Protein 2G83 (pdb70)

Foldseek 3Di:
DAEEEEDFAAPQQFVLLVQLVDVPQHPHADQVRLAVCLVQLVVLQLVQLLQLVVVCVVVVWDWQDVVLVVLNVCSVVPVVVLVNSLVRVDTPTSVVSVVVPQVHDHADCNVVCNVQPVQSVPPVHGGDRLSRSRGDDFDADKDWDWDADPHDIYIYIYHHHHPVRVVPVVVSLADHAEYEYGGELVQLRHADPVDRVHGDNVVRLVVLLPVVEDDSCQNHAYEYEYENLVVVQVVLVPDPNCSNPVPDDDHRHSVPVVVVVVPSRQVSDPPVPSHDYHYDYYYSSDSVVVNVVVVVVVVVSVD/DAEEEEAFAAPQQFVLQVLLCCVVFHDDAPLVSLPVCLVQLVVLALVQQVVLVVCLVVVPFCWACVVCVPLVVVCVVVCVVPVSVVVVVPIVSSVVRVVVCQVDPGQPCHVVDPVQPVQSVDDVDGDDSLSSSSGDDFFADKDWDWGADPHDIYIYITHHHHVVHCVVPVVPLPPHLEYEYGGEQQQQRHADPVDRVHRRRVVRQVVLLCVVADDSDQNHAYEYEHEHLVNNQVVLVPPPNCSRPVPDDDDRHSPVSVVVVVCSRQPSHDPVVRHGYHYDYYYSSPSVVSVVVVVVVVVVSPD/DQADPNHGHGD/DQDDPNDGNDD

InterPro domains:
  IPR001019 Guanine nucleotide binding protein, alpha subunit [PF00503] (14-343)
  IPR001019 Guanine nucleotide binding protein, alpha subunit [PR00318] (35-50)
  IPR001019 Guanine nucleotide binding protein, alpha subunit [PR00318] (167-189)
  IPR001019 Guanine nucleotide binding protein, alpha subunit [PR00318] (196-213)
  IPR001019 Guanine nucleotide binding protein, alpha subunit [PR00318] (218-246)
  IPR001019 Guanine nucleotide binding protein, alpha subunit [PR00318] (264-273)
  IPR001019 Guanine nucleotide binding protein, alpha subunit [PS51882] (32-354)
  IPR001019 Guanine nucleotide binding protein, alpha subunit [PTHR10218] (7-351)
  IPR001019 Guanine nucleotide binding protein, alpha subunit [SM00275] (13-353)
  IPR001019 Guanine nucleotide binding protein, alpha subunit [cd00066] (34-348)
  IPR001408 G-protein alpha subunit, group I [PR00441] (79-88)
  IPR001408 G-protein alpha subunit, group I [PR00441] (185-195)
  IPR001408 G-protein alpha subunit, group I [PR00441] (278-290)
  IPR001408 G-protein alpha subunit, group I [PR00441] (296-307)
  IPR001408 G-protein alpha subunit, group I [PR00441] (343-354)
  IPR011025 G protein alpha subunit, helical insertion [G3DSA:1.10.400.10] (62-180)
  IPR011025 G protein alpha subunit, helical insertion [SSF47895] (61-181)
  IPR027417 P-loop containing nucleoside triphosphate hydrolase [G3DSA:3.40.50.300] (35-343)
  IPR027417 P-loop containing nucleoside triphosphate hydrolase [SSF52540] (32-349)

Sequence (628 aa):
EVKLLLLGAGESGKSTIVKQMKIIHEAGYSEEECKQYKAVVYSNTIQSIIAIIRAMGRLKIDFGDSARADDARQLFVLAELAGVIKRLWKDSGVQACFNRSREYQLNDSAAYYLNDLDRIAQPNYIPTQQDVLRTRVKTTGIVETHFTFKDLHFKMFDVGGQRSERKKWIHCFEGVTAIIFCVALSDYDLVLAEDEEMNRMHESMKLFDSICNNKWFTDTSIILFLNKKDLFEEKIKKSPLTICYPEYAGSNTYEEAAAYIQCQFEDLNKRKDTKEIYTHFTCATDTKNVQFVFDAVTDVIIKEVKLLLLGAGESGKSTIVKQMKIIHEAGYSEEECKQYKAVVYSNTIQSIIAIIRAMGRLKIDFGDSARADDARQLFVLAELAGVIKRLWKDSGVQACFNRSREYQLNDSAAYYLNDLDRIAQPNYIPTQQDVLRTRVKTTGIVETHFTFKDLHFKMFDVGGQRSERKKWIHCFEGVTAIIFCVALSDYDLVLAEDEEMNRMHESMKLFDSICNNKWFTDTSIILFLNKKDLFEEKIKKSPLTICYPEYAGSNTYEEAAAYIQCQFEDLNKRKDTKEIYTHFTCATDTKNVQFVFDAVTDVIIKRGYYHGIWVGERGYYHGIWVGE

GO terms:
  GO:0034695 response to prostaglandin E (P, IDA)
  GO:0003924 GTPase activity (F, IDA)
  GO:0003925 G protein activity (F, IDA)
  GO:0043303 mast cell degranulation (P, IDA)
  GO:0045542 positive regulation of cholesterol biosynthetic process (P, IDA)
  GO:0010855 adenylate cyclase inhibitor activity (F, IDA)
  GO:0007186 G protein-coupled receptor signaling pathway (P, IDA)
  GO:0007193 adenylate cyclase-inhibiting G protein-coupled receptor signaling pathway (P, IDA)
  GO:0072678 T cell migration (P, IDA)
  GO:0007218 neuropeptide signaling pathway (P, IDA)
  GO:0070098 chemokine-mediated signaling pathway (P, IDA)
  GO:0031749 D2 dopamine receptor binding (F, IPI)
  GO:0005525 GTP binding (F, IDA)
  GO:0005737 cytoplasm (C, IDA)
  GO:0005813 centrosome (C, IDA)
  GO:0005886 plasma membrane (C, IDA)
  GO:0005938 cell cortex (C, IDA)
  GO:0009898 cytoplasmic side of plasma membrane (C, IDA)
  GO:0030496 midbody (C, IDA)
  GO:0005834 heterotrimeric G-protein complex (C, IDA)

Organism: Homo sapiens (NCBI:txid9606)

Secondary structure (DSSP, 8-state):
-EEEEEEESTTSSSTHHHHHHHHSSS----HHHHHTTTTHHHHHHHHHHHHHHHHHHHHT---SSGGGHHHHHHHHTT---HHHHHHHHT-HHHHHTTTTGGGS---SGGGTTTSS-HHHHSSS----HHHHHT------S-EEEEEEETTEEEEEEE---SGGGGGGGGGG-SS--EEEEEEEGGGTT-EETTEEEEETTHHHHHHHHHHTT-TT-SSSEEEEEEE-HHHHHHHTTTS-GGGT-TT--S---HHHHHHHHHHHHHTT-S-TTT--EEEEEE-TT-HHHHHHHHHHHHHHHT-/-EEEEEE-STTSSSHHHHHHHHHTTS----TTGGGTHHHHHHHHHHHHHHHHHHHHHHH----SSGGGHHHHHHHTTT--TTTTTHHHHTSSHHHHHTT-GGGS---TTHHHHHTT-TTT-SSS----HHHHHS------S-EEEEEEETTEEEEEEE---SGGGGGGGGGG-SS--EEEEEEEGGGTT-B-SSSTTSBHHHHHHHHHHHHHS-STTSSSEEEEEEE-HHHHHHHTTTS-GGGT-TT--S--SHHHHHHHHHHHHTTS-S-TTT--EEEEEE-TTSTTHHHHHHHHHHHHTT-/--BSSS-B---/--BSSSSB---

Radius of gyration: 84.14 Å; Cα contacts (8 Å, |Δi|>4): 953; chains: 4; bounding box: 154×111×157 Å

B-factor: mean 59.2, std 23.34, range [10.65, 200.0]

Structure (mmCIF, N/CA/C/O backbone):
data_2G83
#
_entry.id   2G83
#
_cell.length_a   103.130
_cell.length_b   103.130
_cell.length_c   206.990
_cell.angle_alpha   90.00
_cell.angle_beta   90.00
_cell.angle_gamma   120.00
#
_symmetry.space_group_name_H-M   'P 32 2 1'
#
loop_
_entity.id
_entity.type
_entity.pdbx_description
1 polymer 'Guanine nucleotide-binding protein G(i), alpha-1 subunit'
2 polymer 'KB-1753 phage display peptide'
3 non-polymer 'TETRAFLUOROALUMINATE ION'
4 non-polymer 'MAGNESIUM ION'
5 non-polymer "GUANOSINE-5'-DIPHOSPHATE"
6 water water
#
loop_
_atom_site.group_PDB
_atom_site.id
_atom_site.type_symbol
_atom_site.label_atom_id
_atom_site.label_alt_id
_atom_site.label_comp_id
_atom_site.label_asym_id
_atom_site.label_entity_id
_atom_site.label_seq_id
_atom_site.pdbx_PDB_ins_code
_atom_site.Cartn_x
_atom_site.Cartn_y
_atom_site.Cartn_z
_atom_site.occupancy
_atom_site.B_iso_or_equiv
_atom_site.auth_seq_id
_atom_site.auth_comp_id
_atom_site.auth_asym_id
_atom_site.auth_atom_id
_atom_site.pdbx_PDB_model_num
ATOM 1 N N . GLU A 1 1 ? -22.720 23.604 35.522 1.00 48.57 33 GLU A N 1
ATOM 2 C CA . GLU A 1 1 ? -23.847 23.423 34.613 1.00 51.32 33 GLU A CA 1
ATOM 3 C C . GLU A 1 1 ? -24.791 22.336 34.913 1.00 50.34 33 GLU A C 1
ATOM 4 O O . GLU A 1 1 ? -24.416 21.357 35.401 1.00 49.81 33 GLU A O 1
ATOM 10 N N . VAL A 1 2 ? -26.028 22.493 34.535 1.00 74.33 34 VAL A N 1
ATOM 11 C CA . VAL A 1 2 ? -27.129 22.117 35.356 1.00 73.41 34 VAL A CA 1
ATOM 12 C C . VAL A 1 2 ? -28.326 22.286 34.505 1.00 72.77 34 VAL A C 1
ATOM 13 O O . VAL A 1 2 ? -28.581 23.326 34.022 1.00 72.58 34 VAL A O 1
ATOM 17 N N . LYS A 1 3 ? -29.063 21.211 34.326 1.00 56.09 35 LYS A N 1
ATOM 18 C CA . LYS A 1 3 ? -30.293 21.238 33.615 1.00 53.88 35 LYS A CA 1
ATOM 19 C C . LYS A 1 3 ? -31.362 21.102 34.595 1.00 54.74 35 LYS A C 1
ATOM 20 O O . LYS A 1 3 ? -31.415 20.157 35.261 1.00 56.36 35 LYS A O 1
ATOM 26 N N . LEU A 1 4 ? -32.234 22.065 34.708 1.00 48.05 36 LEU A N 1
ATOM 27 C CA . LEU A 1 4 ? -33.292 21.968 35.639 1.00 47.56 36 LEU A CA 1
ATOM 28 C C . LEU A 1 4 ? -34.537 22.015 34.908 1.00 47.44 36 LEU A C 1
ATOM 29 O O . LEU A 1 4 ? -34.579 22.584 33.935 1.00 48.76 36 LEU A O 1
ATOM 34 N N . LEU A 1 5 ? -35.575 21.413 35.394 1.00 49.41 37 LEU A N 1
ATOM 35 C CA . LEU A 1 5 ? -36.723 21.259 34.612 1.00 48.79 37 LEU A CA 1
ATOM 36 C C . LEU A 1 5 ? -37.833 21.367 35.534 1.00 48.64 37 LEU A C 1
ATOM 37 O O . LEU A 1 5 ? -37.782 20.851 36.543 1.00 50.15 37 LEU A O 1
ATOM 42 N N . LEU A 1 6 ? -38.873 22.034 35.190 1.00 48.21 38 LEU A N 1
ATOM 43 C CA . LEU A 1 6 ? -39.916 22.087 36.081 1.00 48.48 38 LEU A CA 1
ATOM 44 C C . LEU A 1 6 ? -41.144 21.578 35.544 1.00 47.54 38 LEU A C 1
ATOM 45 O O . LEU A 1 6 ? -41.608 22.024 34.571 1.00 47.48 38 LEU A O 1
ATOM 50 N N . LEU A 1 7 ? -41.749 20.726 36.322 1.00 43.39 39 LEU A N 1
ATOM 51 C CA . LEU A 1 7 ? -42.827 19.960 35.896 1.00 42.19 39 LEU A CA 1
ATOM 52 C C . LEU A 1 7 ? -43.966 19.882 36.804 1.00 40.78 39 LEU A C 1
ATOM 53 O O . LEU A 1 7 ? -43.921 20.191 37.909 1.00 41.62 39 LEU A O 1
ATOM 58 N N . GLY A 1 8 ? -45.040 19.424 36.287 1.00 30.74 40 GLY A N 1
ATOM 59 C CA . GLY A 1 8 ? -46.182 19.504 37.066 1.00 29.46 40 GLY A CA 1
ATOM 60 C C . GLY A 1 8 ? -47.324 19.574 36.171 1.00 29.13 40 GLY A C 1
ATOM 61 O O . GLY A 1 8 ? -47.194 19.485 35.044 1.00 28.02 40 GLY A O 1
ATOM 62 N N . ALA A 1 9 ? -48.467 19.726 36.728 1.00 40.58 41 ALA A N 1
ATOM 63 C CA . ALA A 1 9 ? -49.622 19.697 36.012 1.00 40.10 41 ALA A CA 1
ATOM 64 C C . ALA A 1 9 ? -50.017 21.040 36.046 1.00 39.62 41 ALA A C 1
ATOM 65 O O . ALA A 1 9 ? -49.285 21.842 36.384 1.00 39.35 41 ALA A O 1
ATOM 67 N N . GLY A 1 10 ? -51.187 21.322 35.610 1.00 37.62 42 GLY A N 1
ATOM 68 C CA . GLY A 1 10 ? -51.441 22.623 35.174 1.00 37.91 42 GLY A CA 1
ATOM 69 C C . GLY A 1 10 ? -51.762 23.450 36.324 1.00 38.62 42 GLY A C 1
ATOM 70 O O . GLY A 1 10 ? -52.400 23.037 37.186 1.00 38.69 42 GLY A O 1
ATOM 71 N N . GLU A 1 11 ? -51.233 24.629 36.347 1.00 41.02 43 GLU A N 1
ATOM 72 C CA . GLU A 1 11 ? -51.532 25.507 37.369 1.00 40.01 43 GLU A CA 1
ATOM 73 C C . GLU A 1 11 ? -50.974 25.110 38.672 1.00 39.67 43 GLU A C 1
ATOM 74 O O . GLU A 1 11 ? -51.507 25.395 39.654 1.00 41.03 43 GLU A O 1
ATOM 80 N N . SER A 1 12 ? -49.840 24.481 38.688 1.00 37.50 44 SER A N 1
ATOM 81 C CA . SER A 1 12 ? -49.265 24.030 39.897 1.00 37.81 44 SER A CA 1
ATOM 82 C C . SER A 1 12 ? -48.308 24.895 40.522 1.00 37.79 44 SER A C 1
ATOM 83 O O . SER A 1 12 ? -47.895 24.617 41.581 1.00 37.35 44 SER A O 1
ATOM 86 N N . GLY A 1 13 ? -47.870 25.923 39.834 1.00 27.40 45 GLY A N 1
ATOM 87 C CA . GLY A 1 13 ? -46.981 26.864 40.396 1.00 25.15 45 GLY A CA 1
ATOM 88 C C . GLY A 1 13 ? -45.750 26.953 39.640 1.00 26.44 45 GLY A C 1
ATOM 89 O O . GLY A 1 13 ? -44.888 27.562 40.034 1.00 28.52 45 GLY A O 1
ATOM 90 N N . LYS A 1 14 ? -45.638 26.359 38.520 1.00 38.00 46 LYS A N 1
ATOM 91 C CA . LYS A 1 14 ? -44.334 26.302 38.024 1.00 39.54 46 LYS A CA 1
ATOM 92 C C . LYS A 1 14 ? -43.731 27.575 37.664 1.00 39.86 46 LYS A C 1
ATOM 93 O O . LYS A 1 14 ? -42.615 27.727 37.808 1.00 39.82 46 LYS A O 1
ATOM 99 N N . SER A 1 15 ? -44.487 28.494 37.152 1.00 43.30 47 SER A N 1
ATOM 100 C CA . SER A 1 15 ? -43.986 29.512 36.336 1.00 42.06 47 SER A CA 1
ATOM 101 C C . SER A 1 15 ? -43.734 30.581 37.340 1.00 41.30 47 SER A C 1
ATOM 102 O O . SER A 1 15 ? -43.002 31.445 37.175 1.00 38.94 47 SER A O 1
ATOM 105 N N . THR A 1 16 ? -44.322 30.443 38.464 1.00 43.86 48 THR A N 1
ATOM 106 C CA . THR A 1 16 ? -44.087 31.313 39.531 1.00 44.12 48 THR A CA 1
ATOM 107 C C . THR A 1 16 ? -42.816 31.026 40.203 1.00 44.74 48 THR A C 1
ATOM 108 O O . THR A 1 16 ? -42.391 31.701 41.004 1.00 42.58 48 THR A O 1
ATOM 112 N N . ILE A 1 17 ? -42.185 29.973 39.887 1.00 41.30 49 ILE A N 1
ATOM 113 C CA . ILE A 1 17 ? -41.111 29.620 40.697 1.00 42.32 49 ILE A CA 1
ATOM 114 C C . ILE A 1 17 ? -39.988 29.991 39.927 1.00 42.29 49 ILE A C 1
ATOM 115 O O . ILE A 1 17 ? -38.939 29.714 40.273 1.00 43.43 49 ILE A O 1
ATOM 120 N N . VAL A 1 18 ? -40.249 30.661 38.857 1.00 46.08 50 VAL A N 1
ATOM 121 C CA . VAL A 1 18 ? -39.323 30.886 37.829 1.00 48.46 50 VAL A CA 1
ATOM 122 C C . VAL A 1 18 ? -39.189 32.298 37.948 1.00 49.52 50 VAL A C 1
ATOM 123 O O . VAL A 1 18 ? -38.176 32.842 37.844 1.00 49.61 50 VAL A O 1
ATOM 127 N N . LYS A 1 19 ? -40.282 32.910 38.205 1.00 56.79 51 LYS A N 1
ATOM 128 C CA . LYS A 1 19 ? -40.302 34.229 38.594 1.00 56.16 51 LYS A CA 1
ATOM 129 C C . LYS A 1 19 ? -39.502 34.573 39.750 1.00 56.64 51 LYS A C 1
ATOM 130 O O . LYS A 1 19 ? -38.997 35.612 39.794 1.00 56.52 51 LYS A O 1
ATOM 136 N N . GLN A 1 20 ? -39.358 33.713 40.710 1.00 40.17 52 GLN A N 1
ATOM 137 C CA . GLN A 1 20 ? -38.479 33.988 41.778 1.00 41.35 52 GLN A CA 1
ATOM 138 C C . GLN A 1 20 ? -37.111 33.608 41.590 1.00 43.09 52 GLN A C 1
ATOM 139 O O . GLN A 1 20 ? -36.252 34.033 42.264 1.00 42.56 52 GLN A O 1
ATOM 145 N N . MET A 1 21 ? -36.887 32.766 40.668 1.00 50.53 53 MET A N 1
ATOM 146 C CA . MET A 1 21 ? -35.590 32.430 40.542 1.00 53.36 53 MET A CA 1
ATOM 147 C C . MET A 1 21 ? -34.955 33.632 40.083 1.00 55.98 53 MET A C 1
ATOM 148 O O . MET A 1 21 ? -33.895 33.628 39.618 1.00 56.83 53 MET A O 1
ATOM 153 N N . LYS A 1 22 ? -35.613 34.717 40.168 1.00 66.09 54 LYS A N 1
ATOM 154 C CA . LYS A 1 22 ? -35.191 35.787 39.354 1.00 66.41 54 LYS A CA 1
ATOM 155 C C . LYS A 1 22 ? -35.175 37.007 40.107 1.00 66.39 54 LYS A C 1
ATOM 156 O O . LYS A 1 22 ? -34.449 37.854 39.863 1.00 67.14 54 LYS A O 1
ATOM 162 N N . ILE A 1 23 ? -36.152 37.151 40.914 1.00 47.82 55 ILE A N 1
ATOM 163 C CA . ILE A 1 23 ? -36.064 37.979 42.013 1.00 47.33 55 ILE A CA 1
ATOM 164 C C . ILE A 1 23 ? -35.042 37.520 42.915 1.00 48.29 55 ILE A C 1
ATOM 165 O O . ILE A 1 23 ? -34.429 38.276 43.558 1.00 48.29 55 ILE A O 1
ATOM 170 N N . ILE A 1 24 ? -34.715 36.279 42.936 1.00 48.59 56 ILE A N 1
ATOM 171 C CA . ILE A 1 24 ? -33.779 35.910 43.920 1.00 49.30 56 ILE A CA 1
ATOM 172 C C . ILE A 1 24 ? -32.453 36.152 43.420 1.00 51.75 56 ILE A C 1
ATOM 173 O O . ILE A 1 24 ? -31.673 36.748 44.063 1.00 53.05 56 ILE A O 1
ATOM 178 N N . HIS A 1 25 ? -32.170 35.676 42.250 1.00 50.08 57 HIS A N 1
ATOM 179 C CA . HIS A 1 25 ? -30.831 35.503 41.830 1.00 53.09 57 HIS A CA 1
ATOM 180 C C . HIS A 1 25 ? -30.514 36.567 40.834 1.00 55.46 57 HIS A C 1
ATOM 181 O O . HIS A 1 25 ? -29.597 36.488 40.080 1.00 55.42 57 HIS A O 1
ATOM 188 N N . GLU A 1 26 ? -31.276 37.615 40.887 1.00 81.52 58 GLU A N 1
ATOM 189 C CA . GLU A 1 26 ? -31.053 38.699 40.032 1.00 83.98 58 GLU A CA 1
ATOM 190 C C . GLU A 1 26 ? -31.843 39.782 40.552 1.00 84.22 58 GLU A C 1
ATOM 191 O O . GLU A 1 26 ? -32.165 39.802 41.689 1.00 84.31 58 GLU A O 1
ATOM 197 N N . ALA A 1 27 ? -32.185 40.723 39.750 1.00 61.31 59 ALA A N 1
ATOM 198 C CA . ALA A 1 27 ? -32.705 41.823 40.412 1.00 61.68 59 ALA A CA 1
ATOM 199 C C . ALA A 1 27 ? -34.130 41.894 40.574 1.00 62.28 59 ALA A C 1
ATOM 200 O O . ALA A 1 27 ? -34.655 42.544 41.429 1.00 62.02 59 ALA A O 1
ATOM 202 N N . GLY A 1 28 ? -34.808 41.237 39.708 1.00 78.49 60 GLY A N 1
ATOM 203 C CA . GLY A 1 28 ? -36.177 41.164 39.979 1.00 80.08 60 GLY A CA 1
ATOM 204 C C . GLY A 1 28 ? -36.709 42.222 39.146 1.00 80.61 60 GLY A C 1
ATOM 205 O O . GLY A 1 28 ? -36.107 42.583 38.180 1.00 79.51 60 GLY A O 1
ATOM 206 N N . TYR A 1 29 ? -37.862 42.708 39.525 1.00 80.95 61 TYR A N 1
ATOM 207 C CA . TYR A 1 29 ? -38.717 43.340 38.589 1.00 81.74 61 TYR A CA 1
ATOM 208 C C . TYR A 1 29 ? -38.730 44.824 38.808 1.00 83.88 61 TYR A C 1
ATOM 209 O O . TYR A 1 29 ? -38.548 45.311 39.898 1.00 84.05 61 TYR A O 1
ATOM 218 N N . SER A 1 30 ? -38.878 45.568 37.750 1.00 108.02 62 SER A N 1
ATOM 219 C CA . SER A 1 30 ? -38.291 46.850 37.749 1.00 110.06 62 SER A CA 1
ATOM 220 C C . SER A 1 30 ? -39.578 47.542 37.833 1.00 110.96 62 SER A C 1
ATOM 221 O O . SER A 1 30 ? -40.526 47.026 38.319 1.00 111.30 62 SER A O 1
ATOM 224 N N . GLU A 1 31 ? -39.573 48.768 37.407 1.00 71.69 63 GLU A N 1
ATOM 225 C CA . GLU A 1 31 ? -40.773 49.453 37.227 1.00 72.30 63 GLU A CA 1
ATOM 226 C C . GLU A 1 31 ? -41.239 49.315 35.875 1.00 71.04 63 GLU A C 1
ATOM 227 O O . GLU A 1 31 ? -42.390 49.343 35.607 1.00 70.26 63 GLU A O 1
ATOM 233 N N . GLU A 1 32 ? -40.335 49.132 34.975 1.00 75.16 64 GLU A N 1
ATOM 234 C CA . GLU A 1 32 ? -40.808 49.165 33.669 1.00 75.86 64 GLU A CA 1
ATOM 235 C C . GLU A 1 32 ? -41.185 47.810 33.422 1.00 73.99 64 GLU A C 1
ATOM 236 O O . GLU A 1 32 ? -41.870 47.521 32.507 1.00 74.39 64 GLU A O 1
ATOM 242 N N . GLU A 1 33 ? -40.719 46.969 34.300 1.00 70.14 65 GLU A N 1
ATOM 243 C CA . GLU A 1 33 ? -41.082 45.618 34.319 1.00 66.46 65 GLU A CA 1
ATOM 244 C C . GLU A 1 33 ? -42.345 45.527 35.036 1.00 64.24 65 GLU A C 1
ATOM 245 O O . GLU A 1 33 ? -43.312 45.233 34.456 1.00 63.61 65 GLU A O 1
ATOM 251 N N . CYS A 1 34 ? -42.388 45.856 36.292 1.00 63.21 66 CYS A N 1
ATOM 252 C CA . CYS A 1 34 ? -43.656 45.841 36.923 1.00 61.29 66 CYS A CA 1
ATOM 253 C C . CYS A 1 34 ? -44.813 46.246 36.028 1.00 61.25 66 CYS A C 1
ATOM 254 O O . CYS A 1 34 ? -45.906 45.828 36.201 1.00 61.47 66 CYS A O 1
ATOM 257 N N . LYS A 1 35 ? -44.590 47.046 35.031 1.00 70.45 67 LYS A N 1
ATOM 258 C CA . LYS A 1 35 ? -45.611 47.858 34.442 1.00 69.75 67 LYS A CA 1
ATOM 259 C C . LYS A 1 35 ? -46.216 47.137 33.311 1.00 68.66 67 LYS A C 1
ATOM 260 O O . LYS A 1 35 ? -47.325 47.299 32.977 1.00 67.78 67 LYS A O 1
ATOM 266 N N . GLN A 1 36 ? -45.467 46.262 32.744 1.00 57.46 68 GLN A N 1
ATOM 267 C CA . GLN A 1 36 ? -46.008 45.535 31.694 1.00 57.05 68 GLN A CA 1
ATOM 268 C C . GLN A 1 36 ? -46.908 44.457 32.130 1.00 56.41 68 GLN A C 1
ATOM 269 O O . GLN A 1 36 ? -47.388 43.712 31.328 1.00 56.72 68 GLN A O 1
ATOM 275 N N . TYR A 1 37 ? -47.130 44.373 33.420 1.00 65.16 69 TYR A N 1
ATOM 276 C CA . TYR A 1 37 ? -47.909 43.338 34.020 1.00 63.12 69 TYR A CA 1
ATOM 277 C C . TYR A 1 37 ? -49.158 44.008 34.461 1.00 63.64 69 TYR A C 1
ATOM 278 O O . TYR A 1 37 ? -50.159 43.434 34.648 1.00 64.20 69 TYR A O 1
ATOM 287 N N . LYS A 1 38 ? -49.122 45.287 34.503 1.00 59.72 70 LYS A N 1
ATOM 288 C CA . LYS A 1 38 ? -50.280 46.009 34.810 1.00 58.24 70 LYS A CA 1
ATOM 289 C C . LYS A 1 38 ? -51.396 45.470 34.136 1.00 55.10 70 LYS A C 1
ATOM 290 O O . LYS A 1 38 ? -52.453 45.628 34.539 1.00 53.58 70 LYS A O 1
ATOM 296 N N . ALA A 1 39 ? -51.194 44.885 33.026 1.00 56.23 71 ALA A N 1
ATOM 297 C CA . ALA A 1 39 ? -52.300 44.781 32.174 1.00 56.07 71 ALA A CA 1
ATOM 298 C C . ALA A 1 39 ? -52.850 43.462 32.292 1.00 55.42 71 ALA A C 1
ATOM 299 O O . ALA A 1 39 ? -53.967 43.244 31.994 1.00 55.71 71 ALA A O 1
ATOM 301 N N . VAL A 1 40 ? -52.032 42.560 32.746 1.00 47.62 72 VAL A N 1
ATOM 302 C CA . VAL A 1 40 ? -52.479 41.299 33.185 1.00 45.90 72 VAL A CA 1
ATOM 303 C C . VAL A 1 40 ? -53.181 41.408 34.457 1.00 45.13 72 VAL A C 1
ATOM 304 O O . VAL A 1 40 ? -54.219 40.941 34.632 1.00 42.93 72 VAL A O 1
ATOM 308 N N . VAL A 1 41 ? -52.614 42.090 35.367 1.00 35.28 73 VAL A N 1
ATOM 309 C CA . VAL A 1 41 ? -53.318 42.207 36.535 1.00 35.00 73 VAL A CA 1
ATOM 310 C C . VAL A 1 41 ? -54.742 42.399 36.329 1.00 36.10 73 VAL A C 1
ATOM 311 O O . VAL A 1 41 ? -55.487 42.066 37.146 1.00 36.36 73 VAL A O 1
ATOM 315 N N . TYR A 1 42 ? -55.156 42.953 35.227 1.00 43.24 74 TYR A N 1
ATOM 316 C CA . TYR A 1 42 ? -56.370 43.713 35.191 1.00 43.09 74 TYR A CA 1
ATOM 317 C C . TYR A 1 42 ? -57.233 42.839 34.464 1.00 41.66 74 TYR A C 1
ATOM 318 O O . TYR A 1 42 ? -58.383 42.819 34.601 1.00 40.36 74 TYR A O 1
ATOM 327 N N . SER A 1 43 ? -56.594 42.082 33.650 1.00 44.33 75 SER A N 1
ATOM 328 C CA . SER A 1 43 ? -57.174 41.036 32.930 1.00 44.37 75 SER A CA 1
ATOM 329 C C . SER A 1 43 ? -57.613 39.943 33.784 1.00 43.10 75 SER A C 1
ATOM 330 O O . SER A 1 43 ? -58.668 39.473 33.695 1.00 40.99 75 SER A O 1
ATOM 333 N N . ASN A 1 44 ? -56.751 39.494 34.614 1.00 45.64 76 ASN A N 1
ATOM 334 C CA . ASN A 1 44 ? -57.059 38.504 35.532 1.00 46.60 76 ASN A CA 1
ATOM 335 C C . ASN A 1 44 ? -58.151 38.840 36.395 1.00 47.45 76 ASN A C 1
ATOM 336 O O . ASN A 1 44 ? -58.805 38.003 36.866 1.00 49.14 76 ASN A O 1
ATOM 341 N N . THR A 1 45 ? -58.321 40.086 36.688 1.00 48.63 77 THR A N 1
ATOM 342 C CA . THR A 1 45 ? -59.139 40.552 37.752 1.00 47.59 77 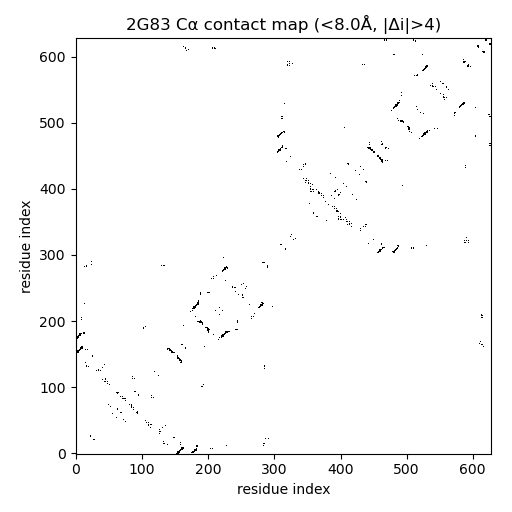THR A CA 1
ATOM 343 C C . THR A 1 45 ? -60.485 40.670 37.218 1.00 48.93 77 THR A C 1
ATOM 344 O O . THR A 1 45 ? -61.417 40.511 37.867 1.00 49.05 77 THR A O 1
ATOM 348 N N . ILE A 1 46 ? -60.579 40.922 35.971 1.00 37.11 78 ILE A N 1
ATOM 349 C CA . ILE A 1 46 ? -61.831 41.006 35.347 1.00 38.64 78 ILE A CA 1
ATOM 350 C C . ILE A 1 46 ? -62.363 39.704 35.010 1.00 40.98 78 ILE A C 1
ATOM 351 O O . ILE A 1 46 ? -63.484 39.461 35.135 1.00 41.33 78 ILE A O 1
ATOM 356 N N . GLN A 1 47 ? -61.553 38.824 34.545 1.00 48.15 79 GLN A N 1
ATOM 357 C CA . GLN A 1 47 ? -62.111 37.615 34.191 1.00 49.51 79 GLN A CA 1
ATOM 358 C C . GLN A 1 47 ? -62.492 36.824 35.342 1.00 47.41 79 GLN A C 1
ATOM 359 O O . GLN A 1 47 ? -63.234 35.949 35.239 1.00 46.11 79 GLN A O 1
ATOM 365 N N . SER A 1 48 ? -62.020 37.162 36.483 1.00 44.46 80 SER A N 1
ATOM 366 C CA . SER A 1 48 ? -62.369 36.401 37.605 1.00 43.03 80 SER A CA 1
ATOM 367 C C . SER A 1 48 ? -63.643 36.811 38.124 1.00 42.33 80 SER A C 1
ATOM 368 O O . SER A 1 48 ? -64.435 36.059 38.458 1.00 42.70 80 SER A O 1
ATOM 371 N N . ILE A 1 49 ? -63.924 38.062 38.126 1.00 45.56 81 ILE A N 1
ATOM 372 C CA . ILE A 1 49 ? -65.130 38.498 38.724 1.00 43.81 81 ILE A CA 1
ATOM 373 C C . ILE A 1 49 ? -66.216 38.172 37.855 1.00 43.10 81 ILE A C 1
ATOM 374 O O . ILE A 1 49 ? -67.290 38.167 38.216 1.00 44.36 81 ILE A O 1
ATOM 379 N N . ILE A 1 50 ? -65.912 37.882 36.654 1.00 50.59 82 ILE A N 1
ATOM 380 C CA . ILE A 1 50 ? -66.902 37.625 35.698 1.00 50.69 82 ILE A CA 1
ATOM 381 C C . ILE A 1 50 ? -67.291 36.239 35.707 1.00 51.85 82 ILE A C 1
ATOM 382 O O . ILE A 1 50 ? -68.233 35.895 35.194 1.00 52.83 82 ILE A O 1
ATOM 387 N N . ALA A 1 51 ? -66.515 35.409 36.281 1.00 48.08 83 ALA A N 1
ATOM 388 C CA . ALA A 1 51 ? -66.704 34.073 36.127 1.00 47.64 83 ALA A CA 1
ATOM 389 C C . ALA A 1 51 ? -67.422 33.631 37.252 1.00 48.12 83 ALA A C 1
ATOM 390 O O . ALA A 1 51 ? -68.033 32.665 37.210 1.00 49.08 83 ALA A O 1
ATOM 392 N N . ILE A 1 52 ? -67.301 34.359 38.309 1.00 43.70 84 ILE A N 1
ATOM 393 C CA . ILE A 1 52 ? -68.212 34.326 39.381 1.00 43.97 84 ILE A CA 1
ATOM 394 C C . ILE A 1 52 ? -69.548 34.825 39.076 1.00 44.93 84 ILE A C 1
ATOM 395 O O . ILE A 1 52 ? -70.503 34.196 39.257 1.00 45.22 84 ILE A O 1
ATOM 400 N N . ILE A 1 53 ? -69.654 35.995 38.606 1.00 39.19 85 ILE A N 1
ATOM 401 C CA . ILE A 1 53 ? -70.904 36.323 38.099 1.00 40.80 85 ILE A CA 1
ATOM 402 C C . ILE A 1 53 ? -71.399 35.163 37.376 1.00 43.27 85 ILE A C 1
ATOM 403 O O . ILE A 1 53 ? -72.270 34.516 37.800 1.00 44.81 85 ILE A O 1
ATOM 408 N N . ARG A 1 54 ? -70.803 34.857 36.273 1.00 42.04 86 ARG A N 1
ATOM 409 C C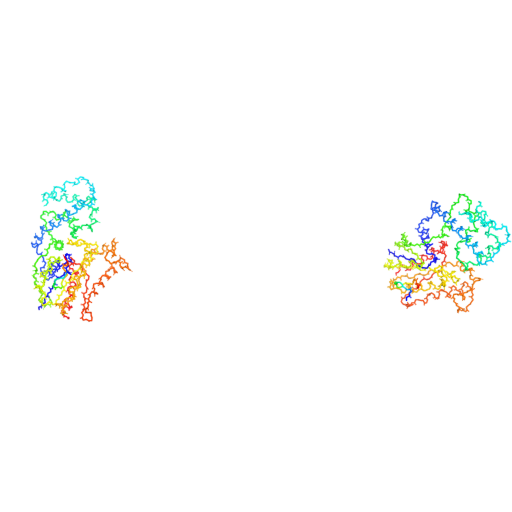A . ARG A 1 54 ? -71.401 33.945 35.382 1.00 43.72 86 ARG A CA 1
ATOM 410 C C . ARG A 1 54 ? -71.892 32.764 36.069 1.00 43.82 86 ARG A C 1
ATOM 411 O O . ARG A 1 54 ? -72.730 32.080 35.605 1.00 43.15 86 ARG A O 1
ATOM 419 N N . ALA A 1 55 ? -71.342 32.501 37.196 1.00 52.50 87 ALA A N 1
ATOM 420 C CA . ALA A 1 55 ? -71.395 31.214 37.727 1.00 54.86 87 ALA A CA 1
ATOM 421 C C . ALA A 1 55 ? -72.623 31.108 38.478 1.00 56.56 87 ALA A C 1
ATOM 422 O O . ALA A 1 55 ? -73.047 30.074 38.846 1.00 55.89 87 ALA A O 1
ATOM 424 N N . MET A 1 56 ? -73.210 32.231 38.731 1.00 75.86 88 MET A N 1
ATOM 425 C CA . MET A 1 56 ? -74.263 32.332 39.651 1.00 76.18 88 MET A CA 1
ATOM 426 C C . MET A 1 56 ? -75.465 32.076 38.871 1.00 76.57 88 MET A C 1
ATOM 427 O O . MET A 1 56 ? -76.333 31.368 39.253 1.00 76.91 88 MET A O 1
ATOM 432 N N . GLY A 1 57 ? -75.539 32.715 37.747 1.00 103.45 89 GLY A N 1
ATOM 433 C CA . GLY A 1 57 ? -76.154 32.092 36.630 1.00 104.41 89 GLY A CA 1
ATOM 434 C C . GLY A 1 57 ? -75.590 30.924 35.913 1.00 105.96 89 GLY A C 1
ATOM 435 O O . GLY A 1 57 ? -75.123 31.037 34.839 1.00 105.77 89 GLY A O 1
ATOM 436 N N . ARG A 1 58 ? -75.423 29.838 36.800 1.00 76.30 90 ARG A N 1
ATOM 437 C CA . ARG A 1 58 ? -75.742 28.446 36.828 1.00 76.44 90 ARG A CA 1
ATOM 438 C C . ARG A 1 58 ? -76.066 27.763 38.062 1.00 76.06 90 ARG A C 1
ATOM 439 O O . ARG A 1 58 ? -76.606 26.726 38.042 1.00 76.08 90 ARG A O 1
ATOM 447 N N . LEU A 1 59 ? -75.624 28.335 39.145 1.00 59.77 91 LEU A N 1
ATOM 448 C CA . LEU A 1 59 ? -75.731 27.700 40.392 1.00 58.33 91 LEU A CA 1
ATOM 449 C C . LEU A 1 59 ? -76.859 28.372 40.979 1.00 57.74 91 LEU A C 1
ATOM 450 O O . LEU A 1 59 ? -77.225 28.115 42.066 1.00 58.26 91 LEU A O 1
ATOM 455 N N . LYS A 1 60 ? -77.412 29.271 40.237 1.00 74.34 92 LYS A N 1
ATOM 456 C CA . LYS A 1 60 ? -78.477 30.020 40.731 1.00 73.68 92 LYS A CA 1
ATOM 457 C C . LYS A 1 60 ? -78.441 30.662 42.027 1.00 71.98 92 LYS A C 1
ATOM 458 O O . LYS A 1 60 ? -79.073 30.249 42.924 1.00 72.10 92 LYS A O 1
ATOM 464 N N . ILE A 1 61 ? -77.720 31.736 42.110 1.00 53.31 93 ILE A N 1
ATOM 465 C CA . ILE A 1 61 ? -77.512 32.387 43.345 1.00 51.03 93 ILE A CA 1
ATOM 466 C C . ILE A 1 61 ? -77.821 33.775 43.116 1.00 50.79 93 ILE A C 1
ATOM 467 O O . ILE A 1 61 ? -77.981 34.210 42.034 1.00 49.62 93 ILE A O 1
ATOM 472 N N . ASP A 1 62 ? -77.905 34.501 44.167 1.00 45.80 94 ASP A N 1
ATOM 473 C CA . ASP A 1 62 ? -78.723 35.601 44.124 1.00 46.11 94 ASP A CA 1
ATOM 474 C C . ASP A 1 62 ? -77.962 36.586 44.833 1.00 44.76 94 ASP A C 1
ATOM 475 O O . ASP A 1 62 ? -77.499 36.340 45.876 1.00 45.55 94 ASP A O 1
ATOM 480 N N . PHE A 1 63 ? -77.840 37.729 44.237 1.00 42.26 95 PHE A N 1
ATOM 481 C CA . PHE A 1 63 ? -77.049 38.729 44.762 1.00 39.50 95 PHE A CA 1
ATOM 482 C C . PHE A 1 63 ? -77.634 39.054 46.040 1.00 37.99 95 PHE A C 1
ATOM 483 O O . PHE A 1 63 ? -78.746 38.852 46.218 1.00 35.29 95 PHE A O 1
ATOM 491 N N . GLY A 1 64 ? -76.883 39.626 46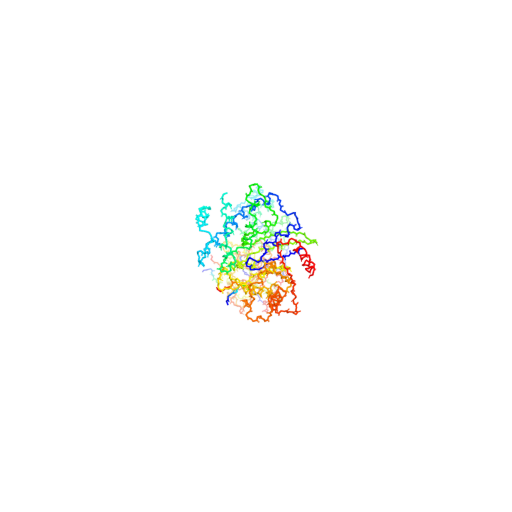.923 1.00 44.21 96 GLY A N 1
ATOM 492 C CA . GLY A 1 64 ? -77.481 40.265 48.046 1.00 45.40 96 GLY A CA 1
ATOM 493 C C . GLY A 1 64 ? -78.471 41.367 47.812 1.00 46.71 96 GLY A C 1
ATOM 494 O O . GLY A 1 64 ? -79.403 41.485 48.513 1.00 46.33 96 GLY A O 1
ATOM 495 N N . ASP A 1 65 ? -78.226 42.204 46.838 1.00 51.57 97 ASP A N 1
ATOM 496 C CA . ASP A 1 65 ? -78.964 43.377 46.683 1.00 50.87 97 ASP A CA 1
ATOM 497 C C . ASP A 1 65 ? -79.368 43.427 45.306 1.00 50.61 97 ASP A C 1
ATOM 498 O O . ASP A 1 65 ? -78.627 43.128 44.493 1.00 50.84 97 ASP A O 1
ATOM 503 N N . SER A 1 66 ? -80.607 43.775 45.135 1.00 37.30 98 SER A N 1
ATOM 504 C CA . SER A 1 66 ? -81.151 43.646 43.788 1.00 37.30 98 SER A CA 1
ATOM 505 C C . SER A 1 66 ? -80.464 44.606 42.821 1.00 37.30 98 SER A C 1
ATOM 506 O O . SER A 1 66 ? -80.724 44.726 41.832 1.00 65.63 98 SER A O 1
ATOM 509 N N . ALA A 1 67 ? -79.548 45.237 43.545 1.00 69.00 99 ALA A N 1
ATOM 510 C CA . ALA A 1 67 ? -79.195 46.465 43.020 1.00 71.89 99 ALA A CA 1
ATOM 511 C C . ALA A 1 67 ? -78.039 46.144 42.233 1.00 73.50 99 ALA A C 1
ATOM 512 O O . ALA A 1 67 ? -77.465 46.963 41.600 1.00 75.27 99 ALA A O 1
ATOM 514 N N . ARG A 1 68 ? -77.631 44.926 42.312 1.00 54.84 100 ARG A N 1
ATOM 515 C CA . ARG A 1 68 ? -76.332 44.676 41.921 1.00 54.83 100 ARG A CA 1
ATOM 516 C C . ARG A 1 68 ? -76.480 44.081 40.642 1.00 55.91 100 ARG A C 1
ATOM 517 O O . ARG A 1 68 ? -75.575 43.788 40.006 1.00 56.76 100 ARG A O 1
ATOM 525 N N . ALA A 1 69 ? -77.678 44.007 40.206 1.00 61.21 101 ALA A N 1
ATOM 526 C CA . ALA A 1 69 ? -77.911 43.424 38.988 1.00 62.19 101 ALA A CA 1
ATOM 527 C C . ALA A 1 69 ? -77.723 44.343 37.888 1.00 63.43 101 ALA A C 1
ATOM 528 O O . ALA A 1 69 ? -77.751 43.941 36.794 1.00 64.55 101 ALA A O 1
ATOM 530 N N . ASP A 1 70 ? -77.559 45.603 38.138 1.00 78.20 102 ASP A N 1
ATOM 531 C CA . ASP A 1 70 ? -77.184 46.472 37.087 1.00 79.44 102 ASP A CA 1
ATOM 532 C C . ASP A 1 70 ? -75.747 46.472 37.040 1.00 78.22 102 ASP A C 1
ATOM 533 O O . ASP A 1 70 ? -75.155 46.766 36.078 1.00 78.35 102 ASP A O 1
ATOM 538 N N . ASP A 1 71 ? -75.146 46.213 38.132 1.00 58.18 103 ASP A N 1
ATOM 539 C CA . ASP A 1 71 ? -73.816 46.514 38.171 1.00 57.17 103 ASP A CA 1
ATOM 540 C C . ASP A 1 71 ? -73.304 45.390 37.388 1.00 56.36 103 ASP A C 1
ATOM 541 O O . ASP A 1 71 ? -72.238 45.380 36.952 1.00 55.16 103 ASP A O 1
ATOM 546 N N . ALA A 1 72 ? -74.090 44.402 37.187 1.00 59.87 104 ALA A N 1
ATOM 547 C CA . ALA A 1 72 ? -73.593 43.243 36.539 1.00 60.78 104 ALA A CA 1
ATOM 548 C C . ALA A 1 72 ? -73.901 43.260 35.116 1.00 61.91 104 ALA A C 1
ATOM 549 O O . ALA A 1 72 ? -73.179 42.828 34.304 1.00 62.77 104 ALA A O 1
ATOM 551 N N . ARG A 1 73 ? -75.040 43.775 34.800 1.00 61.87 105 ARG A N 1
ATOM 552 C CA . ARG A 1 73 ? -75.366 43.956 33.459 1.00 63.14 105 ARG A CA 1
ATOM 553 C C . ARG A 1 73 ? -74.322 44.773 32.886 1.00 62.85 105 ARG A C 1
ATOM 554 O O . ARG A 1 73 ? -74.151 44.853 31.729 1.00 62.71 105 ARG A O 1
ATOM 562 N N . GLN A 1 74 ? -73.590 45.415 33.704 1.00 51.27 106 GLN A N 1
ATOM 563 C CA . GLN A 1 74 ? -72.888 46.476 33.155 1.00 52.86 106 GLN A CA 1
ATOM 564 C C . GLN A 1 74 ? -71.447 46.210 33.313 1.00 53.06 106 GLN A C 1
ATOM 565 O O . GLN A 1 74 ? -70.655 46.868 32.762 1.00 53.83 106 GLN A O 1
ATOM 571 N N . LEU A 1 75 ? -71.086 45.190 34.026 1.00 58.12 107 LEU A N 1
ATOM 572 C CA . LEU A 1 75 ? -69.788 44.645 33.881 1.00 57.02 107 LEU A CA 1
ATOM 573 C C . LEU A 1 75 ? -69.520 44.171 32.525 1.00 57.17 107 LEU A C 1
ATOM 574 O O . LEU A 1 75 ? -68.586 44.538 31.927 1.00 56.55 107 LEU A O 1
ATOM 579 N N . PHE A 1 76 ? -70.353 43.334 32.016 1.00 52.56 108 PHE A N 1
ATOM 580 C CA . PHE A 1 76 ? -70.154 42.969 30.704 1.00 52.71 108 PHE A CA 1
ATOM 581 C C . PHE A 1 76 ? -70.157 44.018 29.753 1.00 53.56 108 PHE A C 1
ATOM 582 O O . PHE A 1 76 ? -69.548 43.942 28.769 1.00 54.92 108 PHE A O 1
ATOM 590 N N . VAL A 1 77 ? -70.903 45.023 29.939 1.00 103.32 109 VAL A N 1
ATOM 591 C CA . VAL A 1 77 ? -70.758 45.939 28.908 1.00 103.41 109 VAL A CA 1
ATOM 592 C C . VAL A 1 77 ? -69.355 46.266 29.054 1.00 104.36 109 VAL A C 1
ATOM 593 O O . VAL A 1 77 ? -68.539 45.520 28.694 1.00 105.61 109 VAL A O 1
ATOM 597 N N . LEU A 1 78 ? -69.924 45.854 29.240 1.00 121.58 110 LEU A N 1
ATOM 598 C CA . LEU A 1 78 ? -68.749 46.603 29.124 1.00 122.29 110 LEU A CA 1
ATOM 599 C C . LEU A 1 78 ? -67.501 45.863 29.162 1.00 123.92 110 LEU A C 1
ATOM 600 O O . LEU A 1 78 ? -66.587 46.315 29.774 1.00 126.63 110 LEU A O 1
ATOM 605 N N . ALA A 1 79 ? -66.671 45.706 29.307 1.00 64.37 111 ALA A N 1
ATOM 606 C CA . ALA A 1 79 ? -65.490 45.038 28.999 1.00 63.02 111 ALA A CA 1
ATOM 607 C C . ALA A 1 79 ? -65.434 44.683 27.553 1.00 63.38 111 ALA A C 1
ATOM 608 O O . ALA A 1 79 ? -65.794 45.453 26.682 1.00 63.61 111 ALA A O 1
ATOM 610 N N . GLU A 1 90 ? -64.435 53.656 37.203 1.00 61.07 122 GLU A N 1
ATOM 611 C CA . GLU A 1 90 ? -65.861 53.405 37.105 1.00 62.10 122 GLU A CA 1
ATOM 612 C C . GLU A 1 90 ? -66.292 52.019 36.866 1.00 62.15 122 GLU A C 1
ATOM 613 O O . GLU A 1 90 ? -67.393 51.714 37.130 1.00 62.50 122 GLU A O 1
ATOM 619 N N . LEU A 1 91 ? -65.453 51.209 36.252 1.00 57.51 123 LEU A N 1
ATOM 620 C CA . LEU A 1 91 ? -65.541 49.771 36.241 1.00 54.74 123 LEU A CA 1
ATOM 621 C C . LEU A 1 91 ? -64.903 49.210 37.445 1.00 53.97 123 LEU A C 1
ATOM 622 O O . LEU A 1 91 ? -65.136 48.140 37.798 1.00 52.85 123 LEU A O 1
ATOM 627 N N . ALA A 1 92 ? -64.117 49.952 38.141 1.00 45.53 124 ALA A N 1
ATOM 628 C CA . ALA A 1 92 ? -63.680 49.395 39.324 1.00 44.08 124 ALA A CA 1
ATOM 629 C C . ALA A 1 92 ? -64.740 49.478 40.286 1.00 44.19 124 ALA A C 1
ATOM 630 O O . ALA A 1 92 ? -64.905 48.663 41.115 1.00 43.86 124 ALA A O 1
ATOM 632 N N . GLY A 1 93 ? -65.472 50.528 40.205 1.00 58.44 125 GLY A N 1
ATOM 633 C CA . GLY A 1 93 ? -66.546 50.707 41.106 1.00 57.94 125 GLY A CA 1
ATOM 634 C C . GLY A 1 93 ? -67.425 49.573 40.953 1.00 57.77 125 GLY A C 1
ATOM 635 O O . GLY A 1 93 ? -67.916 49.093 41.866 1.00 58.37 125 GLY A O 1
ATOM 636 N N . VAL A 1 94 ? -67.632 49.106 39.775 1.00 65.96 126 VAL A N 1
ATOM 637 C CA . VAL A 1 94 ? -68.581 48.100 39.634 1.00 65.00 126 VAL A CA 1
ATOM 638 C C . VAL A 1 94 ? -68.214 46.904 40.338 1.00 63.95 126 VAL A C 1
ATOM 639 O O . VAL A 1 94 ? -68.998 46.128 40.607 1.00 63.91 126 VAL A O 1
ATOM 643 N N . ILE A 1 95 ? -66.970 46.701 40.552 1.00 40.59 127 ILE A N 1
ATOM 644 C CA . ILE A 1 95 ? -66.505 45.408 40.693 1.00 38.80 127 ILE A CA 1
ATOM 645 C C . ILE A 1 95 ? -66.375 45.299 42.110 1.00 39.48 127 ILE A C 1
ATOM 646 O O . ILE A 1 95 ? -66.772 44.385 42.722 1.00 39.36 127 ILE A O 1
ATOM 651 N N . LYS A 1 96 ? -65.761 46.270 42.661 1.00 44.34 128 LYS A N 1
ATOM 652 C CA . LYS A 1 96 ? -65.833 46.419 44.032 1.00 45.80 128 LYS A CA 1
ATOM 653 C C . LYS A 1 96 ? -67.186 46.152 44.377 1.00 45.72 128 LYS A C 1
ATOM 654 O O . LYS A 1 96 ? -67.494 45.276 45.043 1.00 47.35 128 LYS A O 1
ATOM 660 N N . ARG A 1 97 ? -68.079 46.965 43.961 1.00 55.62 129 ARG A N 1
ATOM 661 C CA . ARG A 1 97 ? -69.376 46.787 44.510 1.00 54.59 129 ARG A CA 1
ATOM 662 C C . ARG A 1 97 ? -69.888 45.429 44.485 1.00 53.54 129 ARG A C 1
ATOM 663 O O . ARG A 1 97 ? -70.751 45.133 45.172 1.00 54.05 129 ARG A O 1
ATOM 671 N N . LEU A 1 98 ? -69.399 44.599 43.624 1.00 43.31 130 LEU A N 1
ATOM 672 C CA . LEU A 1 98 ? -69.966 43.307 43.416 1.00 43.38 130 LEU A CA 1
ATOM 673 C C . LEU A 1 98 ? -69.189 42.406 44.248 1.00 44.54 130 LEU A C 1
ATOM 674 O O . LEU A 1 98 ? -69.694 41.655 44.970 1.00 43.09 130 LEU A O 1
ATOM 679 N N . TRP A 1 99 ? -67.907 42.501 44.163 1.00 46.61 131 TRP A N 1
ATOM 680 C CA . TRP A 1 99 ? -67.118 41.745 45.033 1.00 46.97 131 TRP A CA 1
ATOM 681 C C . TRP A 1 99 ? -67.766 41.600 46.354 1.00 46.95 131 TRP A C 1
ATOM 682 O O . TRP A 1 99 ? -67.572 40.643 47.032 1.00 47.47 131 TRP A O 1
ATOM 693 N N . LYS A 1 100 ? -68.553 42.537 46.760 1.00 49.94 132 LYS A N 1
ATOM 694 C CA . LYS A 1 100 ? -68.999 42.523 48.117 1.00 50.44 132 LYS A CA 1
ATOM 695 C C . LYS A 1 100 ? -70.375 42.250 48.365 1.00 48.20 132 LYS A C 1
ATOM 696 O O . LYS A 1 100 ? -70.793 42.464 49.413 1.00 45.68 132 LYS A O 1
ATOM 702 N N . ASP A 1 101 ? -71.082 41.748 47.403 1.00 48.79 133 ASP A N 1
ATOM 703 C CA . ASP A 1 101 ? -72.370 41.318 47.658 1.00 50.18 133 ASP A CA 1
ATOM 704 C C . ASP A 1 101 ? -72.255 40.143 48.465 1.00 50.40 133 ASP A C 1
ATOM 705 O O . ASP A 1 101 ? -71.563 39.273 48.161 1.00 50.97 133 ASP A O 1
ATOM 710 N N . SER A 1 102 ? -73.010 40.075 49.511 1.00 60.66 134 SER A N 1
ATOM 711 C CA . SER A 1 102 ? -73.101 38.869 50.204 1.00 60.75 134 SER A CA 1
ATOM 712 C C . SER A 1 102 ? -73.168 37.826 49.216 1.00 61.33 134 SER A C 1
ATOM 713 O O . SER A 1 102 ? -72.762 36.763 49.450 1.00 61.09 134 SER A O 1
ATOM 716 N N . GLY A 1 103 ? -73.702 38.112 48.082 1.00 53.29 135 GLY A N 1
ATOM 717 C CA . GLY A 1 103 ? -74.227 37.057 47.300 1.00 52.97 135 GLY A CA 1
ATOM 718 C C . GLY A 1 103 ? -73.079 36.522 46.561 1.00 53.85 135 GLY A C 1
ATOM 719 O O . GLY A 1 103 ? -72.777 35.408 46.586 1.00 53.78 135 GLY A O 1
ATOM 720 N N . VAL A 1 104 ? -72.405 37.378 45.882 1.00 57.69 136 VAL A N 1
ATOM 721 C CA . VAL A 1 104 ? -71.353 36.985 45.079 1.00 55.72 136 VAL A CA 1
ATOM 722 C C . VAL A 1 104 ? -70.367 36.319 45.873 1.00 55.32 136 VAL A C 1
ATOM 723 O O . VAL A 1 104 ? -69.603 35.622 45.377 1.00 56.74 136 VAL A O 1
ATOM 727 N N . GLN A 1 105 ? -70.321 36.553 47.141 1.00 44.22 137 GLN A N 1
ATOM 728 C CA . GLN A 1 105 ? -69.328 35.920 47.931 1.00 43.25 137 GLN A CA 1
ATOM 729 C C . GLN A 1 105 ? -69.685 34.586 48.322 1.00 42.56 137 GLN A C 1
ATOM 730 O O . GLN A 1 105 ? -68.889 33.846 48.716 1.00 43.33 137 GLN A O 1
ATOM 736 N N . ALA A 1 106 ? -70.919 34.268 48.267 1.00 46.22 138 ALA A N 1
ATOM 737 C CA . ALA A 1 106 ? -71.240 32.904 48.291 1.00 46.58 138 ALA A CA 1
ATOM 738 C C . ALA A 1 106 ? -70.913 32.116 47.087 1.00 47.66 138 ALA A C 1
ATOM 739 O O . ALA A 1 106 ? -70.980 30.997 47.159 1.00 49.27 138 ALA A O 1
ATOM 741 N N . CYS A 1 107 ? -70.598 32.686 45.958 1.00 56.26 139 CYS A N 1
ATOM 742 C CA . CYS A 1 107 ? -70.455 31.871 44.819 1.00 56.70 139 CYS A CA 1
ATOM 743 C C . CYS A 1 107 ? -69.054 31.818 44.650 1.00 57.65 139 CYS A C 1
ATOM 744 O O . CYS A 1 107 ? -68.579 31.286 43.697 1.00 59.53 139 CYS A O 1
ATOM 747 N N . PHE A 1 108 ? -68.356 32.394 45.579 1.00 49.47 140 PHE A N 1
ATOM 748 C CA . PHE A 1 108 ? -66.971 32.527 45.441 1.00 47.33 140 PHE A CA 1
ATOM 749 C C . PHE A 1 108 ? -66.541 31.616 46.420 1.00 48.12 140 PHE A C 1
ATOM 750 O O . PHE A 1 108 ? -65.641 30.901 46.258 1.00 48.71 140 PHE A O 1
ATOM 758 N N . ASN A 1 109 ? -67.268 31.465 47.474 1.00 35.87 141 ASN A N 1
ATOM 759 C CA . ASN A 1 109 ? -66.966 30.359 48.301 1.00 37.09 141 ASN A CA 1
ATOM 760 C C . ASN A 1 109 ? -67.285 29.031 47.778 1.00 36.80 141 ASN A C 1
ATOM 761 O O . ASN A 1 109 ? -67.045 28.068 48.399 1.00 36.52 141 ASN A O 1
ATOM 766 N N . ARG A 1 110 ? -67.743 28.994 46.563 1.00 54.50 142 ARG A N 1
ATOM 767 C CA . ARG A 1 110 ? -68.056 27.773 45.931 1.00 54.63 142 ARG A CA 1
ATOM 768 C C . ARG A 1 110 ? -67.311 27.519 44.686 1.00 55.24 142 ARG A C 1
ATOM 769 O O . ARG A 1 110 ? -67.833 26.982 43.811 1.00 52.76 142 ARG A O 1
ATOM 777 N N . SER A 1 111 ? -66.047 27.846 44.652 1.00 51.02 143 SER A N 1
ATOM 778 C CA . SER A 1 111 ? -65.333 28.103 43.462 1.00 51.38 143 SER A CA 1
ATOM 779 C C . SER A 1 111 ? -65.015 26.866 42.801 1.00 52.07 143 SER A C 1
ATOM 780 O O . SER A 1 111 ? -64.348 26.845 41.837 1.00 50.91 143 SER A O 1
ATOM 783 N N . ARG A 1 112 ? -65.434 25.779 43.346 1.00 53.69 144 ARG A N 1
ATOM 784 C CA . ARG A 1 112 ? -64.832 24.608 42.942 1.00 53.78 144 ARG A CA 1
ATOM 785 C C . ARG A 1 112 ? -65.858 23.872 42.265 1.00 53.48 144 ARG A C 1
ATOM 786 O O . ARG A 1 112 ? -65.671 22.786 41.870 1.00 55.31 144 ARG A O 1
ATOM 794 N N . GLU A 1 113 ? -66.967 24.515 42.105 1.00 41.11 145 GLU A N 1
ATOM 795 C CA . GLU A 1 113 ? -67.978 24.062 41.273 1.00 38.11 145 GLU A CA 1
ATOM 796 C C . GLU A 1 113 ? -67.785 24.746 40.015 1.00 38.72 145 GLU A C 1
ATOM 797 O O . GLU A 1 113 ? -68.587 24.688 39.187 1.00 40.32 145 GLU A O 1
ATOM 803 N N . TYR A 1 114 ? -66.668 25.418 39.885 1.00 41.60 146 TYR A N 1
ATOM 804 C CA . TYR A 1 114 ? -66.282 26.160 38.708 1.00 41.99 146 TYR A CA 1
ATOM 805 C C . TYR A 1 114 ? -64.861 26.418 38.700 1.00 42.03 146 TYR A C 1
ATOM 806 O O . TYR A 1 114 ? -64.218 26.160 39.644 1.00 42.08 146 TYR A O 1
ATOM 815 N N . GLN A 1 115 ? -64.376 27.001 37.630 1.00 40.95 147 GLN A N 1
ATOM 816 C CA . GLN A 1 115 ? -62.998 27.475 37.514 1.00 42.07 147 GLN A CA 1
ATOM 817 C C . GLN A 1 115 ? -62.616 28.884 37.715 1.00 41.47 147 GLN A C 1
ATOM 818 O O . GLN A 1 115 ? -62.782 29.655 36.872 1.00 40.43 147 GLN A O 1
ATOM 824 N N . LEU A 1 116 ? -61.962 29.158 38.815 1.00 40.68 148 LEU A N 1
ATOM 825 C CA . LEU A 1 116 ? -61.582 30.476 39.203 1.00 39.59 148 LEU A CA 1
ATOM 826 C C . LEU A 1 116 ? -60.188 30.477 39.534 1.00 40.54 148 LEU A C 1
ATOM 827 O O . LEU A 1 116 ? -59.719 29.582 40.079 1.00 40.06 148 LEU A O 1
ATOM 832 N N . ASN A 1 117 ? -59.519 31.534 39.211 1.00 46.18 149 ASN A N 1
ATOM 833 C CA . ASN A 1 117 ? -58.152 31.642 39.502 1.00 47.36 149 ASN A CA 1
ATOM 834 C C . ASN A 1 117 ? -57.858 31.876 40.884 1.00 46.53 149 ASN A C 1
ATOM 835 O O . ASN A 1 117 ? -58.681 32.138 41.623 1.00 46.84 149 ASN A O 1
ATOM 840 N N . ASP A 1 118 ? -56.619 31.826 41.228 1.00 41.24 150 ASP A N 1
ATOM 841 C CA . ASP A 1 118 ? -56.269 31.499 42.525 1.00 41.35 150 ASP A CA 1
ATOM 842 C C . ASP A 1 118 ? -56.088 32.794 43.178 1.00 39.03 150 ASP A C 1
ATOM 843 O O . ASP A 1 118 ? -56.447 32.981 44.284 1.00 36.94 150 ASP A O 1
ATOM 848 N N . SER A 1 119 ? -55.535 33.722 42.442 1.00 38.13 151 SER A N 1
ATOM 849 C CA . SER A 1 119 ? -55.430 35.086 42.867 1.00 36.82 151 SER A CA 1
ATOM 850 C C . SER A 1 119 ? -56.656 35.895 42.818 1.00 35.83 151 SER A C 1
ATOM 851 O O . SER A 1 119 ? -56.746 36.936 43.283 1.00 35.07 151 SER A O 1
ATOM 854 N N . ALA A 1 120 ? -57.644 35.397 42.185 1.00 44.88 152 ALA A N 1
ATOM 855 C CA . ALA A 1 120 ? -58.875 36.043 42.230 1.00 43.38 152 ALA A CA 1
ATOM 856 C C . ALA A 1 120 ? -59.414 36.827 43.311 1.00 42.62 152 ALA A C 1
ATOM 857 O O . ALA A 1 120 ? -60.014 37.759 43.110 1.00 42.47 152 ALA A O 1
ATOM 859 N N . ALA A 1 121 ? -59.196 36.424 44.509 1.00 40.25 153 ALA A N 1
ATOM 860 C CA . ALA A 1 121 ? -59.265 37.224 45.687 1.00 40.77 153 ALA A CA 1
ATOM 861 C C . ALA A 1 121 ? -58.157 38.094 46.118 1.00 40.40 153 ALA A C 1
ATOM 862 O O . ALA A 1 121 ? -58.367 38.955 46.834 1.00 40.30 153 ALA A O 1
ATOM 864 N N . TYR A 1 122 ? -56.963 37.899 45.680 1.00 40.85 154 TYR A N 1
ATOM 865 C CA . TYR A 1 122 ? -55.942 38.756 46.127 1.00 42.34 154 TYR A CA 1
ATOM 866 C C . TYR A 1 122 ? -56.051 40.066 45.476 1.00 43.85 154 TYR A C 1
ATOM 867 O O . TYR A 1 122 ? -55.641 41.021 45.967 1.00 43.62 154 TYR A O 1
ATOM 876 N N . TYR A 1 123 ? -56.632 40.110 44.326 1.00 45.24 155 TYR A N 1
ATOM 877 C CA . TYR A 1 123 ? -56.540 41.269 43.547 1.00 46.47 155 TYR A CA 1
ATOM 878 C C . TYR A 1 123 ? -57.760 42.026 43.796 1.00 47.62 155 TYR A C 1
ATOM 879 O O . TYR A 1 123 ? -57.771 43.156 43.604 1.00 48.30 155 TYR A O 1
ATOM 888 N N . LEU A 1 124 ? -58.799 41.387 44.240 1.00 55.01 156 LEU A N 1
ATOM 889 C CA . LEU A 1 124 ? -60.120 41.905 44.257 1.00 54.97 156 LEU A CA 1
ATOM 890 C C . LEU A 1 124 ? -60.261 42.538 45.524 1.00 56.93 156 LEU A C 1
ATOM 891 O O . LEU A 1 124 ? -61.099 43.318 45.748 1.00 57.65 156 LEU A O 1
ATOM 896 N N . ASN A 1 125 ? -59.388 42.189 46.387 1.00 45.10 157 ASN A N 1
ATOM 897 C CA . ASN A 1 125 ? -59.557 42.458 47.741 1.00 46.82 157 ASN A CA 1
ATOM 898 C C . ASN A 1 125 ? -58.688 43.615 47.886 1.00 48.22 157 ASN A C 1
ATOM 899 O O . ASN A 1 125 ? -58.618 44.177 48.895 1.00 49.98 157 ASN A O 1
ATOM 904 N N . ASP A 1 126 ? -58.022 43.984 46.829 1.00 40.89 158 ASP A N 1
ATOM 905 C CA . ASP A 1 126 ? -57.046 45.043 46.850 1.00 43.48 158 ASP A CA 1
ATOM 906 C C . ASP A 1 126 ? -57.178 45.945 45.730 1.00 44.88 158 ASP A C 1
ATOM 907 O O . ASP A 1 126 ? -56.221 46.199 45.114 1.00 44.93 158 ASP A O 1
ATOM 912 N N . LEU A 1 127 ? -58.341 46.496 45.508 1.00 53.08 159 LEU A N 1
ATOM 913 C CA . LEU A 1 127 ? -58.692 47.025 44.242 1.00 54.56 159 LEU A CA 1
ATOM 914 C C . LEU A 1 127 ? -58.491 48.469 44.316 1.00 56.77 159 LEU A C 1
ATOM 915 O O . LEU A 1 127 ? -57.978 49.085 43.424 1.00 56.07 159 LEU A O 1
ATOM 920 N N . ASP A 1 128 ? -58.893 49.034 45.417 1.00 77.53 160 ASP A N 1
ATOM 921 C CA . ASP A 1 128 ? -58.642 50.410 45.608 1.00 80.72 160 ASP A CA 1
ATOM 922 C C . ASP A 1 128 ? -57.226 50.633 45.256 1.00 80.07 160 ASP A C 1
ATOM 923 O O . ASP A 1 128 ? -56.861 51.666 44.828 1.00 81.37 160 ASP A O 1
ATOM 928 N N . ARG A 1 129 ? -56.389 49.680 45.478 1.00 54.52 161 ARG A N 1
ATOM 929 C CA . ARG A 1 129 ? -55.006 49.968 45.368 1.00 52.92 161 ARG A CA 1
ATOM 930 C C . ARG A 1 129 ? -54.541 49.920 43.964 1.00 53.21 161 ARG A C 1
ATOM 931 O O . ARG A 1 129 ? -53.610 50.550 43.624 1.00 52.41 161 ARG A O 1
ATOM 939 N N . ILE A 1 130 ? -55.222 49.213 43.109 1.00 44.76 162 ILE A N 1
ATOM 940 C CA . ILE A 1 130 ? -54.674 49.003 41.816 1.00 45.32 162 ILE A CA 1
ATOM 941 C C . ILE A 1 130 ? -55.508 49.447 40.699 1.00 46.31 162 ILE A C 1
ATOM 942 O O . ILE A 1 130 ? -55.149 49.259 39.569 1.00 44.19 162 ILE A O 1
ATOM 947 N N . ALA A 1 131 ? -56.632 50.051 41.021 1.00 68.97 163 ALA A N 1
ATOM 948 C CA . ALA A 1 131 ? -57.337 50.923 40.103 1.00 70.59 163 ALA A CA 1
ATOM 949 C C . ALA A 1 131 ? -56.835 52.328 39.976 1.00 71.71 163 ALA A C 1
ATOM 950 O O . ALA A 1 131 ? -56.645 52.847 38.900 1.00 72.68 163 ALA A O 1
ATOM 952 N N . GLN A 1 132 ? -56.642 52.958 41.090 1.00 81.81 164 GLN A N 1
ATOM 953 C CA . GLN A 1 132 ? -56.015 54.205 41.079 1.00 82.66 164 GLN A CA 1
ATOM 954 C C . GLN A 1 132 ? -55.016 54.297 40.029 1.00 82.08 164 GLN A C 1
ATOM 955 O O . GLN A 1 132 ? -54.215 53.476 39.936 1.00 81.77 164 GLN A O 1
ATOM 961 N N . PRO A 1 133 ? -55.091 55.260 39.167 1.00 81.74 165 PRO A N 1
ATOM 962 C CA . PRO A 1 133 ? -54.360 55.176 37.951 1.00 81.18 165 PRO A CA 1
ATOM 963 C C . PRO A 1 133 ? -53.066 55.623 38.322 1.00 81.13 165 PRO A C 1
ATOM 964 O O . PRO A 1 133 ? -52.921 56.301 39.287 1.00 80.28 165 PRO A O 1
ATOM 968 N N . ASN A 1 134 ? -52.095 55.207 37.574 1.00 101.37 166 ASN A N 1
ATOM 969 C CA . ASN A 1 134 ? -50.802 55.477 38.027 1.00 101.91 166 ASN A CA 1
ATOM 970 C C . ASN A 1 134 ? -50.505 54.513 39.073 1.00 100.87 166 ASN A C 1
ATOM 971 O O . ASN A 1 134 ? -50.128 54.889 40.129 1.00 101.44 166 ASN A O 1
ATOM 976 N N . TYR A 1 135 ? -50.672 53.249 38.727 1.00 42.85 167 TYR A N 1
ATOM 977 C CA . TYR A 1 135 ? -50.620 52.138 39.596 1.00 39.13 167 TYR A CA 1
ATOM 978 C C . TYR A 1 135 ? -49.494 51.442 38.997 1.00 37.33 167 TYR A C 1
ATOM 979 O O . TYR A 1 135 ? -49.367 51.402 37.826 1.00 36.09 167 TYR A O 1
ATOM 988 N N . ILE A 1 136 ? -48.660 50.883 39.818 1.00 62.13 168 ILE A N 1
ATOM 989 C CA . ILE A 1 136 ? -47.659 50.038 39.331 1.00 61.81 168 ILE A CA 1
ATOM 990 C C . ILE A 1 136 ? -47.555 48.799 40.061 1.00 60.88 168 ILE A C 1
ATOM 991 O O . ILE A 1 136 ? -47.308 48.818 41.207 1.00 61.38 168 ILE A O 1
ATOM 996 N N . PRO A 1 137 ? -47.574 47.679 39.419 1.00 59.11 169 PRO A N 1
ATOM 997 C CA . PRO A 1 137 ? -47.541 46.445 40.133 1.00 56.68 169 PRO A CA 1
ATOM 998 C C . PRO A 1 137 ? -46.367 46.233 40.974 1.00 54.16 169 PRO A C 1
ATOM 999 O O . PRO A 1 137 ? -45.323 46.602 40.605 1.00 53.70 169 PRO A O 1
ATOM 1003 N N . THR A 1 138 ? -46.540 45.576 42.090 1.00 53.68 170 THR A N 1
ATOM 1004 C CA . THR A 1 138 ? -45.473 45.153 42.919 1.00 50.85 170 THR A CA 1
ATOM 1005 C C . THR A 1 138 ? -44.997 43.827 42.563 1.00 50.79 170 THR A C 1
ATOM 1006 O O . THR A 1 138 ? -45.408 43.270 41.641 1.00 51.62 170 THR A O 1
ATOM 1010 N N . GLN A 1 139 ? -44.114 43.273 43.322 1.00 49.59 171 GLN A N 1
ATOM 1011 C CA . GLN A 1 139 ? -43.604 42.022 42.948 1.00 49.33 171 GLN A CA 1
ATOM 1012 C C . GLN A 1 139 ? -44.483 40.942 43.257 1.00 48.94 171 GLN A C 1
ATOM 1013 O O . GLN A 1 139 ? -44.517 39.966 42.606 1.00 48.18 171 GLN A O 1
ATOM 1019 N N . GLN A 1 140 ? -45.234 41.084 44.289 1.00 55.66 172 GLN A N 1
ATOM 1020 C CA . GLN A 1 140 ? -46.135 40.088 44.550 1.00 53.83 172 GLN A CA 1
ATOM 1021 C C . GLN A 1 140 ? -47.193 40.254 43.601 1.00 54.34 172 GLN A C 1
ATOM 1022 O O . GLN A 1 140 ? -47.715 39.346 43.143 1.00 55.10 172 GLN A O 1
ATOM 1028 N N . ASP A 1 141 ? -47.471 41.440 43.191 1.00 50.00 173 ASP A N 1
ATOM 1029 C CA . ASP A 1 141 ? -48.573 41.629 42.320 1.00 49.21 173 ASP A CA 1
ATOM 1030 C C . ASP A 1 141 ? -48.302 40.842 41.130 1.00 48.25 173 ASP A C 1
ATOM 1031 O O . ASP A 1 141 ? -49.159 40.354 40.493 1.00 48.70 173 ASP A O 1
ATOM 1036 N N . VAL A 1 142 ? -47.055 40.700 40.855 1.00 53.22 174 VAL A N 1
ATOM 1037 C CA . VAL A 1 142 ? -46.582 40.175 39.625 1.00 53.11 174 VAL A CA 1
ATOM 1038 C C . VAL A 1 142 ? -46.479 38.710 39.719 1.00 52.60 174 VAL A C 1
ATOM 1039 O O . VAL A 1 142 ? -46.774 38.006 38.826 1.00 52.43 174 VAL A O 1
ATOM 1043 N N . LEU A 1 143 ? -46.092 38.227 40.850 1.00 52.10 175 LEU A N 1
ATOM 1044 C CA . LEU A 1 143 ? -46.066 36.847 41.065 1.00 51.66 175 LEU A CA 1
ATOM 1045 C C . LEU A 1 143 ? -47.372 36.269 41.067 1.00 51.63 175 LEU A C 1
ATOM 1046 O O . LEU A 1 143 ? -47.540 35.179 40.737 1.00 52.62 175 LEU A O 1
ATOM 1051 N N . ARG A 1 144 ? -48.358 37.010 41.396 1.00 39.31 176 ARG A N 1
ATOM 1052 C CA . ARG A 1 144 ? -49.607 36.479 41.489 1.00 36.68 176 ARG A CA 1
ATOM 1053 C C . ARG A 1 144 ? -50.364 36.487 40.258 1.00 37.56 176 ARG A C 1
ATOM 1054 O O . ARG A 1 144 ? -51.480 36.498 40.312 1.00 36.37 176 ARG A O 1
ATOM 1062 N N . THR A 1 145 ? -49.780 36.454 39.115 1.00 37.82 177 THR A N 1
ATOM 1063 C CA . THR A 1 145 ? -50.521 36.642 37.946 1.00 38.91 177 THR A CA 1
ATOM 1064 C C . THR A 1 145 ? -50.611 35.419 37.230 1.00 39.02 177 THR A C 1
ATOM 1065 O O . THR A 1 145 ? -49.851 34.577 37.427 1.00 41.14 177 THR A O 1
ATOM 1069 N N . ARG A 1 146 ? -51.503 35.337 36.281 1.00 36.48 178 ARG A N 1
ATOM 1070 C CA . ARG A 1 146 ? -51.634 34.151 35.524 1.00 35.02 178 ARG A CA 1
ATOM 1071 C C . ARG A 1 146 ? -51.533 34.271 34.089 1.00 33.52 178 ARG A C 1
ATOM 1072 O O . ARG A 1 146 ? -52.145 35.050 33.495 1.00 32.48 178 ARG A O 1
ATOM 1080 N N . VAL A 1 147 ? -50.710 33.435 33.544 1.00 39.64 179 VAL A N 1
ATOM 1081 C CA . VAL A 1 147 ? -50.527 33.330 32.166 1.00 40.41 179 VAL A CA 1
ATOM 1082 C C . VAL A 1 147 ? -50.116 31.987 31.892 1.00 40.66 179 VAL A C 1
ATOM 1083 O O . VAL A 1 147 ? -49.159 31.593 32.362 1.00 41.84 179 VAL A O 1
ATOM 1087 N N . LYS A 1 148 ? -50.829 31.304 31.063 1.00 29.02 180 LYS A N 1
ATOM 1088 C CA . LYS A 1 148 ? -50.511 29.982 30.695 1.00 30.29 180 LYS A CA 1
ATOM 1089 C C . LYS A 1 148 ? -49.275 29.755 29.947 1.00 30.49 180 LYS A C 1
ATOM 1090 O O . LYS A 1 148 ? -48.984 30.403 29.040 1.00 30.89 180 LYS A O 1
ATOM 1096 N N . THR A 1 149 ? -48.556 28.760 30.341 1.00 37.63 181 THR A N 1
ATOM 1097 C CA . THR A 1 149 ? -47.252 28.598 29.927 1.00 37.67 181 THR A CA 1
ATOM 1098 C C . THR A 1 149 ? -47.626 27.664 28.876 1.00 39.66 181 THR A C 1
ATOM 1099 O O . THR A 1 149 ? -48.371 26.830 29.108 1.00 41.94 181 THR A O 1
ATOM 1103 N N . THR A 1 150 ? -47.164 27.838 27.664 1.00 58.28 182 THR A N 1
ATOM 1104 C CA . THR A 1 150 ? -47.104 26.774 26.702 1.00 59.49 182 THR A CA 1
ATOM 1105 C C . THR A 1 150 ? -45.843 26.697 25.938 1.00 60.88 182 THR A C 1
ATOM 1106 O O . THR A 1 150 ? -45.015 27.496 25.991 1.00 62.79 182 THR A O 1
ATOM 1110 N N . GLY A 1 151 ? -45.701 25.718 25.137 1.00 57.10 183 GLY A N 1
ATOM 1111 C CA . GLY A 1 151 ? -44.372 25.408 24.769 1.00 58.36 183 GLY A CA 1
ATOM 1112 C C . GLY A 1 151 ? -43.504 26.066 25.755 1.00 57.98 183 GLY A C 1
ATOM 1113 O O . GLY A 1 151 ? -44.004 26.824 26.463 1.00 57.70 183 GLY A O 1
ATOM 1114 N N . ILE A 1 152 ? -42.206 25.850 25.654 1.00 48.08 184 ILE A N 1
ATOM 1115 C CA . ILE A 1 152 ? -41.231 25.819 26.703 1.00 47.00 184 ILE A CA 1
ATOM 1116 C C . ILE A 1 152 ? -40.233 26.895 26.713 1.00 47.10 184 ILE A C 1
ATOM 1117 O O . ILE A 1 152 ? -39.711 27.259 25.722 1.00 47.21 184 ILE A O 1
ATOM 1122 N N . VAL A 1 153 ? -39.900 27.355 27.892 1.00 48.45 185 VAL A N 1
ATOM 1123 C CA . VAL A 1 153 ? -39.165 28.548 28.063 1.00 46.96 185 VAL A CA 1
ATOM 1124 C C . VAL A 1 153 ? -37.933 28.243 28.788 1.00 47.43 185 VAL A C 1
ATOM 1125 O O . VAL A 1 153 ? -38.003 27.554 29.704 1.00 47.73 185 VAL A O 1
ATOM 1129 N N . GLU A 1 154 ? -36.799 28.721 28.335 1.00 44.32 186 GLU A N 1
ATOM 1130 C CA . GLU A 1 154 ? -35.521 28.475 28.955 1.00 47.41 186 GLU A CA 1
ATOM 1131 C C . GLU A 1 154 ? -35.064 29.710 29.630 1.00 48.06 186 GLU A C 1
ATOM 1132 O O . GLU A 1 154 ? -35.384 30.743 29.240 1.00 49.19 186 GLU A O 1
ATOM 1138 N N . THR A 1 155 ? -34.298 29.586 30.673 1.00 51.03 187 THR A N 1
ATOM 1139 C CA . THR A 1 155 ? -33.915 30.673 31.481 1.00 51.56 187 THR A CA 1
ATOM 1140 C C . THR A 1 155 ? -32.604 30.365 32.089 1.00 52.94 187 THR A C 1
ATOM 1141 O O . THR A 1 155 ? -32.411 29.298 32.514 1.00 52.13 187 THR A O 1
ATOM 1145 N N . HIS A 1 156 ? -31.691 31.309 32.122 1.00 43.80 188 HIS A N 1
ATOM 1146 C CA . HIS A 1 156 ? -30.414 31.113 32.761 1.00 43.78 188 HIS A CA 1
ATOM 1147 C C . HIS A 1 156 ? -30.106 31.794 34.016 1.00 44.88 188 HIS A C 1
ATOM 1148 O O . HIS A 1 156 ? -30.531 32.840 34.273 1.00 45.33 188 HIS A O 1
ATOM 1155 N N . PHE A 1 157 ? -29.335 31.153 34.828 1.00 54.12 189 PHE A N 1
ATOM 1156 C CA . PHE A 1 157 ? -28.889 31.787 35.988 1.00 55.67 189 PHE A CA 1
ATOM 1157 C C . PHE A 1 157 ? -27.830 31.061 36.669 1.00 55.78 189 PHE A C 1
ATOM 1158 O O . PHE A 1 157 ? -27.648 29.926 36.424 1.00 55.74 189 PHE A O 1
ATOM 1166 N N . THR A 1 158 ? -27.080 31.771 37.484 1.00 68.04 190 THR A N 1
ATOM 1167 C CA . THR A 1 158 ? -25.974 31.237 38.210 1.00 67.90 190 THR A CA 1
ATOM 1168 C C . THR A 1 158 ? -26.213 31.434 39.662 1.00 68.88 190 THR A C 1
ATOM 1169 O O . THR A 1 158 ? -26.628 32.467 40.064 1.00 69.11 190 THR A O 1
ATOM 1173 N N . PHE A 1 159 ? -25.975 30.400 40.431 1.00 50.57 191 PHE A N 1
ATOM 1174 C CA . PHE A 1 159 ? -26.157 30.436 41.837 1.00 51.91 191 PHE A CA 1
ATOM 1175 C C . PHE A 1 159 ? -25.152 29.555 42.426 1.00 53.69 191 PHE A C 1
ATOM 1176 O O . PHE A 1 159 ? -25.035 28.463 42.048 1.00 54.66 191 PHE A O 1
AT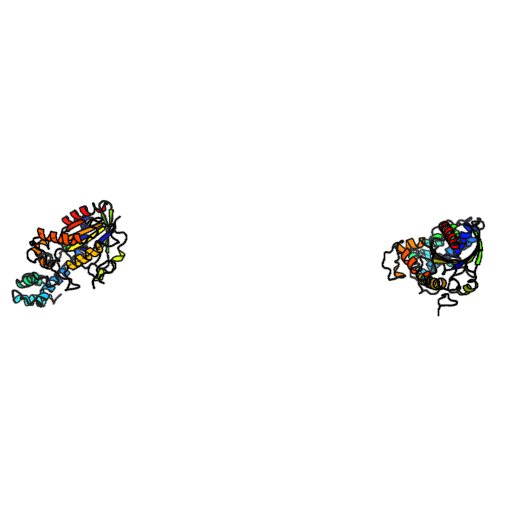OM 1184 N N . LYS A 1 160 ? -24.397 30.024 43.376 1.00 66.73 192 LYS A N 1
ATOM 1185 C CA . LYS A 1 160 ? -23.542 29.136 44.076 1.00 66.71 192 LYS A CA 1
ATOM 1186 C C . LYS A 1 160 ? -22.740 28.480 43.083 1.00 68.33 192 LYS A C 1
ATOM 1187 O O . LYS A 1 160 ? -22.212 27.440 43.307 1.00 68.21 192 LYS A O 1
ATOM 1193 N N . ASP A 1 161 ? -22.671 29.091 41.946 1.00 61.77 193 ASP A N 1
ATOM 1194 C CA . ASP A 1 161 ? -21.572 28.850 41.114 1.00 64.26 193 ASP A CA 1
ATOM 1195 C C . ASP A 1 161 ? -21.856 27.730 40.257 1.00 63.95 193 ASP A C 1
ATOM 1196 O O . ASP A 1 161 ? -20.986 27.126 39.759 1.00 64.74 193 ASP A O 1
ATOM 1201 N N . LEU A 1 162 ? -23.106 27.447 40.079 1.00 55.34 194 LEU A N 1
ATOM 1202 C CA . LEU A 1 162 ? -23.585 26.793 38.923 1.00 55.81 194 LEU A CA 1
ATOM 1203 C C . LEU A 1 162 ? -24.383 27.521 37.948 1.00 56.29 194 LEU A C 1
ATOM 1204 O O . LEU A 1 162 ? -24.988 28.474 38.253 1.00 55.44 194 LEU A O 1
ATOM 1209 N N . HIS A 1 163 ? -24.341 27.066 36.740 1.00 57.01 195 HIS A N 1
ATOM 1210 C CA . HIS A 1 163 ? -25.122 27.627 35.720 1.00 57.78 195 HIS A CA 1
ATOM 1211 C C . HIS A 1 163 ? -26.301 26.842 35.479 1.00 55.84 195 HIS A C 1
ATOM 1212 O O . HIS A 1 163 ? -26.223 25.817 34.957 1.00 54.15 195 HIS A O 1
ATOM 1219 N N . PHE A 1 164 ? -27.429 27.365 35.856 1.00 58.52 196 PHE A N 1
ATOM 1220 C CA . PHE A 1 164 ? -28.619 26.643 35.753 1.00 56.67 196 PHE A CA 1
ATOM 1221 C C . PHE A 1 164 ? -29.252 26.963 34.489 1.00 55.10 196 PHE A C 1
ATOM 1222 O O . PHE A 1 164 ? -29.294 28.063 34.100 1.00 54.48 196 PHE A O 1
ATOM 1230 N N . LYS A 1 165 ? -29.779 25.950 33.871 1.00 46.20 197 LYS A N 1
ATOM 1231 C CA . LYS A 1 165 ? -30.499 26.093 32.699 1.00 45.58 197 LYS A CA 1
ATOM 1232 C C . LYS A 1 165 ? -31.818 25.510 32.893 1.00 43.26 197 LYS A C 1
ATOM 1233 O O . LYS A 1 165 ? -31.958 24.367 32.994 1.00 42.35 197 LYS A O 1
ATOM 1239 N N . MET A 1 166 ? -32.813 26.348 32.906 1.00 49.92 198 MET A N 1
ATOM 1240 C CA . MET A 1 166 ? -34.047 26.066 33.538 1.00 48.44 198 MET A CA 1
ATOM 1241 C C . MET A 1 166 ? -35.121 26.038 32.536 1.00 47.55 198 MET A C 1
ATOM 1242 O O . MET A 1 166 ? -35.257 26.898 31.777 1.00 46.64 198 MET A O 1
ATOM 1247 N N . PHE A 1 167 ? -35.935 25.026 32.591 1.00 40.84 199 PHE A N 1
ATOM 1248 C CA . PHE A 1 167 ? -36.887 24.781 31.589 1.00 39.20 199 PHE A CA 1
ATOM 1249 C C . PHE A 1 167 ? -38.248 24.739 32.156 1.00 37.38 199 PHE A C 1
ATOM 1250 O O . PHE A 1 167 ? -38.424 24.237 33.131 1.00 38.10 199 PHE A O 1
ATOM 1258 N N . ASP A 1 168 ? -39.201 25.338 31.522 1.00 26.53 200 ASP A N 1
ATOM 1259 C CA . ASP A 1 168 ? -40.418 25.626 32.101 1.00 26.79 200 ASP A CA 1
ATOM 1260 C C . ASP A 1 168 ? -41.417 25.289 31.150 1.00 24.94 200 ASP A C 1
ATOM 1261 O O . ASP A 1 168 ? -41.497 25.863 30.160 1.00 24.94 200 ASP A O 1
ATOM 1266 N N . VAL A 1 169 ? -42.262 24.359 31.488 1.00 29.76 201 VAL A N 1
ATOM 1267 C CA . VAL A 1 169 ? -43.243 23.834 30.617 1.00 28.72 201 VAL A CA 1
ATOM 1268 C C . VAL A 1 169 ? -44.653 24.044 30.982 1.00 29.45 201 VAL A C 1
ATOM 1269 O O . VAL A 1 169 ? -44.954 24.554 31.965 1.00 30.81 201 VAL A O 1
ATOM 1273 N N . GLY A 1 170 ? -45.546 23.650 30.144 1.00 36.06 202 GLY A N 1
ATOM 1274 C CA . GLY A 1 170 ? -46.914 23.563 30.549 1.00 37.67 202 GLY A CA 1
ATOM 1275 C C . GLY A 1 170 ? -47.583 22.285 30.884 1.00 39.74 202 GLY A C 1
ATOM 1276 O O . GLY A 1 170 ? -47.281 21.320 30.371 1.00 39.43 202 GLY A O 1
ATOM 1277 N N . GLY A 1 171 ? -48.539 22.302 31.759 1.00 61.15 203 GLY A N 1
ATOM 1278 C CA . GLY A 1 171 ? -48.993 21.082 32.332 1.00 63.11 203 GLY A CA 1
ATOM 1279 C C . GLY A 1 171 ? -50.272 20.481 31.874 1.00 64.57 203 GLY A C 1
ATOM 1280 O O . GLY A 1 171 ? -50.525 19.325 31.987 1.00 66.76 203 GLY A O 1
ATOM 1281 N N . GLN A 1 172 ? -51.105 21.272 31.323 1.00 60.27 204 GLN A N 1
ATOM 1282 C CA . GLN A 1 172 ? -52.240 20.718 30.784 1.00 61.06 204 GLN A CA 1
ATOM 1283 C C . GLN A 1 172 ? -51.734 19.686 29.958 1.00 61.99 204 GLN A C 1
ATOM 1284 O O . GLN A 1 172 ? -50.621 19.628 29.715 1.00 61.47 204 GLN A O 1
ATOM 1290 N N . ARG A 1 173 ? -52.597 18.842 29.505 1.00 50.30 205 ARG A N 1
ATOM 1291 C CA . ARG A 1 173 ? -52.228 17.572 29.107 1.00 51.16 205 ARG A CA 1
ATOM 1292 C C . ARG A 1 173 ? -51.834 17.812 27.772 1.00 50.40 205 ARG A C 1
ATOM 1293 O O . ARG A 1 173 ? -51.080 17.136 27.224 1.00 50.44 205 ARG A O 1
ATOM 1301 N N . SER A 1 174 ? -52.422 18.808 27.214 1.00 47.78 206 SER A N 1
ATOM 1302 C CA . SER A 1 174 ? -52.336 19.047 25.841 1.00 48.07 206 SER A CA 1
ATOM 1303 C C . SER A 1 174 ? -50.981 19.432 25.561 1.00 47.37 206 SER A C 1
ATOM 1304 O O . SER A 1 174 ? -50.569 19.416 24.467 1.00 46.27 206 SER A O 1
ATOM 1307 N N . GLU A 1 175 ? -50.263 19.763 26.598 1.00 53.28 207 GLU A N 1
ATOM 1308 C CA . GLU A 1 175 ? -48.921 20.167 26.423 1.00 54.82 207 GLU A CA 1
ATOM 1309 C C . GLU A 1 175 ? -47.980 19.172 26.771 1.00 54.44 207 GLU A C 1
ATOM 1310 O O . GLU A 1 175 ? -46.885 19.293 26.474 1.00 53.90 207 GLU A O 1
ATOM 1316 N N . ARG A 1 176 ? -48.389 18.170 27.466 1.00 43.16 208 ARG A N 1
ATOM 1317 C CA . ARG A 1 176 ? -47.405 17.354 27.997 1.00 43.30 208 ARG A CA 1
ATOM 1318 C C . ARG A 1 176 ? -46.822 16.753 26.859 1.00 44.87 208 ARG A C 1
ATOM 1319 O O . ARG A 1 176 ? -45.868 16.088 26.927 1.00 43.70 208 ARG A O 1
ATOM 1327 N N . LYS A 1 177 ? -47.396 17.016 25.743 1.00 56.61 209 LYS A N 1
ATOM 1328 C CA . LYS A 1 177 ? -46.992 16.270 24.634 1.00 60.35 209 LYS A CA 1
ATOM 1329 C C . LYS A 1 177 ? -45.571 16.569 24.293 1.00 61.05 209 LYS A C 1
ATOM 1330 O O . LYS A 1 177 ? -44.791 15.692 24.093 1.00 61.35 209 LYS A O 1
ATOM 1336 N N . LYS A 1 178 ? -45.223 17.829 24.312 1.00 68.29 210 LYS A N 1
ATOM 1337 C CA . LYS A 1 178 ? -43.938 18.285 23.923 1.00 68.23 210 LYS A CA 1
ATOM 1338 C C . LYS A 1 178 ? -42.842 18.273 24.951 1.00 67.44 210 LYS A C 1
ATOM 1339 O O . LYS A 1 178 ? -41.821 18.814 24.775 1.00 66.67 210 LYS A O 1
ATOM 1345 N N . TRP A 1 179 ? -42.999 17.494 25.976 1.00 62.65 211 TRP A N 1
ATOM 1346 C CA . TRP A 1 179 ? -42.009 17.466 26.988 1.00 61.72 211 TRP A CA 1
ATOM 1347 C C . TRP A 1 179 ? -40.797 16.655 26.653 1.00 61.90 211 TRP A C 1
ATOM 1348 O O . TRP A 1 179 ? -39.792 16.845 27.206 1.00 62.03 211 TRP A O 1
ATOM 1359 N N . ILE A 1 180 ? -40.874 15.735 25.740 1.00 61.90 212 ILE A N 1
ATOM 1360 C CA . ILE A 1 180 ? -39.869 14.730 25.701 1.00 62.34 212 ILE A CA 1
ATOM 1361 C C . ILE A 1 180 ? -38.711 15.266 25.071 1.00 61.61 212 ILE A C 1
ATOM 1362 O O . ILE A 1 180 ? -37.695 14.684 25.033 1.00 60.07 212 ILE A O 1
ATOM 1367 N N . HIS A 1 181 ? -38.855 16.413 24.545 1.00 61.42 213 HIS A N 1
ATOM 1368 C CA . HIS A 1 181 ? -37.767 16.943 23.878 1.00 61.73 213 HIS A CA 1
ATOM 1369 C C . HIS A 1 181 ? -36.790 17.566 24.840 1.00 62.21 213 HIS A C 1
ATOM 1370 O O . HIS A 1 181 ? -35.689 17.863 24.503 1.00 62.03 213 HIS A O 1
ATOM 1377 N N . CYS A 1 182 ? -37.204 17.682 26.080 1.00 61.77 214 CYS A N 1
ATOM 1378 C CA . CYS A 1 182 ? -36.349 18.134 27.120 1.00 62.64 214 CYS A CA 1
ATOM 1379 C C . CYS A 1 182 ? -35.927 17.110 28.052 1.00 60.62 214 CYS A C 1
ATOM 1380 O O . CYS A 1 182 ? -35.706 17.381 29.141 1.00 60.02 214 CYS A O 1
ATOM 1383 N N . PHE A 1 183 ? -35.821 15.900 27.641 1.00 55.94 215 PHE A N 1
ATOM 1384 C CA . PHE A 1 183 ? -35.624 14.946 28.634 1.00 54.47 215 PHE A CA 1
ATOM 1385 C C . PHE A 1 183 ? -34.180 14.540 28.758 1.00 54.25 215 PHE A C 1
ATOM 1386 O O . PHE A 1 183 ? -33.847 13.805 29.593 1.00 55.66 215 PHE A O 1
ATOM 1394 N N . GLU A 1 184 ? -33.280 15.036 27.962 1.00 51.34 216 GLU A N 1
ATOM 1395 C CA . GLU A 1 184 ? -31.998 14.460 28.008 1.00 51.70 216 GLU A CA 1
ATOM 1396 C C . GLU A 1 184 ? -31.187 15.296 28.834 1.00 51.10 216 GLU A C 1
ATOM 1397 O O . GLU A 1 184 ? -31.172 16.447 28.664 1.00 52.88 216 GLU A O 1
ATOM 1403 N N . GLY A 1 185 ? -30.461 14.726 29.735 1.00 44.56 217 GLY A N 1
ATOM 1404 C CA . GLY A 1 185 ? -29.391 15.442 30.290 1.00 43.55 217 GLY A CA 1
ATOM 1405 C C . GLY A 1 185 ? -29.755 16.179 31.501 1.00 43.44 217 GLY A C 1
ATOM 1406 O O . GLY A 1 185 ? -29.209 17.184 31.793 1.00 44.39 217 GLY A O 1
ATOM 1407 N N . VAL A 1 186 ? -30.656 15.636 32.252 1.00 45.88 218 VAL A N 1
ATOM 1408 C CA . VAL A 1 186 ? -31.335 16.402 33.202 1.00 43.76 218 VAL A CA 1
ATOM 1409 C C . VAL A 1 186 ? -30.793 16.132 34.514 1.00 43.09 218 VAL A C 1
ATOM 1410 O O . VAL A 1 186 ? -30.547 15.048 34.825 1.00 43.76 218 VAL A O 1
ATOM 1414 N N . THR A 1 187 ? -30.580 17.151 35.297 1.00 49.75 219 THR A N 1
ATOM 1415 C CA . THR A 1 187 ? -29.834 17.043 36.490 1.00 48.89 219 THR A CA 1
ATOM 1416 C C . THR A 1 187 ? -30.818 16.964 37.596 1.00 49.85 219 THR A C 1
ATOM 1417 O O . THR A 1 187 ? -30.690 16.209 38.473 1.00 50.09 219 THR A O 1
ATOM 1421 N N . ALA A 1 188 ? -31.856 17.743 37.494 1.00 53.88 220 ALA A N 1
ATOM 1422 C CA . ALA A 1 188 ? -32.798 17.872 38.519 1.00 53.58 220 ALA A CA 1
ATOM 1423 C C . ALA A 1 188 ? -34.102 18.222 37.996 1.00 54.01 220 ALA A C 1
ATOM 1424 O O . ALA A 1 188 ? -34.197 18.801 37.002 1.00 53.26 220 ALA A O 1
ATOM 1426 N N . ILE A 1 189 ? -35.120 17.811 38.704 1.00 61.54 221 ILE A N 1
ATOM 1427 C CA . ILE A 1 189 ? -36.453 18.176 38.424 1.00 62.11 221 ILE A CA 1
ATOM 1428 C C . ILE A 1 189 ? -37.112 18.682 39.601 1.00 62.64 221 ILE A C 1
ATOM 1429 O O . ILE A 1 189 ? -37.003 18.120 40.621 1.00 62.96 221 ILE A O 1
ATOM 1434 N N . ILE A 1 190 ? -37.925 19.676 39.422 1.00 53.06 222 ILE A N 1
ATOM 1435 C CA . ILE A 1 190 ? -38.790 20.049 40.431 1.00 52.09 222 ILE A CA 1
ATOM 1436 C C . ILE A 1 190 ? -40.147 19.888 39.973 1.00 51.55 222 ILE A C 1
ATOM 1437 O O . ILE A 1 190 ? -40.574 20.621 39.200 1.00 52.40 222 ILE A O 1
ATOM 1442 N N . PHE A 1 191 ? -40.833 18.919 40.539 1.00 35.24 223 PHE A N 1
ATOM 1443 C CA . PHE A 1 191 ? -42.228 18.686 40.375 1.00 32.73 223 PHE A CA 1
ATOM 1444 C C . PHE A 1 191 ? -43.115 19.421 41.286 1.00 31.88 223 PHE A C 1
ATOM 1445 O O . PHE A 1 191 ? -43.062 19.245 42.424 1.00 29.72 223 PHE A O 1
ATOM 1453 N N . CYS A 1 192 ? -44.029 20.207 40.787 1.00 40.13 224 CYS A N 1
ATOM 1454 C CA . CYS A 1 192 ? -44.861 20.993 41.632 1.00 41.22 224 CYS A CA 1
ATOM 1455 C C . CYS A 1 192 ? -46.222 20.446 41.749 1.00 40.29 224 CYS A C 1
ATOM 1456 O O . CYS A 1 192 ? -46.760 20.049 40.823 1.00 40.61 224 CYS A O 1
ATOM 1459 N N . VAL A 1 193 ? -46.804 20.460 42.916 1.00 31.53 225 VAL A N 1
ATOM 1460 C CA . VAL A 1 193 ? -48.119 19.942 43.103 1.00 31.13 225 VAL A CA 1
ATOM 1461 C C . VAL A 1 193 ? -48.889 20.939 43.826 1.00 32.02 225 VAL A C 1
ATOM 1462 O O . VAL A 1 193 ? -48.436 21.482 44.719 1.00 31.44 225 VAL A O 1
ATOM 1466 N N . ALA A 1 194 ? -50.080 21.213 43.416 1.00 39.48 226 ALA A N 1
ATOM 1467 C CA . ALA A 1 194 ? -50.872 22.121 44.126 1.00 39.95 226 ALA A CA 1
ATOM 1468 C C . ALA A 1 194 ? -51.598 21.473 45.198 1.00 41.06 226 ALA A C 1
ATOM 1469 O O . ALA A 1 194 ? -52.391 20.673 44.960 1.00 44.02 226 ALA A O 1
ATOM 1471 N N . LEU A 1 195 ? -51.372 21.808 46.415 1.00 37.74 227 LEU A N 1
ATOM 1472 C CA . LEU A 1 195 ? -51.993 21.058 47.422 1.00 38.10 227 LEU A CA 1
ATOM 1473 C C . LEU A 1 195 ? -53.422 21.293 47.411 1.00 38.50 227 LEU A C 1
ATOM 1474 O O . LEU A 1 195 ? -54.160 20.455 47.667 1.00 38.85 227 LEU A O 1
ATOM 1479 N N . SER A 1 196 ? -53.817 22.485 47.118 1.00 42.75 228 SER A N 1
ATOM 1480 C CA . SER A 1 196 ? -55.180 22.829 47.164 1.00 44.03 228 SER A CA 1
ATOM 1481 C C . SER A 1 196 ? -56.030 22.271 46.117 1.00 44.26 228 SER A C 1
ATOM 1482 O O . SER A 1 196 ? -57.099 22.717 45.895 1.00 43.61 228 SER A O 1
ATOM 1485 N N . ASP A 1 197 ? -55.562 21.240 45.497 1.00 50.52 229 ASP A N 1
ATOM 1486 C CA . ASP A 1 197 ? -56.241 20.686 44.378 1.00 51.95 229 ASP A CA 1
ATOM 1487 C C . ASP A 1 197 ? -57.112 19.499 44.779 1.00 51.90 229 ASP A C 1
ATOM 1488 O O . ASP A 1 197 ? -57.991 19.129 44.098 1.00 52.11 229 ASP A O 1
ATOM 1493 N N . TYR A 1 198 ? -56.863 18.959 45.935 1.00 41.25 230 TYR A N 1
ATOM 1494 C CA . TYR A 1 198 ? -57.632 17.943 46.477 1.00 38.75 230 TYR A CA 1
ATOM 1495 C C . TYR A 1 198 ? -59.064 17.896 46.328 1.00 39.50 230 TYR A C 1
ATOM 1496 O O . TYR A 1 198 ? -59.654 16.970 46.723 1.00 37.35 230 TYR A O 1
ATOM 1505 N N . ASP A 1 199 ? -59.735 18.979 46.174 1.00 39.30 231 ASP A N 1
ATOM 1506 C CA . ASP A 1 199 ? -61.007 18.991 45.548 1.00 40.52 231 ASP A CA 1
ATOM 1507 C C . ASP A 1 199 ? -61.524 19.603 44.368 1.00 39.18 231 ASP A C 1
ATOM 1508 O O . ASP A 1 199 ? -62.659 19.879 44.256 1.00 37.36 231 ASP A O 1
ATOM 1513 N N . LEU A 1 200 ? -60.645 19.724 43.424 1.00 32.80 232 LEU A N 1
ATOM 1514 C CA . LEU A 1 200 ? -60.976 20.319 42.220 1.00 32.55 232 LEU A CA 1
ATOM 1515 C C . LEU A 1 200 ? -60.881 19.303 41.178 1.00 33.70 232 LEU A C 1
ATOM 1516 O O . LEU A 1 200 ? -60.265 18.320 41.374 1.00 34.98 232 LEU A O 1
ATOM 1521 N N . VAL A 1 201 ? -61.509 19.542 40.053 1.00 45.70 233 VAL A N 1
ATOM 1522 C CA . VAL A 1 201 ? -61.435 18.618 38.958 1.00 48.49 233 VAL A CA 1
ATOM 1523 C C . VAL A 1 201 ? -60.807 19.315 37.837 1.00 51.10 233 VAL A C 1
ATOM 1524 O O . VAL A 1 201 ? -60.714 20.493 37.845 1.00 50.64 233 VAL A O 1
ATOM 1528 N N . LEU A 1 202 ? -60.375 18.580 36.840 1.00 55.11 234 LEU A N 1
ATOM 1529 C CA . LEU A 1 202 ? -59.528 19.149 35.837 1.00 57.20 234 LEU A CA 1
ATOM 1530 C C . LEU A 1 202 ? -60.217 19.787 34.740 1.00 58.39 234 LEU A C 1
ATOM 1531 O O . LEU A 1 202 ? -61.123 19.250 34.217 1.00 58.99 234 LEU A O 1
ATOM 1536 N N . ALA A 1 203 ? -59.687 20.890 34.296 1.00 61.59 235 ALA A N 1
ATOM 1537 C CA . ALA A 1 203 ? -60.422 21.756 33.444 1.00 62.18 235 ALA A CA 1
ATOM 1538 C C . ALA A 1 203 ? -60.310 21.255 32.106 1.00 62.76 235 ALA A C 1
ATOM 1539 O O . ALA A 1 203 ? -60.894 21.731 31.216 1.00 63.80 235 ALA A O 1
ATOM 1541 N N . GLU A 1 204 ? -59.483 20.295 31.941 1.00 58.66 236 GLU A N 1
ATOM 1542 C CA . GLU A 1 204 ? -59.451 19.697 30.686 1.00 59.46 236 GLU A CA 1
ATOM 1543 C C . GLU A 1 204 ? -60.361 18.564 30.798 1.00 60.52 236 GLU A C 1
ATOM 1544 O O . GLU A 1 204 ? -60.568 17.866 29.915 1.00 61.20 236 GLU A O 1
ATOM 1550 N N . ASP A 1 205 ? -60.886 18.339 31.946 1.00 73.50 237 ASP A N 1
ATOM 1551 C CA . ASP A 1 205 ? -61.583 17.147 32.059 1.00 74.87 237 ASP A CA 1
ATOM 1552 C C . ASP A 1 205 ? -62.200 17.237 33.372 1.00 76.91 237 ASP A C 1
ATOM 1553 O O . ASP A 1 205 ? -61.655 16.799 34.311 1.00 76.74 237 ASP A O 1
ATOM 1558 N N . GLU A 1 206 ? -63.364 17.825 33.411 1.00 51.76 238 GLU A N 1
ATOM 1559 C CA . GLU A 1 206 ? -64.192 17.818 34.555 1.00 52.65 238 GLU A CA 1
ATOM 1560 C C . GLU A 1 206 ? -64.326 16.563 35.283 1.00 50.94 238 GLU A C 1
ATOM 1561 O O . GLU A 1 206 ? -64.899 16.538 36.290 1.00 50.59 238 GLU A O 1
ATOM 1567 N N . GLU A 1 207 ? -64.131 15.446 34.627 1.00 58.08 239 GLU A N 1
ATOM 1568 C CA . GLU A 1 207 ? -64.237 14.289 35.407 1.00 58.27 239 GLU A CA 1
ATOM 1569 C C . GLU A 1 207 ? -63.134 13.725 36.186 1.00 56.24 239 GLU A C 1
ATOM 1570 O O . GLU A 1 207 ? -63.244 12.700 36.807 1.00 55.03 239 GLU A O 1
ATOM 1576 N N . MET A 1 208 ? -62.022 14.449 36.195 1.00 57.83 240 MET A N 1
ATOM 1577 C CA . MET A 1 208 ? -60.810 14.106 36.930 1.00 53.56 240 MET A CA 1
ATOM 1578 C C . MET A 1 208 ? -60.432 15.028 38.025 1.00 51.07 240 MET A C 1
ATOM 1579 O O . MET A 1 208 ? -60.335 16.192 37.863 1.00 49.72 240 MET A O 1
ATOM 1584 N N . ASN A 1 209 ? -60.247 14.454 39.167 1.00 53.91 241 ASN A N 1
ATOM 1585 C CA . ASN A 1 209 ? -59.654 15.100 40.248 1.00 53.24 241 ASN A CA 1
ATOM 1586 C C . ASN A 1 209 ? -58.332 15.501 39.949 1.00 52.94 241 ASN A C 1
ATOM 1587 O O . ASN A 1 209 ? -57.603 14.804 39.388 1.00 52.09 241 ASN A O 1
ATOM 1592 N N . ARG A 1 210 ? -57.960 16.588 40.523 1.00 65.85 242 ARG A N 1
ATOM 1593 C CA . ARG A 1 210 ? -56.838 17.255 40.096 1.00 64.54 242 ARG A CA 1
ATOM 1594 C C . ARG A 1 210 ? -55.655 16.822 40.809 1.00 64.21 242 ARG A C 1
ATOM 1595 O O . ARG A 1 210 ? -54.593 17.087 40.394 1.00 64.91 242 ARG A O 1
ATOM 1603 N N . MET A 1 211 ? -55.823 16.179 41.926 1.00 39.83 243 MET A N 1
ATOM 1604 C CA . MET A 1 211 ? -54.698 15.744 42.636 1.00 39.25 243 MET A CA 1
ATOM 1605 C C . MET A 1 211 ? -54.480 14.348 42.287 1.00 39.07 243 MET A C 1
ATOM 1606 O O . MET A 1 211 ? -53.424 13.858 42.336 1.00 38.99 243 MET A O 1
ATOM 1611 N N . HIS A 1 212 ? -55.509 13.723 41.849 1.00 39.03 244 HIS A N 1
ATOM 1612 C CA . HIS A 1 212 ? -55.391 12.510 41.169 1.00 39.23 244 HIS A CA 1
ATOM 1613 C C . HIS A 1 212 ? -54.563 12.601 39.941 1.00 39.24 244 HIS A C 1
ATOM 1614 O O . HIS A 1 212 ? -53.701 11.830 39.745 1.00 37.99 244 HIS A O 1
ATOM 1621 N N . GLU A 1 213 ? -54.830 13.545 39.086 1.00 43.74 245 GLU A N 1
ATOM 1622 C CA . GLU A 1 213 ? -54.057 13.668 37.924 1.00 41.92 245 GLU A CA 1
ATOM 1623 C C . GLU A 1 213 ? -52.712 14.011 38.134 1.00 41.78 245 GLU A C 1
ATOM 1624 O O . GLU A 1 213 ? -51.978 13.986 37.259 1.00 41.74 245 GLU A O 1
ATOM 1630 N N . SER A 1 214 ? -52.356 14.340 39.322 1.00 46.73 246 SER A N 1
ATOM 1631 C CA . SER A 1 214 ? -51.098 14.916 39.576 1.00 48.16 246 SER A CA 1
ATOM 1632 C C . SER A 1 214 ? -50.265 13.827 40.019 1.00 48.38 246 SER A C 1
ATOM 1633 O O . SER A 1 214 ? -49.101 13.807 39.842 1.00 45.78 246 SER A O 1
ATOM 1636 N N . MET A 1 215 ? -50.923 12.868 40.595 1.00 53.95 247 MET A N 1
ATOM 1637 C CA . MET A 1 215 ? -50.316 11.720 41.115 1.00 54.13 247 MET A CA 1
ATOM 1638 C C . MET A 1 215 ? -49.957 10.824 40.044 1.00 54.16 247 MET A C 1
ATOM 1639 O O . MET A 1 215 ? -48.893 10.320 39.960 1.00 52.87 247 MET A O 1
ATOM 1644 N N . LYS A 1 216 ? -50.874 10.624 39.170 1.00 46.92 248 LYS A N 1
ATOM 1645 C CA . LYS A 1 216 ? -50.531 9.942 38.013 1.00 48.56 248 LYS A CA 1
ATOM 1646 C C . LYS A 1 216 ? -49.320 10.397 37.373 1.00 48.50 248 LYS A C 1
ATOM 1647 O O . LYS A 1 216 ? -48.492 9.634 37.082 1.00 49.05 248 LYS A O 1
ATOM 1653 N N . LEU A 1 217 ? -49.206 11.666 37.151 1.00 40.02 249 LEU A N 1
ATOM 1654 C CA . LEU A 1 217 ? -48.109 12.201 36.475 1.00 38.83 249 LEU A CA 1
ATOM 1655 C C . LEU A 1 217 ? -46.945 12.083 37.269 1.00 39.16 249 LEU A C 1
ATOM 1656 O O . LEU A 1 217 ? -45.973 11.682 36.816 1.00 38.57 249 LEU A O 1
ATOM 1661 N N . PHE A 1 218 ? -46.975 12.506 38.482 1.00 43.55 250 PHE A N 1
ATOM 1662 C CA . PHE A 1 218 ? -45.787 12.318 39.221 1.00 45.00 250 PHE A CA 1
ATOM 1663 C C . PHE A 1 218 ? -45.327 10.964 38.966 1.00 47.81 250 PHE A C 1
ATOM 1664 O O . PHE A 1 218 ? -44.215 10.742 38.660 1.00 50.04 250 PHE A O 1
ATOM 1672 N N . ASP A 1 219 ? -46.201 9.990 39.014 1.00 53.96 251 ASP A N 1
ATOM 1673 C CA . ASP A 1 219 ? -45.708 8.651 38.983 1.00 55.67 251 ASP A CA 1
ATOM 1674 C C . ASP A 1 219 ? -44.940 8.344 37.795 1.00 56.62 251 ASP A C 1
ATOM 1675 O O . ASP A 1 219 ? -44.217 7.410 37.758 1.00 56.34 251 ASP A O 1
ATOM 1680 N N . SER A 1 220 ? -45.128 9.133 36.786 1.00 54.17 252 SER A N 1
ATOM 1681 C CA . SER A 1 220 ? -44.787 8.737 35.510 1.00 54.12 252 SER A CA 1
ATOM 1682 C C . SER A 1 220 ? -43.571 9.444 35.262 1.00 54.07 252 SER A C 1
ATOM 1683 O O . SER A 1 220 ? -42.836 9.064 34.453 1.00 54.40 252 SER A O 1
ATOM 1686 N N . ILE A 1 221 ? -43.328 10.483 35.982 1.00 44.96 253 ILE A N 1
ATOM 1687 C CA . ILE A 1 221 ? -42.049 11.055 35.939 1.00 45.84 253 ILE A CA 1
ATOM 1688 C C . ILE A 1 221 ? -41.155 10.421 36.911 1.00 46.13 253 ILE A C 1
ATOM 1689 O O . ILE A 1 221 ? -40.040 10.229 36.647 1.00 44.91 253 ILE A O 1
ATOM 1694 N N . CYS A 1 222 ? -41.631 10.115 38.080 1.00 57.90 254 CYS A N 1
ATOM 1695 C CA . CYS A 1 222 ? -40.709 9.846 39.125 1.00 58.95 254 CYS A CA 1
ATOM 1696 C C . CYS A 1 222 ? -39.926 8.693 38.660 1.00 58.77 254 CYS A C 1
ATOM 1697 O O . CYS A 1 222 ? -38.954 8.325 39.187 1.00 60.32 254 CYS A O 1
ATOM 1700 N N . ASN A 1 223 ? -40.364 8.089 37.624 1.00 47.25 255 ASN A N 1
ATOM 1701 C CA . ASN A 1 223 ? -40.152 6.705 37.519 1.00 45.84 255 ASN A CA 1
ATOM 1702 C C . ASN A 1 223 ? -39.880 6.551 36.096 1.00 46.91 255 ASN A C 1
ATOM 1703 O O . ASN A 1 223 ? -40.332 5.675 35.526 1.00 47.96 255 ASN A O 1
ATOM 1708 N N . ASN A 1 224 ? -39.195 7.457 35.475 1.00 52.56 256 ASN A N 1
ATOM 1709 C CA . ASN A 1 224 ? -39.137 7.403 34.079 1.00 52.46 256 ASN A CA 1
ATOM 1710 C C . ASN A 1 224 ? -37.754 7.332 33.825 1.00 54.31 256 ASN A C 1
ATOM 1711 O O . ASN A 1 224 ? -36.968 7.755 34.583 1.00 53.66 256 ASN A O 1
ATOM 1716 N N . LYS A 1 225 ? -37.433 6.736 32.735 1.00 52.03 257 LYS A N 1
ATOM 1717 C CA . LYS A 1 225 ? -36.282 5.969 32.706 1.00 54.03 257 LYS A CA 1
ATOM 1718 C C . LYS A 1 225 ? -35.296 6.900 32.315 1.00 54.43 257 LYS A C 1
ATOM 1719 O O . LYS A 1 225 ? -34.232 6.529 32.009 1.00 54.36 257 LYS A O 1
ATOM 1725 N N . TRP A 1 226 ? -35.648 8.151 32.255 1.00 63.85 258 TRP A N 1
ATOM 1726 C CA . TRP A 1 226 ? -34.669 9.116 31.851 1.00 64.75 258 TRP A CA 1
ATOM 1727 C C . TRP A 1 226 ? -34.206 9.770 33.017 1.00 64.06 258 TRP A C 1
ATOM 1728 O O . TRP A 1 226 ? -33.341 10.565 32.970 1.00 63.17 258 TRP A O 1
ATOM 1739 N N . PHE A 1 227 ? -34.831 9.444 34.097 1.00 82.30 259 PHE A N 1
ATOM 1740 C CA . PHE A 1 227 ? -34.677 10.228 35.246 1.00 83.05 259 PHE A CA 1
ATOM 1741 C C . PHE A 1 227 ? -34.194 9.353 36.341 1.00 83.44 259 PHE A C 1
ATOM 1742 O O . PHE A 1 227 ? -34.751 9.251 37.342 1.00 82.74 259 PHE A O 1
ATOM 1750 N N . THR A 1 228 ? -33.106 8.724 36.142 1.00 58.66 260 THR A N 1
ATOM 1751 C CA . THR A 1 228 ? -32.843 7.658 36.973 1.00 59.45 260 THR A CA 1
ATOM 1752 C C . THR A 1 228 ? -31.670 8.027 37.708 1.00 57.85 260 THR A C 1
ATOM 1753 O O . THR A 1 228 ? -31.255 7.377 38.582 1.00 57.28 260 THR A O 1
ATOM 1757 N N . ASP A 1 229 ? -31.096 9.096 37.288 1.00 77.79 261 ASP A N 1
ATOM 1758 C CA . ASP A 1 229 ? -29.904 9.557 37.890 1.00 78.68 261 ASP A CA 1
ATOM 1759 C C . ASP A 1 229 ? -30.130 11.021 38.033 1.00 77.76 261 ASP A C 1
ATOM 1760 O O . ASP A 1 229 ? -29.238 11.764 38.213 1.00 77.31 261 ASP A O 1
ATOM 1765 N N . THR A 1 230 ? -31.375 11.414 37.941 1.00 65.99 262 THR A N 1
ATOM 1766 C CA . THR A 1 230 ? -31.800 12.767 38.028 1.00 62.08 262 THR A CA 1
ATOM 1767 C C . THR A 1 230 ? -32.260 12.935 39.411 1.00 60.89 262 THR A C 1
ATOM 1768 O O . THR A 1 230 ? -32.804 12.045 39.920 1.00 60.15 262 THR A O 1
ATOM 1772 N N . SER A 1 231 ? -32.030 14.079 40.015 1.00 49.44 263 SER A N 1
ATOM 1773 C CA . SER A 1 231 ? -32.595 14.393 41.295 1.00 48.00 263 SER A CA 1
ATOM 1774 C C . SER A 1 231 ? -34.011 14.785 41.202 1.00 47.13 263 SER A C 1
ATOM 1775 O O . SER A 1 231 ? -34.307 15.734 40.611 1.00 47.83 263 SER A O 1
ATOM 1778 N N . ILE A 1 232 ? -34.895 14.036 41.804 1.00 35.59 264 ILE A N 1
ATOM 1779 C CA . ILE A 1 232 ? -36.290 14.355 41.828 1.00 33.82 264 ILE A CA 1
ATOM 1780 C C . ILE A 1 232 ? -36.729 15.143 42.997 1.00 31.43 264 ILE A C 1
ATOM 1781 O O . ILE A 1 232 ? -36.738 14.700 44.058 1.00 29.91 264 ILE A O 1
ATOM 1786 N N . ILE A 1 233 ? -37.207 16.323 42.781 1.00 48.55 265 ILE A N 1
ATOM 1787 C CA . ILE A 1 233 ? -37.516 17.127 43.883 1.00 47.40 265 ILE A CA 1
ATOM 1788 C C . ILE A 1 233 ? -38.920 17.446 43.803 1.00 46.08 265 ILE A C 1
ATOM 1789 O O . ILE A 1 233 ? -39.386 17.722 42.782 1.00 45.18 265 ILE A O 1
ATOM 1794 N N . LEU A 1 234 ? -39.655 17.395 44.885 1.00 32.57 266 LEU A N 1
ATOM 1795 C CA . LEU A 1 234 ? -41.065 17.581 44.839 1.00 31.73 266 LEU A CA 1
ATOM 1796 C C . LEU A 1 234 ? -41.496 18.701 45.680 1.00 33.08 266 LEU A C 1
ATOM 1797 O O . LEU A 1 234 ? -41.272 18.687 46.797 1.00 34.08 266 LEU A O 1
ATOM 1802 N N . PHE A 1 235 ? -42.122 19.703 45.103 1.00 49.34 267 PHE A N 1
ATOM 1803 C CA . PHE A 1 235 ? -42.644 20.839 45.805 1.00 49.69 267 PHE A CA 1
ATOM 1804 C C . PHE A 1 235 ? -44.076 20.663 45.978 1.00 49.07 267 PHE A C 1
ATOM 1805 O O . PHE A 1 235 ? -44.757 20.478 45.066 1.00 47.34 267 PHE A O 1
ATOM 1813 N N . LEU A 1 236 ? -44.544 20.757 47.183 1.00 47.35 268 LEU A N 1
ATOM 1814 C CA . LEU A 1 236 ? -45.943 20.738 47.404 1.00 48.35 268 LEU A CA 1
ATOM 1815 C C . LEU A 1 236 ? -46.399 21.983 47.958 1.00 48.45 268 LEU A C 1
ATOM 1816 O O . LEU A 1 236 ? -46.023 22.314 48.987 1.00 48.76 268 LEU A O 1
ATOM 1821 N N . ASN A 1 237 ? -47.335 22.599 47.302 1.00 35.98 269 ASN A N 1
ATOM 1822 C CA . ASN A 1 237 ? -47.261 23.949 47.056 1.00 33.94 269 ASN A CA 1
ATOM 1823 C C . ASN A 1 237 ? -48.501 24.539 47.278 1.00 32.32 269 ASN A C 1
ATOM 1824 O O . ASN A 1 237 ? -49.440 23.946 47.208 1.00 30.71 269 ASN A O 1
ATOM 1829 N N . LYS A 1 238 ? -48.522 25.783 47.523 1.00 41.13 270 LYS A N 1
ATOM 1830 C CA . LYS A 1 238 ? -49.773 26.326 47.749 1.00 41.11 270 LYS A CA 1
ATOM 1831 C C . LYS A 1 238 ? -50.214 25.957 49.081 1.00 40.02 270 LYS A C 1
ATOM 1832 O O . LYS A 1 238 ? -51.268 25.561 49.270 1.00 39.66 270 LYS A O 1
ATOM 1838 N N . LYS A 1 239 ? -49.385 26.103 50.043 1.00 23.46 271 LYS A N 1
ATOM 1839 C CA . LYS A 1 239 ? -49.697 25.524 51.238 1.00 23.46 271 LYS A CA 1
ATOM 1840 C C . LYS A 1 239 ? -50.469 26.469 51.933 1.00 23.46 271 LYS A C 1
ATOM 1841 O O . LYS A 1 239 ? -51.269 26.164 52.708 1.00 23.46 271 LYS A O 1
ATOM 1847 N N . ASP A 1 240 ? -50.361 27.696 51.519 1.00 44.21 272 ASP A N 1
ATOM 1848 C CA . ASP A 1 240 ? -51.182 28.765 52.019 1.00 44.88 272 ASP A CA 1
ATOM 1849 C C . ASP A 1 240 ? -52.601 28.518 51.958 1.00 45.18 272 ASP A C 1
ATOM 1850 O O . ASP A 1 240 ? -53.339 28.984 52.741 1.00 43.49 272 ASP A O 1
ATOM 1855 N N . LEU A 1 241 ? -52.988 27.794 50.968 1.00 38.37 273 LEU A N 1
ATOM 1856 C CA . LEU A 1 241 ? -54.218 27.963 50.356 1.00 38.37 273 LEU A CA 1
ATOM 1857 C C . LEU A 1 241 ? -54.837 26.726 50.733 1.00 40.22 273 LEU A C 1
ATOM 1858 O O . LEU A 1 241 ? -55.982 26.640 50.920 1.00 38.20 273 LEU A O 1
ATOM 1863 N N . PHE A 1 242 ? -54.013 25.741 50.837 1.00 35.58 274 PHE A N 1
ATOM 1864 C CA . PHE A 1 242 ? -54.331 24.502 51.416 1.00 38.11 274 PHE A CA 1
ATOM 1865 C C . PHE A 1 242 ? -54.710 24.651 52.758 1.00 39.39 274 PHE A C 1
ATOM 1866 O O . PHE A 1 242 ? -55.588 24.087 53.225 1.00 40.47 274 PHE A O 1
ATOM 1874 N N . GLU A 1 243 ? -53.959 25.387 53.447 1.00 34.16 275 GLU A N 1
ATOM 1875 C CA . GLU A 1 243 ? -54.148 25.420 54.804 1.00 35.75 275 GLU A CA 1
ATOM 1876 C C . GLU A 1 243 ? -55.384 26.087 55.201 1.00 36.40 275 GLU A C 1
ATOM 1877 O O . GLU A 1 243 ? -55.702 26.153 56.311 1.00 36.42 275 GLU A O 1
ATOM 1883 N N . GLU A 1 244 ? -56.146 26.511 54.256 1.00 46.22 276 GLU A N 1
ATOM 1884 C CA . GLU A 1 244 ? -57.334 27.160 54.536 1.00 47.91 276 GLU A CA 1
ATOM 1885 C C . GLU A 1 244 ? -58.371 26.356 54.095 1.00 46.99 276 GLU A C 1
ATOM 1886 O O . GLU A 1 244 ? -59.267 26.138 54.734 1.00 46.96 276 GLU A O 1
ATOM 1892 N N . LYS A 1 245 ? -58.295 25.968 52.881 1.00 46.44 277 LYS A N 1
ATOM 1893 C CA . LYS A 1 245 ? -59.208 25.013 52.386 1.00 44.65 277 LYS A CA 1
ATOM 1894 C C . LYS A 1 245 ? -59.428 23.981 53.375 1.00 45.15 277 LYS A C 1
ATOM 1895 O O . LYS A 1 245 ? -60.498 23.616 53.637 1.00 44.95 277 LYS A O 1
ATOM 1901 N N . ILE A 1 246 ? -58.380 23.436 53.897 1.00 44.21 278 ILE A N 1
ATOM 1902 C CA . ILE A 1 246 ? -58.545 22.240 54.599 1.00 43.50 278 ILE A CA 1
ATOM 1903 C C . ILE A 1 246 ? -59.399 22.382 55.726 1.00 45.12 278 ILE A C 1
ATOM 1904 O O . ILE A 1 246 ? -59.616 21.480 56.382 1.00 45.93 278 ILE A O 1
ATOM 1909 N N . LYS A 1 247 ? -59.964 23.528 55.916 1.00 43.13 279 LYS A N 1
ATOM 1910 C CA . LYS A 1 247 ? -60.589 23.843 57.152 1.00 44.30 279 LYS A CA 1
ATOM 1911 C C . LYS A 1 247 ? -62.034 23.781 56.871 1.00 45.55 279 LYS A C 1
ATOM 1912 O O . LYS A 1 247 ? -62.839 23.926 57.729 1.00 45.35 279 LYS A O 1
ATOM 1918 N N . LYS A 1 248 ? -62.366 23.565 55.626 1.00 46.28 280 LYS A N 1
ATOM 1919 C CA . LYS A 1 248 ? -63.719 23.376 55.298 1.00 47.32 280 LYS A CA 1
ATOM 1920 C C . LYS A 1 248 ? -64.091 22.563 54.143 1.00 47.18 280 LYS A C 1
ATOM 1921 O O . LYS A 1 248 ? -65.199 22.526 53.795 1.00 46.20 280 LYS A O 1
ATOM 1927 N N . SER A 1 249 ? -63.166 21.908 53.520 1.00 66.67 281 SER A N 1
ATOM 1928 C CA . SER A 1 249 ? -63.497 20.909 52.553 1.00 67.28 281 SER A CA 1
ATOM 1929 C C . SER A 1 249 ? -62.694 19.751 52.983 1.00 66.70 281 SER A C 1
ATOM 1930 O O . SER A 1 249 ? -61.632 19.945 53.416 1.00 67.49 281 SER A O 1
ATOM 1933 N N . PRO A 1 250 ? -63.171 18.541 52.869 1.00 57.74 282 PRO A N 1
ATOM 1934 C CA . PRO A 1 250 ? -62.507 17.463 53.498 1.00 56.02 282 PRO A CA 1
ATOM 1935 C C . PRO A 1 250 ? -61.776 16.604 52.590 1.00 54.49 282 PRO A C 1
ATOM 1936 O O . PRO A 1 250 ? -62.103 16.474 51.501 1.00 53.74 282 PRO A O 1
ATOM 1940 N N . LEU A 1 251 ? -60.797 15.932 53.070 1.00 43.96 283 LEU A N 1
ATOM 1941 C CA . LEU A 1 251 ? -59.979 15.249 52.185 1.00 42.67 283 LEU A CA 1
ATOM 1942 C C . LEU A 1 251 ? -60.575 14.080 51.596 1.00 41.49 283 LEU A C 1
ATOM 1943 O O . LEU A 1 251 ? -60.177 13.649 50.600 1.00 41.76 283 LEU A O 1
ATOM 1948 N N . THR A 1 252 ? -61.519 13.516 52.254 1.00 65.41 284 THR A N 1
ATOM 1949 C CA . THR A 1 252 ? -62.030 12.316 51.805 1.00 64.80 284 THR A CA 1
ATOM 1950 C C . THR A 1 252 ? -62.422 12.483 50.433 1.00 66.67 284 THR A C 1
ATOM 1951 O O . THR A 1 252 ? -62.950 11.596 49.852 1.00 68.92 284 THR A O 1
ATOM 1955 N N . ILE A 1 253 ? -62.182 13.612 49.856 1.00 53.39 285 ILE A N 1
ATOM 1956 C CA . ILE A 1 253 ? -62.796 13.849 48.606 1.00 52.98 285 ILE A CA 1
ATOM 1957 C C . ILE A 1 253 ? -61.876 13.367 47.589 1.00 54.54 285 ILE A C 1
ATOM 1958 O O . ILE A 1 253 ? -62.297 12.933 46.572 1.00 54.85 285 ILE A O 1
ATOM 1963 N N . CYS A 1 254 ? -60.600 13.388 47.901 1.00 57.65 286 CYS A N 1
ATOM 1964 C CA . CYS A 1 254 ? -59.601 12.901 47.029 1.00 56.72 286 CYS A CA 1
ATOM 1965 C C . CYS A 1 254 ? -59.372 11.536 47.419 1.00 56.32 286 CYS A C 1
ATOM 1966 O O . CYS A 1 254 ? -59.269 10.671 46.631 1.00 56.41 286 CYS A O 1
ATOM 1969 N N . TYR A 1 255 ? -59.343 11.325 48.686 1.00 41.46 287 TYR A N 1
ATOM 1970 C CA . TYR A 1 255 ? -58.911 10.095 49.193 1.00 41.71 287 TYR A CA 1
ATOM 1971 C C . TYR A 1 255 ? -59.927 9.523 50.090 1.00 42.40 287 TYR A C 1
ATOM 1972 O O . TYR A 1 255 ? -59.867 9.755 51.209 1.00 42.46 287 TYR A O 1
ATOM 1981 N N . PRO A 1 256 ? -60.849 8.736 49.613 1.00 47.39 288 PRO A N 1
ATOM 1982 C CA . PRO A 1 256 ? -62.022 8.441 50.349 1.00 48.41 288 PRO A CA 1
ATOM 1983 C C . PRO A 1 256 ? -61.801 7.546 51.463 1.00 49.91 288 PRO A C 1
ATOM 1984 O O . PRO A 1 256 ? -62.646 7.325 52.238 1.00 48.57 288 PRO A O 1
ATOM 1988 N N . GLU A 1 257 ? -60.597 7.095 51.561 1.00 56.20 289 GLU A N 1
ATOM 1989 C CA . GLU A 1 257 ? -60.176 6.289 52.640 1.00 57.83 289 GLU A CA 1
ATOM 1990 C C . GLU A 1 257 ? -59.305 6.930 53.662 1.00 56.67 289 GLU A C 1
ATOM 1991 O O . GLU A 1 257 ? -58.790 6.279 54.441 1.00 57.76 289 GLU A O 1
ATOM 1997 N N . TYR A 1 258 ? -59.147 8.217 53.685 1.00 58.48 290 TYR A N 1
ATOM 1998 C CA . TYR A 1 258 ? -58.362 8.817 54.695 1.00 56.64 290 TYR A CA 1
ATOM 1999 C C . TYR A 1 258 ? -59.126 8.625 55.946 1.00 55.40 290 TYR A C 1
ATOM 2000 O O . TYR A 1 258 ? -60.278 8.864 55.999 1.00 55.92 290 TYR A O 1
ATOM 2009 N N . ALA A 1 259 ? -58.462 8.218 56.988 1.00 42.25 291 ALA A N 1
ATOM 2010 C CA . ALA A 1 259 ? -59.131 8.120 58.208 1.00 40.61 291 ALA A CA 1
ATOM 2011 C C . ALA A 1 259 ? -58.686 9.011 59.257 1.00 41.28 291 ALA A C 1
ATOM 2012 O O . ALA A 1 259 ? -58.909 8.783 60.390 1.00 41.07 291 ALA A O 1
ATOM 2014 N N . GLY A 1 260 ? -58.061 10.063 58.892 1.00 30.36 292 GLY A N 1
ATOM 2015 C CA . GLY A 1 260 ? -57.550 10.906 59.877 1.00 28.63 292 GLY A CA 1
ATOM 2016 C C . GLY A 1 260 ? -58.442 12.042 59.981 1.00 28.42 292 GLY A C 1
ATOM 2017 O O . GLY A 1 260 ? -59.449 12.037 59.389 1.00 27.46 292 GLY A O 1
ATOM 2018 N N . SER A 1 261 ? -58.028 13.024 60.740 1.00 37.53 293 SER A N 1
ATOM 2019 C CA . SER A 1 261 ? -58.588 14.321 60.716 1.00 40.68 293 SER A CA 1
ATOM 2020 C C . SER A 1 261 ? -58.019 15.280 59.746 1.00 42.36 293 SER A C 1
ATOM 2021 O O . SER A 1 261 ? -56.988 15.083 59.206 1.00 41.71 293 SER A O 1
ATOM 2024 N N . ASN A 1 262 ? -58.756 16.323 59.499 1.00 48.97 294 ASN A N 1
ATOM 2025 C CA . ASN A 1 262 ? -58.423 17.196 58.464 1.00 49.83 294 ASN A CA 1
ATOM 2026 C C . ASN A 1 262 ? -57.804 18.339 58.982 1.00 47.50 294 ASN A C 1
ATOM 2027 O O . ASN A 1 262 ? -58.440 19.253 59.327 1.00 45.34 294 ASN A O 1
ATOM 2032 N N . THR A 1 263 ? -56.516 18.302 58.970 1.00 44.26 295 THR A N 1
ATOM 2033 C CA . THR A 1 263 ? -55.827 19.312 59.521 1.00 43.20 295 THR A CA 1
ATOM 2034 C C . THR A 1 263 ? -54.694 19.407 58.678 1.00 41.77 295 THR A C 1
ATOM 2035 O O . THR A 1 263 ? -54.438 18.562 57.944 1.00 39.54 295 THR A O 1
ATOM 2039 N N . TYR A 1 264 ? -54.057 20.528 58.721 1.00 36.66 296 TYR A N 1
ATOM 2040 C CA . TYR A 1 264 ? -53.063 20.850 57.798 1.00 36.98 296 TYR A CA 1
ATOM 2041 C C . TYR A 1 264 ? -52.081 19.854 58.050 1.00 36.19 296 TYR A C 1
ATOM 2042 O O . TYR A 1 264 ? -51.640 19.229 57.184 1.00 32.85 296 TYR A O 1
ATOM 2051 N N . GLU A 1 265 ? -51.923 19.548 59.268 1.00 48.10 297 GLU A N 1
ATOM 2052 C CA . GLU A 1 265 ? -50.847 18.789 59.688 1.00 48.00 297 GLU A CA 1
ATOM 2053 C C . GLU A 1 265 ? -50.969 17.385 59.281 1.00 46.97 297 GLU A C 1
ATOM 2054 O O . GLU A 1 265 ? -50.067 16.819 58.822 1.00 46.49 297 GLU A O 1
ATOM 2060 N N . GLU A 1 266 ? -52.144 16.858 59.369 1.00 45.04 298 GLU A N 1
ATOM 2061 C CA . GLU A 1 266 ? -52.365 15.491 59.197 1.00 44.65 298 GLU A CA 1
ATOM 2062 C C . GLU A 1 266 ? -52.578 15.150 57.796 1.00 44.60 298 GLU A C 1
ATOM 2063 O O . GLU A 1 266 ? -52.268 14.116 57.381 1.00 45.68 298 GLU A O 1
ATOM 2069 N N . ALA A 1 267 ? -53.106 16.051 57.053 1.00 38.19 299 ALA A N 1
ATOM 2070 C CA . ALA A 1 267 ? -53.386 15.817 55.708 1.00 37.86 299 ALA A CA 1
ATOM 2071 C C . ALA A 1 267 ? -52.266 16.067 54.838 1.00 37.92 299 ALA A C 1
ATOM 2072 O O . ALA A 1 267 ? -52.144 15.524 53.825 1.00 37.18 299 ALA A O 1
ATOM 2074 N N . ALA A 1 268 ? -51.439 16.953 55.235 1.00 60.65 300 ALA A N 1
ATOM 2075 C CA . ALA A 1 268 ? -50.456 17.379 54.383 1.00 61.36 300 ALA A CA 1
ATOM 2076 C C . ALA A 1 268 ? -49.621 16.278 54.305 1.00 61.24 300 ALA A C 1
ATOM 2077 O O . ALA A 1 268 ? -48.853 16.176 53.451 1.00 62.10 300 ALA A O 1
ATOM 2079 N N . ALA A 1 269 ? -49.731 15.418 55.246 1.00 43.40 301 ALA A N 1
ATOM 2080 C CA . ALA A 1 269 ? -48.768 14.413 55.385 1.00 41.73 301 ALA A CA 1
ATOM 2081 C C . ALA A 1 269 ? -49.216 13.174 54.798 1.00 40.76 301 ALA A C 1
ATOM 2082 O O . ALA A 1 269 ? -48.456 12.470 54.282 1.00 38.99 301 ALA A O 1
ATOM 2084 N N . TYR A 1 270 ? -50.492 12.914 54.853 1.00 33.93 302 TYR A N 1
ATOM 2085 C CA . TYR A 1 270 ? -51.070 11.830 54.175 1.00 35.72 302 TYR A CA 1
ATOM 2086 C C . TYR A 1 270 ? -50.666 12.001 52.811 1.00 38.26 302 TYR A C 1
ATOM 2087 O O . TYR A 1 270 ? -50.154 11.143 52.193 1.00 38.15 302 TYR A O 1
ATOM 2096 N N . ILE A 1 271 ? -50.845 13.187 52.338 1.00 46.46 303 ILE A N 1
ATOM 2097 C CA . ILE A 1 271 ? -50.582 13.515 51.002 1.00 46.33 303 ILE A CA 1
ATOM 2098 C C . ILE A 1 271 ? -49.165 13.508 50.731 1.00 47.44 303 ILE A C 1
ATOM 2099 O O . ILE A 1 271 ? -48.783 13.177 49.714 1.00 47.41 303 ILE A O 1
ATOM 2104 N N . GLN A 1 272 ? -48.357 13.954 51.645 1.00 52.35 304 GLN A N 1
ATOM 2105 C CA . GLN A 1 272 ? -46.972 13.947 51.378 1.00 53.03 304 GLN A CA 1
ATOM 2106 C C . GLN A 1 272 ? -46.594 12.622 50.935 1.00 54.40 304 GLN A C 1
ATOM 2107 O O . GLN A 1 272 ? -45.501 12.374 50.639 1.00 52.92 304 GLN A O 1
ATOM 2113 N N . CYS A 1 273 ? -47.504 11.721 50.946 1.00 58.83 305 CYS A N 1
ATOM 2114 C CA . CYS A 1 273 ? -47.182 10.390 51.331 1.00 61.00 305 CYS A CA 1
ATOM 2115 C C . CYS A 1 273 ? -47.718 9.601 50.257 1.00 58.90 305 CYS A C 1
ATOM 2116 O O . CYS A 1 273 ? -47.109 8.800 49.724 1.00 58.67 305 CYS A O 1
ATOM 2119 N N . GLN A 1 274 ? -48.916 9.867 49.915 1.00 38.26 306 GLN A N 1
ATOM 2120 C CA . GLN A 1 274 ? -49.414 9.260 48.801 1.00 37.46 306 GLN A CA 1
ATOM 2121 C C . GLN A 1 274 ? -48.620 9.504 47.642 1.00 37.19 306 GLN A C 1
ATOM 2122 O O . GLN A 1 274 ? -48.758 8.835 46.694 1.00 38.08 306 GLN A O 1
ATOM 2128 N N . PHE A 1 275 ? -47.771 10.473 47.693 1.00 41.07 307 PHE A N 1
ATOM 2129 C CA . PHE A 1 275 ? -47.030 10.830 46.547 1.00 41.10 307 PHE A CA 1
ATOM 2130 C C . PHE A 1 275 ? -45.739 10.134 46.619 1.00 41.78 307 PHE A C 1
ATOM 2131 O O . PHE A 1 275 ? -45.256 9.685 45.661 1.00 42.48 307 PHE A O 1
ATOM 2139 N N . GLU A 1 276 ? -45.174 10.025 47.783 1.00 52.05 308 GLU A N 1
ATOM 2140 C CA . GLU A 1 276 ? -43.845 9.541 47.916 1.00 52.90 308 GLU A CA 1
ATOM 2141 C C . GLU A 1 276 ? -43.788 8.080 47.709 1.00 53.91 308 GLU A C 1
ATOM 2142 O O . GLU A 1 276 ? -42.765 7.500 47.595 1.00 53.98 308 GLU A O 1
ATOM 2148 N N . ASP A 1 277 ? -44.927 7.488 47.617 1.00 55.80 309 ASP A N 1
ATOM 2149 C CA . ASP A 1 277 ? -45.048 6.072 47.560 1.00 58.11 309 ASP A CA 1
ATOM 2150 C C . ASP A 1 277 ? -45.245 5.604 46.183 1.00 57.09 309 ASP A C 1
ATOM 2151 O O . ASP A 1 277 ? -45.711 4.545 45.978 1.00 58.23 309 ASP A O 1
ATOM 2156 N N . LEU A 1 278 ? -44.946 6.412 45.219 1.00 43.32 310 LEU A N 1
ATOM 2157 C CA . LEU A 1 278 ? -45.265 6.060 43.908 1.00 41.31 310 LEU A CA 1
ATOM 2158 C C . LEU A 1 278 ? -43.946 5.961 43.361 1.00 42.07 310 LEU A C 1
ATOM 2159 O O . LEU A 1 278 ? -43.760 5.751 42.216 1.00 43.04 310 LEU A O 1
ATOM 2164 N N . ASN A 1 279 ? -42.972 6.077 44.215 1.00 44.32 311 ASN A N 1
ATOM 2165 C CA . ASN A 1 279 ? -41.624 5.707 43.923 1.00 46.55 311 ASN A CA 1
ATOM 2166 C C . ASN A 1 279 ? -41.478 4.285 43.945 1.00 48.56 311 ASN A C 1
ATOM 2167 O O . ASN A 1 279 ? -41.742 3.684 44.926 1.00 47.90 311 ASN A O 1
ATOM 2172 N N . LYS A 1 280 ? -40.996 3.728 42.862 1.00 57.19 312 LYS A N 1
ATOM 2173 C CA . LYS A 1 280 ? -40.907 2.311 42.701 1.00 59.64 312 LYS A CA 1
ATOM 2174 C C . LYS A 1 280 ? -39.536 1.832 42.980 1.00 60.86 312 LYS A C 1
ATOM 2175 O O . LYS A 1 280 ? -39.247 0.705 42.924 1.00 60.05 312 LYS A O 1
ATOM 2181 N N . ARG A 1 281 ? -38.682 2.738 43.318 1.00 60.80 313 ARG A N 1
ATOM 2182 C CA . ARG A 1 281 ? -37.373 2.400 43.717 1.00 61.95 313 ARG A CA 1
ATOM 2183 C C . ARG A 1 281 ? -37.006 3.041 44.980 1.00 61.64 313 ARG A C 1
ATOM 2184 O O . ARG A 1 281 ? -36.066 3.723 45.015 1.00 61.27 313 ARG A O 1
ATOM 2192 N N . LYS A 1 282 ? -37.761 2.814 46.019 1.00 69.76 314 LYS A N 1
ATOM 2193 C CA . LYS A 1 282 ? -37.656 3.578 47.193 1.00 70.15 314 LYS A CA 1
ATOM 2194 C C . LYS A 1 282 ? -36.345 3.385 47.739 1.00 72.38 314 LYS A C 1
ATOM 2195 O O . LYS A 1 282 ? -36.021 3.839 48.784 1.00 72.71 314 LYS A O 1
ATOM 2201 N N . ASP A 1 283 ? -35.553 2.689 47.000 1.00 78.42 315 ASP A N 1
ATOM 2202 C CA . ASP A 1 283 ? -34.512 1.955 47.602 1.00 80.97 315 ASP A CA 1
ATOM 2203 C C . ASP A 1 283 ? -33.266 2.506 47.055 1.00 80.23 315 ASP A C 1
ATOM 2204 O O . ASP A 1 283 ? -32.434 2.995 47.767 1.00 79.69 315 ASP A O 1
ATOM 2209 N N . THR A 1 284 ? -33.170 2.417 45.747 1.00 77.17 316 THR A N 1
ATOM 2210 C CA . THR A 1 284 ? -32.260 3.182 44.934 1.00 76.57 316 THR A CA 1
ATOM 2211 C C . THR A 1 284 ? -32.374 4.697 44.849 1.00 75.91 316 THR A C 1
ATOM 2212 O O . THR A 1 284 ? -31.371 5.350 44.721 1.00 74.61 316 THR A O 1
ATOM 2216 N N . LYS A 1 285 ? -33.589 5.239 44.886 1.00 73.04 317 LYS A N 1
ATOM 2217 C CA . LYS A 1 285 ? -33.876 6.624 44.526 1.00 71.36 317 LYS A CA 1
ATOM 2218 C C . LYS A 1 285 ? -34.638 7.390 45.523 1.00 69.37 317 LYS A C 1
ATOM 2219 O O . LYS A 1 285 ? -35.760 7.119 45.737 1.00 67.79 317 LYS A O 1
ATOM 2225 N N . GLU A 1 286 ? -34.027 8.413 46.062 1.00 70.45 318 GLU A N 1
ATOM 2226 C CA . GLU A 1 286 ? -34.675 9.306 46.978 1.00 68.90 318 GLU A CA 1
ATOM 2227 C C . GLU A 1 286 ? -35.444 10.484 46.448 1.00 67.42 318 GLU A C 1
ATOM 2228 O O . GLU A 1 286 ? -35.108 11.059 45.460 1.00 67.53 318 GLU A O 1
ATOM 2234 N N . ILE A 1 287 ? -36.494 10.854 47.136 1.00 44.49 319 ILE A N 1
ATOM 2235 C CA . ILE A 1 287 ? -37.218 12.051 46.839 1.00 41.63 319 ILE A CA 1
ATOM 2236 C C . ILE A 1 287 ? -37.147 13.050 47.880 1.00 41.43 319 ILE A C 1
ATOM 2237 O O . ILE A 1 287 ? -37.406 12.794 49.008 1.00 40.13 319 ILE A O 1
ATOM 2242 N N . TYR A 1 288 ? -36.902 14.242 47.425 1.00 67.43 320 TYR A N 1
ATOM 2243 C CA . TYR A 1 288 ? -36.569 15.357 48.238 1.00 67.21 320 TYR A CA 1
ATOM 2244 C C . TYR A 1 288 ? -37.676 16.372 48.276 1.00 65.99 320 TYR A C 1
ATOM 2245 O O . TYR A 1 288 ? -37.765 17.137 47.407 1.00 67.45 320 TYR A O 1
ATOM 2254 N N . THR A 1 289 ? -38.496 16.389 49.305 1.00 49.91 321 THR A N 1
ATOM 2255 C CA . THR A 1 289 ? -39.786 16.990 49.274 1.00 46.76 321 THR A CA 1
ATOM 2256 C C . THR A 1 289 ? -39.836 18.217 50.106 1.00 45.95 321 THR A C 1
ATOM 2257 O O . THR A 1 289 ? -39.404 18.206 51.198 1.00 46.04 321 THR A O 1
ATOM 2261 N N . HIS A 1 290 ? -40.411 19.284 49.591 1.00 44.21 322 HIS A N 1
ATOM 2262 C CA . HIS A 1 290 ? -40.574 20.505 50.305 1.00 42.44 322 HIS A CA 1
ATOM 2263 C C . HIS A 1 290 ? -41.955 20.988 50.259 1.00 42.74 322 HIS A C 1
ATOM 2264 O O . HIS A 1 290 ? -42.621 20.758 49.353 1.00 44.34 322 HIS A O 1
ATOM 2271 N N . PHE A 1 291 ? -42.384 21.702 51.265 1.00 36.31 323 PHE A N 1
ATOM 2272 C CA . PHE A 1 291 ? -43.675 22.330 51.271 1.00 36.75 323 PHE A CA 1
ATOM 2273 C C . PHE A 1 291 ? -43.548 23.815 50.929 1.00 36.83 323 PHE A C 1
ATOM 2274 O O . PHE A 1 291 ? -42.847 24.485 51.570 1.00 38.05 323 PHE A O 1
ATOM 2282 N N . THR A 1 292 ? -44.232 24.319 49.914 1.00 42.33 324 THR A N 1
ATOM 2283 C CA . THR A 1 292 ? -43.902 25.558 49.260 1.00 41.71 324 THR A CA 1
ATOM 2284 C C . THR A 1 292 ? -44.999 26.551 49.215 1.00 44.73 324 THR A C 1
ATOM 2285 O O . THR A 1 292 ? -46.104 26.176 49.205 1.00 43.97 324 THR A O 1
ATOM 2289 N N . CYS A 1 293 ? -44.663 27.839 49.164 1.00 47.66 325 CYS A N 1
ATOM 2290 C CA . CYS A 1 293 ? -45.508 28.901 48.626 1.00 47.35 325 CYS A CA 1
ATOM 2291 C C . CYS A 1 293 ? -44.902 29.715 47.552 1.00 47.26 325 CYS A C 1
ATOM 2292 O O . CYS A 1 293 ? -44.531 30.774 47.770 1.00 47.70 325 CYS A O 1
ATOM 2295 N N . ALA A 1 294 ? -44.879 29.204 46.354 1.00 44.02 326 ALA A N 1
ATOM 2296 C CA . ALA A 1 294 ? -44.232 29.886 45.246 1.00 44.08 326 ALA A CA 1
ATOM 2297 C C . ALA A 1 294 ? -44.315 31.416 45.297 1.00 45.11 326 ALA A C 1
ATOM 2298 O O . ALA A 1 294 ? -43.385 32.115 44.870 1.00 45.83 326 ALA A O 1
ATOM 2300 N N . THR A 1 295 ? -45.338 31.924 45.909 1.00 36.14 327 THR A N 1
ATOM 2301 C CA . THR A 1 295 ? -45.459 33.323 45.945 1.00 36.39 327 THR A CA 1
ATOM 2302 C C . THR A 1 295 ? -44.670 33.995 47.000 1.00 36.45 327 THR A C 1
ATOM 2303 O O . THR A 1 295 ? -44.243 35.051 46.832 1.00 36.33 327 THR A O 1
ATOM 2307 N N . ASP A 1 296 ? -44.471 33.334 48.100 1.00 50.76 328 ASP A N 1
ATOM 2308 C CA . ASP A 1 296 ? -43.577 33.736 49.124 1.00 52.01 328 ASP A CA 1
ATOM 2309 C C . ASP A 1 296 ? -42.208 33.675 48.656 1.00 52.05 328 ASP A C 1
ATOM 2310 O O . ASP A 1 296 ? -41.721 32.648 48.449 1.00 51.88 328 ASP A O 1
ATOM 2315 N N . THR A 1 297 ? -41.561 34.809 48.558 1.00 43.98 329 THR A N 1
ATOM 2316 C CA . THR A 1 297 ? -40.200 34.890 48.142 1.00 43.13 329 THR A CA 1
ATOM 2317 C C . THR A 1 297 ? -39.196 34.365 49.060 1.00 43.03 329 THR A C 1
ATOM 2318 O O . THR A 1 297 ? -38.142 34.129 48.689 1.00 40.43 329 THR A O 1
ATOM 2322 N N . LYS A 1 298 ? -39.560 34.159 50.278 1.00 41.37 330 LYS A N 1
ATOM 2323 C CA . LYS A 1 298 ? -38.616 33.947 51.309 1.00 43.05 330 LYS A CA 1
ATOM 2324 C C . LYS A 1 298 ? -38.514 32.501 51.623 1.00 42.02 330 LYS A C 1
ATOM 2325 O O . LYS A 1 298 ? -37.474 32.003 51.800 1.00 42.25 330 LYS A O 1
ATOM 2331 N N . ASN A 1 299 ? -39.625 31.818 51.663 1.00 42.30 331 ASN A N 1
ATOM 2332 C CA . ASN A 1 299 ? -39.712 30.422 51.334 1.00 40.48 331 ASN A CA 1
ATOM 2333 C C . ASN A 1 299 ? -38.892 29.950 50.218 1.00 40.82 331 ASN A C 1
ATOM 2334 O O . ASN A 1 299 ? -38.214 29.027 50.291 1.00 40.09 331 ASN A O 1
ATOM 2339 N N . VAL A 1 300 ? -39.032 30.529 49.103 1.00 38.07 332 VAL A N 1
ATOM 2340 C CA . VAL A 1 300 ? -38.754 29.748 48.025 1.00 39.16 332 VAL A CA 1
ATOM 2341 C C . VAL A 1 300 ? -37.364 29.751 47.996 1.00 40.98 332 VAL A C 1
ATOM 2342 O O . VAL A 1 300 ? -36.771 28.926 47.439 1.00 41.54 332 VAL A O 1
ATOM 2346 N N . GLN A 1 301 ? -36.799 30.754 48.565 1.00 50.77 333 GLN A N 1
ATOM 2347 C CA . GLN A 1 301 ? -35.402 30.979 48.431 1.00 54.29 333 GLN A CA 1
ATOM 2348 C C . GLN A 1 301 ? -34.620 30.226 49.375 1.00 55.27 333 GLN A C 1
ATOM 2349 O O . GLN A 1 301 ? -33.614 29.726 49.085 1.00 54.18 333 GLN A O 1
ATOM 2355 N N . PHE A 1 302 ? -35.035 30.243 50.585 1.00 48.28 334 PHE A N 1
ATOM 2356 C CA . PHE A 1 302 ? -34.820 29.111 51.390 1.00 49.54 334 PHE A CA 1
ATOM 2357 C C . PHE A 1 302 ? -34.773 27.676 51.098 1.00 47.55 334 PHE A C 1
ATOM 2358 O O . PHE A 1 302 ? -33.762 27.068 51.189 1.00 48.16 334 PHE A O 1
ATOM 2366 N N . VAL A 1 303 ? -35.871 27.108 50.719 1.00 57.14 335 VAL A N 1
ATOM 2367 C CA . VAL A 1 303 ? -35.851 25.944 49.892 1.00 55.12 335 VAL A CA 1
ATOM 2368 C C . VAL A 1 303 ? -34.991 25.713 48.708 1.00 54.35 335 VAL A C 1
ATOM 2369 O O . VAL A 1 303 ? -34.621 24.621 48.476 1.00 53.59 335 VAL A O 1
ATOM 2373 N N . PHE A 1 304 ? -34.737 26.691 47.886 1.00 45.95 336 PHE A N 1
ATOM 2374 C CA . PHE A 1 304 ? -34.084 26.394 46.680 1.00 45.44 336 PHE A CA 1
ATOM 2375 C C . PHE A 1 304 ? -32.673 26.338 46.942 1.00 46.53 336 PHE A C 1
ATOM 2376 O O . PHE A 1 304 ? -31.958 25.934 46.117 1.00 45.39 336 PHE A O 1
ATOM 2384 N N . ASP A 1 305 ? -32.265 26.765 48.122 1.00 54.36 337 ASP A N 1
ATOM 2385 C CA . ASP A 1 305 ? -30.940 26.518 48.683 1.00 55.33 337 ASP A CA 1
ATOM 2386 C C . ASP A 1 305 ? -30.856 25.134 49.101 1.00 54.35 337 ASP A C 1
ATOM 2387 O O . ASP A 1 305 ? -29.987 24.449 48.797 1.00 52.98 337 ASP A O 1
ATOM 2392 N N . ALA A 1 306 ? -31.692 24.709 49.978 1.00 47.68 338 ALA A N 1
ATOM 2393 C CA . ALA A 1 306 ? -31.790 23.315 50.174 1.00 46.80 338 ALA A CA 1
ATOM 2394 C C . ALA A 1 306 ? -31.601 22.544 48.984 1.00 48.11 338 ALA A C 1
ATOM 2395 O O . ALA A 1 306 ? -30.716 21.821 48.844 1.00 48.96 338 ALA A O 1
ATOM 2397 N N . VAL A 1 307 ? -32.514 22.684 48.092 1.00 41.40 339 VAL A N 1
ATOM 2398 C CA . VAL A 1 307 ? -32.397 22.077 46.828 1.00 42.70 339 VAL A CA 1
ATOM 2399 C C . VAL A 1 307 ? -31.060 22.064 46.194 1.00 45.42 339 VAL A C 1
ATOM 2400 O O . VAL A 1 307 ? -30.642 21.071 45.725 1.00 45.66 339 VAL A O 1
ATOM 2404 N N . THR A 1 308 ? -30.379 23.163 46.088 1.00 68.16 340 THR A N 1
ATOM 2405 C CA . THR A 1 308 ? -29.248 23.067 45.271 1.00 69.59 340 THR A CA 1
ATOM 2406 C C . THR A 1 308 ? -28.315 22.277 46.036 1.00 69.62 340 THR A C 1
ATOM 2407 O O . THR A 1 308 ? -27.873 21.294 45.583 1.00 70.87 340 THR A O 1
ATOM 2411 N N . ASP A 1 309 ? -27.983 22.674 47.223 1.00 98.97 341 ASP A N 1
ATOM 2412 C CA . ASP A 1 309 ? -27.205 21.799 48.025 1.00 98.59 341 ASP A CA 1
ATOM 2413 C C . ASP A 1 309 ? -28.292 20.805 48.253 1.00 97.61 341 ASP A C 1
ATOM 2414 O O . ASP A 1 309 ? -29.212 21.045 48.910 1.00 96.78 341 ASP A O 1
ATOM 2419 N N . VAL A 1 310 ? -28.456 19.861 47.433 1.00 56.16 342 VAL A N 1
ATOM 2420 C CA . VAL A 1 310 ? -28.562 18.497 47.110 1.00 54.43 342 VAL A CA 1
ATOM 2421 C C . VAL A 1 310 ? -27.941 18.123 45.839 1.00 54.71 342 VAL A C 1
ATOM 2422 O O . VAL A 1 310 ? -27.030 17.389 45.789 1.00 54.42 342 VAL A O 1
ATOM 2426 N N . ILE A 1 311 ? -28.427 18.665 44.775 1.00 56.60 343 ILE A N 1
ATOM 2427 C CA . ILE A 1 311 ? -27.740 18.587 43.539 1.00 56.10 343 ILE A CA 1
ATOM 2428 C C . ILE A 1 311 ? -26.268 18.553 43.631 1.00 55.98 343 ILE A C 1
ATOM 2429 O O . ILE A 1 311 ? -25.626 17.850 42.932 1.00 54.87 343 ILE A O 1
ATOM 2434 N N . ILE A 1 312 ? -25.711 19.427 44.378 1.00 73.85 344 ILE A N 1
ATOM 2435 C CA . ILE A 1 312 ? -24.338 19.354 44.508 1.00 75.54 344 ILE A CA 1
ATOM 2436 C C . ILE A 1 312 ? -24.009 17.942 44.468 1.00 78.02 344 ILE A C 1
ATOM 2437 O O . ILE A 1 312 ? -22.921 17.605 44.169 1.00 78.70 344 ILE A O 1
ATOM 2442 N N . LYS A 1 313 ? -24.640 17.031 44.780 1.00 78.33 345 LYS A N 1
ATOM 2443 C CA . LYS A 1 313 ? -24.446 15.641 44.349 1.00 77.74 345 LYS A CA 1
ATOM 2444 C C . LYS A 1 313 ? -24.647 14.986 43.044 1.00 76.19 345 LYS A C 1
ATOM 2445 O O . LYS A 1 313 ? -25.298 13.976 43.039 1.00 74.21 345 LYS A O 1
ATOM 2451 N N . GLU B 1 1 ? 53.967 -56.406 -79.201 1.00 60.60 33 GLU B N 1
ATOM 2452 C CA . GLU B 1 1 ? 53.376 -55.501 -80.188 1.00 62.62 33 GLU B CA 1
ATOM 2453 C C . GLU B 1 1 ? 52.067 -54.799 -79.948 1.00 61.61 33 GLU B C 1
ATOM 2454 O O . GLU B 1 1 ? 51.042 -55.388 -79.990 1.00 61.87 33 GLU B O 1
ATOM 2460 N N . VAL B 1 2 ? 52.132 -53.496 -79.762 1.00 59.27 34 VAL B N 1
ATOM 2461 C CA . VAL B 1 2 ? 51.039 -52.664 -79.298 1.00 57.34 34 VAL B CA 1
ATOM 2462 C C . VAL B 1 2 ? 50.652 -51.538 -80.242 1.00 56.09 34 VAL B C 1
ATOM 2463 O O . VAL B 1 2 ? 51.368 -50.608 -80.321 1.00 55.29 34 VAL B O 1
ATOM 2467 N N . LYS B 1 3 ? 49.510 -51.597 -80.906 1.00 46.87 35 LYS B N 1
ATOM 2468 C CA . LYS B 1 3 ? 49.011 -50.509 -81.737 1.00 44.33 35 LYS B CA 1
ATOM 2469 C C . LYS B 1 3 ? 48.182 -49.487 -81.084 1.00 43.91 35 LYS B C 1
ATOM 2470 O O . LYS B 1 3 ? 47.199 -49.783 -80.569 1.00 43.04 35 LYS B O 1
ATOM 2476 N N . LEU B 1 4 ? 48.599 -48.253 -81.143 1.00 72.69 36 LEU B N 1
ATOM 2477 C CA . LEU B 1 4 ? 48.070 -47.190 -80.347 1.00 71.46 36 LEU B CA 1
ATOM 2478 C C . LEU B 1 4 ? 47.640 -46.085 -81.232 1.00 71.44 36 LEU B C 1
ATOM 2479 O O . LEU B 1 4 ? 48.373 -45.664 -82.036 1.00 71.59 36 LEU B O 1
ATOM 2484 N N . LEU B 1 5 ? 46.419 -45.620 -81.055 1.00 49.01 37 LEU B N 1
ATOM 2485 C CA . LEU B 1 5 ? 45.807 -44.630 -81.879 1.00 46.83 37 LEU B CA 1
ATOM 2486 C C . LEU B 1 5 ? 45.729 -43.387 -81.116 1.00 44.93 37 LEU B C 1
ATOM 2487 O O . LEU B 1 5 ? 45.369 -43.385 -80.037 1.00 46.03 37 LEU B O 1
ATOM 2492 N N . LEU B 1 6 ? 46.047 -42.290 -81.718 1.00 33.46 38 LEU B N 1
ATOM 2493 C CA . LEU B 1 6 ? 45.805 -41.055 -81.101 1.00 32.92 38 LEU B CA 1
ATOM 2494 C C . LEU B 1 6 ? 44.791 -40.225 -81.750 1.00 32.99 38 LEU B C 1
ATOM 2495 O O . LEU B 1 6 ? 44.949 -39.853 -82.840 1.00 33.07 38 LEU B O 1
ATOM 2500 N N . LEU B 1 7 ? 43.794 -39.855 -80.991 1.00 43.41 39 LEU B N 1
ATOM 2501 C CA . LEU B 1 7 ? 42.588 -39.376 -81.507 1.00 42.37 39 LEU B CA 1
ATOM 2502 C C . LEU B 1 7 ? 42.086 -38.215 -80.760 1.00 42.18 39 LEU B C 1
ATOM 2503 O O . LEU B 1 7 ? 42.422 -37.990 -79.702 1.00 42.02 39 LEU B O 1
ATOM 2508 N N . GLY B 1 8 ? 41.333 -37.410 -81.399 1.00 27.58 40 GLY B N 1
ATOM 2509 C CA . GLY B 1 8 ? 40.831 -36.247 -80.797 1.00 29.32 40 GLY B CA 1
ATOM 2510 C C . GLY B 1 8 ? 40.720 -35.168 -81.787 1.00 29.90 40 GLY B C 1
ATOM 2511 O O . GLY B 1 8 ? 41.100 -35.342 -82.846 1.00 31.05 40 GLY B O 1
ATOM 2512 N N . ALA B 1 9 ? 40.231 -34.038 -81.399 1.00 37.92 41 ALA B N 1
ATOM 2513 C CA . ALA B 1 9 ? 39.720 -33.113 -82.289 1.00 36.45 41 ALA B CA 1
ATOM 2514 C C . ALA B 1 9 ? 40.768 -32.231 -82.594 1.00 37.62 41 ALA B C 1
ATOM 2515 O O . ALA B 1 9 ? 41.796 -32.357 -82.088 1.00 36.81 41 ALA B O 1
ATOM 2517 N N . GLY B 1 10 ? 40.520 -31.187 -83.298 1.00 64.67 42 GLY B N 1
ATOM 2518 C CA . GLY B 1 10 ? 41.652 -30.455 -83.746 1.00 65.00 42 GLY B CA 1
ATOM 2519 C C . GLY B 1 10 ? 42.302 -29.646 -82.724 1.00 65.05 42 GLY B C 1
ATOM 2520 O O . GLY B 1 10 ? 41.700 -28.924 -82.020 1.00 65.69 42 GLY B O 1
ATOM 2521 N N . GLU B 1 11 ? 43.583 -29.743 -82.693 1.00 49.29 43 GLU B N 1
ATOM 2522 C CA . GLU B 1 11 ? 44.384 -29.075 -81.750 1.00 47.91 43 GLU B CA 1
ATOM 2523 C C . GLU B 1 11 ? 44.278 -29.463 -80.379 1.00 47.47 43 GLU B C 1
ATOM 2524 O O . GLU B 1 11 ? 44.193 -28.670 -79.563 1.00 47.03 43 GLU B O 1
ATOM 2530 N N . SER B 1 12 ? 44.309 -30.709 -80.080 1.00 45.76 44 SER B N 1
ATOM 2531 C CA . SER B 1 12 ? 43.942 -31.056 -78.771 1.00 44.86 44 SER B CA 1
ATOM 2532 C C . SER B 1 12 ? 45.077 -31.617 -78.062 1.00 44.17 44 SER B C 1
ATOM 2533 O O . SER B 1 12 ? 45.064 -31.813 -76.897 1.00 43.41 44 SER B O 1
ATOM 2536 N N . GLY B 1 13 ? 46.094 -31.889 -78.821 1.00 38.82 45 GLY B N 1
ATOM 2537 C CA . GLY B 1 13 ? 47.368 -32.178 -78.296 1.00 37.19 45 GLY B CA 1
ATOM 2538 C C . GLY B 1 13 ? 48.012 -33.383 -78.741 1.00 36.65 45 GLY B C 1
ATOM 2539 O O . GLY B 1 13 ? 48.911 -33.753 -78.187 1.00 36.81 45 GLY B O 1
ATOM 2540 N N . LYS B 1 14 ? 47.561 -33.961 -79.795 1.00 43.67 46 LYS B N 1
ATOM 2541 C CA . LYS B 1 14 ? 48.072 -35.193 -80.206 1.00 45.53 46 LYS B CA 1
ATOM 2542 C C . LYS B 1 14 ? 49.394 -35.189 -80.775 1.00 47.70 46 LYS B C 1
ATOM 2543 O O . LYS B 1 14 ? 50.102 -36.102 -80.602 1.00 47.52 46 LYS B O 1
ATOM 2549 N N . SER B 1 15 ? 49.740 -34.194 -81.531 1.00 41.30 47 SER B N 1
ATOM 2550 C CA . SER B 1 15 ? 50.879 -34.350 -82.321 1.00 41.02 47 SER B CA 1
ATOM 2551 C C . SER B 1 15 ? 52.045 -34.055 -81.395 1.00 40.86 47 SER B C 1
ATOM 2552 O O . SER B 1 15 ? 53.127 -34.392 -81.626 1.00 40.92 47 SER B O 1
ATOM 2555 N N . THR B 1 16 ? 51.747 -33.438 -80.295 1.00 44.61 48 THR B N 1
ATOM 2556 C CA . THR B 1 16 ? 52.669 -32.996 -79.307 1.00 44.36 48 THR B CA 1
ATOM 2557 C C . THR B 1 16 ? 53.131 -34.022 -78.417 1.00 45.39 48 THR B C 1
ATOM 2558 O O . THR B 1 16 ? 53.920 -33.799 -77.596 1.00 46.04 48 THR B O 1
ATOM 2562 N N . ILE B 1 17 ? 52.579 -35.170 -78.532 1.00 48.51 49 ILE B N 1
ATOM 2563 C CA . ILE B 1 17 ? 52.652 -36.098 -77.493 1.00 47.78 49 ILE B CA 1
ATOM 2564 C C . ILE B 1 17 ? 53.398 -37.159 -78.042 1.00 47.42 49 ILE B C 1
ATOM 2565 O O . ILE B 1 17 ? 53.871 -37.963 -77.389 1.00 47.41 49 ILE B O 1
ATOM 2570 N N . VAL B 1 18 ? 53.419 -37.154 -79.333 1.00 47.90 50 VAL B N 1
ATOM 2571 C CA . VAL B 1 18 ? 54.201 -37.976 -80.156 1.00 48.63 50 VAL B CA 1
ATOM 2572 C C . VAL B 1 18 ? 55.557 -37.448 -80.078 1.00 49.61 50 VAL B C 1
ATOM 2573 O O . VAL B 1 18 ? 56.493 -38.145 -80.039 1.00 48.55 50 VAL B O 1
ATOM 2577 N N . LYS B 1 19 ? 55.654 -36.167 -80.071 1.00 47.74 51 LYS B N 1
ATOM 2578 C CA . LYS B 1 19 ? 56.842 -35.551 -79.721 1.00 49.17 51 LYS B CA 1
ATOM 2579 C C . LYS B 1 19 ? 57.453 -36.063 -78.512 1.00 50.45 51 LYS B C 1
ATOM 2580 O O . LYS B 1 19 ? 58.500 -36.541 -78.575 1.00 51.33 51 LYS B O 1
ATOM 2586 N N . GLN B 1 20 ? 56.823 -36.015 -77.384 1.00 46.18 52 GLN B N 1
ATOM 2587 C CA . GLN B 1 20 ? 57.453 -36.584 -76.264 1.00 47.14 52 GLN B CA 1
ATOM 2588 C C . GLN B 1 20 ? 57.725 -38.007 -76.217 1.00 48.53 52 GLN B C 1
ATOM 2589 O O . GLN B 1 20 ? 58.449 -38.471 -75.431 1.00 47.76 52 GLN B O 1
ATOM 2595 N N . MET B 1 21 ? 57.178 -38.756 -77.090 1.00 65.62 53 MET B N 1
ATOM 2596 C CA . MET B 1 21 ? 57.549 -40.104 -77.021 1.00 67.96 53 MET B CA 1
ATOM 2597 C C . MET B 1 21 ? 58.856 -40.307 -77.589 1.00 70.24 53 MET B C 1
ATOM 2598 O O . MET B 1 21 ? 59.248 -41.375 -77.800 1.00 71.68 53 MET B O 1
ATOM 2603 N N . LYS B 1 22 ? 59.537 -39.244 -77.858 1.00 77.49 54 LYS B N 1
ATOM 2604 C CA . LYS B 1 22 ? 60.684 -39.293 -78.677 1.00 77.56 54 LYS B CA 1
ATOM 2605 C C . LYS B 1 22 ? 61.774 -38.859 -77.827 1.00 76.73 54 LYS B C 1
ATOM 2606 O O . LYS B 1 22 ? 62.781 -39.495 -77.681 1.00 77.39 54 LYS B O 1
ATOM 2612 N N . ILE B 1 23 ? 61.522 -37.756 -77.242 1.00 38.51 55 ILE B N 1
ATOM 2613 C CA . ILE B 1 23 ? 62.161 -37.397 -76.090 1.00 37.32 55 ILE B CA 1
ATOM 2614 C C . ILE B 1 23 ? 62.225 -38.369 -75.036 1.00 40.03 55 ILE B C 1
ATOM 2615 O O . ILE B 1 23 ? 63.217 -38.713 -74.520 1.00 40.24 55 ILE B O 1
ATOM 2620 N N . ILE B 1 24 ? 61.150 -38.944 -74.655 1.00 54.42 56 ILE B N 1
ATOM 2621 C CA . ILE B 1 24 ? 61.281 -39.863 -73.594 1.00 55.28 56 ILE B CA 1
ATOM 2622 C C . ILE B 1 24 ? 62.018 -40.971 -74.060 1.00 57.04 56 ILE B C 1
ATOM 2623 O O . ILE B 1 24 ? 62.846 -41.482 -73.421 1.00 56.65 56 ILE B O 1
ATOM 2628 N N . HIS B 1 25 ? 61.644 -41.414 -75.197 1.00 48.64 57 HIS B N 1
ATOM 2629 C CA . HIS B 1 25 ? 61.766 -42.773 -75.481 1.00 51.37 57 HIS B CA 1
ATOM 2630 C C . HIS B 1 25 ? 62.746 -42.837 -76.554 1.00 53.31 57 HIS B C 1
ATOM 2631 O O . HIS B 1 25 ? 63.079 -43.867 -77.020 1.00 53.55 57 HIS B O 1
ATOM 2638 N N . GLU B 1 26 ? 63.240 -41.680 -76.918 1.00 94.83 58 GLU B N 1
ATOM 2639 C CA . GLU B 1 26 ? 64.417 -41.640 -77.678 1.00 96.49 58 GLU B CA 1
ATOM 2640 C C . GLU B 1 26 ? 64.964 -40.273 -77.661 1.00 97.76 58 GLU B C 1
ATOM 2641 O O . GLU B 1 26 ? 64.423 -39.393 -77.092 1.00 98.46 58 GLU B O 1
ATOM 2647 N N . ALA B 1 27 ? 66.123 -40.136 -78.210 1.00 72.65 59 ALA B N 1
ATOM 2648 C CA . ALA B 1 27 ? 66.536 -38.882 -78.695 1.00 73.20 59 ALA B CA 1
ATOM 2649 C C . ALA B 1 27 ? 66.255 -38.142 -77.538 1.00 73.18 59 ALA B C 1
ATOM 2650 O O . ALA B 1 27 ? 66.764 -38.366 -76.528 1.00 73.14 59 ALA B O 1
ATOM 2652 N N . GLY B 1 28 ? 65.523 -37.114 -77.744 1.00 70.28 60 GLY B N 1
ATOM 2653 C CA . GLY B 1 28 ? 65.619 -35.932 -77.590 1.00 71.66 60 GLY B CA 1
ATOM 2654 C C . GLY B 1 28 ? 65.650 -35.445 -78.988 1.00 73.18 60 GLY B C 1
ATOM 2655 O O . GLY B 1 28 ? 65.136 -36.050 -79.874 1.00 73.49 60 GLY B O 1
ATOM 2656 N N . TYR B 1 29 ? 66.289 -34.316 -79.171 1.00 69.22 61 TYR B N 1
ATOM 2657 C CA . TYR B 1 29 ? 66.166 -33.558 -80.358 1.00 70.62 61 TYR B CA 1
ATOM 2658 C C . TYR B 1 29 ? 67.524 -32.887 -80.494 1.00 71.89 61 TYR B C 1
ATOM 2659 O O . TYR B 1 29 ? 67.776 -31.842 -79.957 1.00 71.33 61 TYR B O 1
ATOM 2668 N N . SER B 1 30 ? 68.409 -33.530 -81.223 1.00 81.88 62 SER B N 1
ATOM 2669 C CA . SER B 1 30 ? 69.668 -32.939 -81.564 1.00 83.29 62 SER B CA 1
ATOM 2670 C C . SER B 1 30 ? 69.529 -31.570 -82.050 1.00 84.51 62 SER B C 1
ATOM 2671 O O . SER B 1 30 ? 68.606 -31.243 -82.730 1.00 84.49 62 SER B O 1
ATOM 2674 N N . GLU B 1 31 ? 70.468 -30.742 -81.732 1.00 68.79 63 GLU B N 1
ATOM 2675 C CA . GLU B 1 31 ? 70.183 -29.374 -81.820 1.00 70.54 63 GLU B CA 1
ATOM 2676 C C . GLU B 1 31 ? 70.171 -29.030 -83.239 1.00 70.57 63 GLU B C 1
ATOM 2677 O O . GLU B 1 31 ? 70.277 -27.919 -83.630 1.00 70.20 63 GLU B O 1
ATOM 2683 N N . GLU B 1 32 ? 70.049 -30.021 -84.037 1.00 92.49 64 GLU B N 1
ATOM 2684 C CA . GLU B 1 32 ? 70.309 -29.799 -85.381 1.00 93.65 64 GLU B CA 1
ATOM 2685 C C . GLU B 1 32 ? 68.935 -30.062 -85.809 1.00 93.52 64 GLU B C 1
ATOM 2686 O O . GLU B 1 32 ? 68.323 -29.289 -86.503 1.00 93.70 64 GLU B O 1
ATOM 2692 N N . GLU B 1 33 ? 68.402 -31.143 -85.299 1.00 72.24 65 GLU B N 1
ATOM 2693 C CA . GLU B 1 33 ? 67.007 -31.196 -85.044 1.00 69.89 65 GLU B CA 1
ATOM 2694 C C . GLU B 1 33 ? 66.441 -29.913 -84.581 1.00 69.70 65 GLU B C 1
ATOM 2695 O O . GLU B 1 33 ? 65.550 -29.439 -85.188 1.00 69.67 65 GLU B O 1
ATOM 2701 N N . CYS B 1 34 ? 66.946 -29.334 -83.518 1.00 72.98 66 CYS B N 1
ATOM 2702 C CA . CYS B 1 34 ? 66.220 -28.260 -82.858 1.00 73.45 66 CYS B CA 1
ATOM 2703 C C . CYS B 1 34 ? 66.083 -27.084 -83.748 1.00 73.11 66 CYS B C 1
ATOM 2704 O O . CYS B 1 34 ? 65.664 -26.033 -83.358 1.00 73.71 66 CYS B O 1
ATOM 2707 N N . LYS B 1 35 ? 66.374 -27.318 -84.996 1.00 66.42 67 LYS B N 1
ATOM 2708 C CA . LYS B 1 35 ? 67.031 -26.401 -85.859 1.00 65.56 67 LYS B CA 1
ATOM 2709 C C . LYS B 1 35 ? 66.181 -26.146 -87.056 1.00 63.68 67 LYS B C 1
ATOM 2710 O O . LYS B 1 35 ? 66.219 -25.111 -87.633 1.00 63.00 67 LYS B O 1
ATOM 2716 N N . GLN B 1 36 ? 65.389 -27.110 -87.433 1.00 65.75 68 GLN B N 1
ATOM 2717 C CA . GLN B 1 36 ? 64.476 -26.847 -88.471 1.00 64.36 68 GLN B CA 1
ATOM 2718 C C . GLN B 1 36 ? 63.161 -26.487 -87.988 1.00 62.89 68 GLN B C 1
ATOM 2719 O O . GLN B 1 36 ? 62.365 -25.956 -88.682 1.00 62.00 68 GLN B O 1
ATOM 2725 N N . TYR B 1 37 ? 62.940 -26.677 -86.745 1.00 70.13 69 TYR B N 1
ATOM 2726 C CA . TYR B 1 37 ? 61.813 -26.033 -86.272 1.00 69.29 69 TYR B CA 1
ATOM 2727 C C . TYR B 1 37 ? 61.987 -24.543 -86.323 1.00 68.85 69 TYR B C 1
ATOM 2728 O O . TYR B 1 37 ? 61.065 -23.783 -86.382 1.00 68.87 69 TYR B O 1
ATOM 2737 N N . LYS B 1 38 ? 63.207 -24.122 -86.396 1.00 58.67 70 LYS B N 1
ATOM 2738 C CA . LYS B 1 38 ? 63.475 -22.734 -86.488 1.00 57.27 70 LYS B CA 1
ATOM 2739 C C . LYS B 1 38 ? 62.369 -22.035 -87.143 1.00 55.06 70 LYS B C 1
ATOM 2740 O O . LYS B 1 38 ? 61.921 -21.042 -86.681 1.00 53.09 70 LYS B O 1
ATOM 2746 N N . ALA B 1 39 ? 61.933 -22.541 -88.260 1.00 73.01 71 ALA B N 1
ATOM 2747 C CA . ALA B 1 39 ? 61.301 -21.724 -89.250 1.00 71.57 71 ALA B CA 1
ATOM 2748 C C . ALA B 1 39 ? 59.875 -21.639 -88.936 1.00 71.44 71 ALA B C 1
ATOM 2749 O O . ALA B 1 39 ? 59.241 -20.632 -89.095 1.00 70.76 71 ALA B O 1
ATOM 2751 N N . VAL B 1 40 ? 59.362 -22.749 -88.472 1.00 74.68 72 VAL B N 1
ATOM 2752 C CA . VAL B 1 40 ? 58.077 -22.790 -87.851 1.00 72.81 72 VAL B CA 1
ATOM 2753 C C . VAL B 1 40 ? 57.833 -21.872 -86.754 1.00 71.25 72 VAL B C 1
ATOM 2754 O O . VAL B 1 40 ? 56.799 -21.386 -86.607 1.00 69.29 72 VAL B O 1
ATOM 2758 N N . VAL B 1 41 ? 58.766 -21.703 -85.889 1.00 46.27 73 VAL B N 1
ATOM 2759 C CA . VAL B 1 41 ? 58.431 -20.969 -84.766 1.00 45.67 73 VAL B CA 1
ATOM 2760 C C . VAL B 1 41 ? 57.975 -19.729 -85.289 1.00 46.07 73 VAL B C 1
ATOM 2761 O O . VAL B 1 41 ? 57.355 -18.938 -84.645 1.00 44.41 73 VAL B O 1
ATOM 2765 N N . TYR B 1 42 ? 58.390 -19.518 -86.496 1.00 66.08 74 TYR B N 1
ATOM 2766 C CA . TYR B 1 42 ? 58.679 -18.214 -86.969 1.00 67.42 74 TYR B CA 1
ATOM 2767 C C . TYR B 1 42 ? 57.411 -17.803 -87.609 1.00 67.02 74 TYR B C 1
ATOM 2768 O O . TYR B 1 42 ? 56.815 -16.819 -87.263 1.00 66.07 74 TYR B O 1
ATOM 2777 N N . SER B 1 43 ? 56.959 -18.634 -88.510 1.00 59.23 75 SER B N 1
ATOM 2778 C CA . SER B 1 43 ? 55.565 -18.728 -88.859 1.00 58.69 75 SER B CA 1
ATOM 2779 C C . SER B 1 43 ? 54.539 -18.602 -87.786 1.00 59.68 75 SER B C 1
ATOM 2780 O O . SER B 1 43 ? 53.571 -17.905 -87.939 1.00 57.97 75 SER B O 1
ATOM 2783 N N . ASN B 1 44 ? 54.730 -19.328 -86.699 1.00 66.43 76 ASN B N 1
ATOM 2784 C CA . ASN B 1 44 ? 53.686 -19.583 -85.771 1.00 66.42 76 ASN B CA 1
ATOM 2785 C C . ASN B 1 44 ? 53.559 -18.284 -85.183 1.00 67.28 76 ASN B C 1
ATOM 2786 O O . ASN B 1 44 ? 52.529 -17.884 -84.782 1.00 66.88 76 ASN B O 1
ATOM 2791 N N . THR B 1 45 ? 54.670 -17.607 -85.107 1.00 69.83 77 THR B N 1
ATOM 2792 C CA . THR B 1 45 ? 54.744 -16.287 -84.504 1.00 70.64 77 THR B CA 1
ATOM 2793 C C . THR B 1 45 ? 54.095 -15.259 -85.338 1.00 71.26 77 THR B C 1
ATOM 2794 O O . THR B 1 45 ? 53.238 -14.549 -84.882 1.00 69.78 77 THR B O 1
ATOM 2798 N N . ILE B 1 46 ? 54.531 -15.162 -86.572 1.00 80.37 78 ILE B N 1
ATOM 2799 C CA . ILE B 1 46 ? 53.979 -14.148 -87.399 1.00 82.34 78 ILE B CA 1
ATOM 2800 C C . ILE B 1 46 ? 52.590 -14.200 -87.049 1.00 83.83 78 ILE B C 1
ATOM 2801 O O . ILE B 1 46 ? 52.090 -13.301 -86.434 1.00 84.66 78 ILE B O 1
ATOM 2806 N N . GLN B 1 47 ? 52.007 -15.329 -87.449 1.00 65.11 79 GLN B N 1
ATOM 2807 C CA . GLN B 1 47 ? 50.644 -15.516 -87.906 1.00 64.70 79 GLN B CA 1
ATOM 2808 C C . GLN B 1 47 ? 49.820 -15.298 -86.757 1.00 63.97 79 GLN B C 1
ATOM 2809 O O . GLN B 1 47 ? 48.754 -14.772 -86.812 1.00 62.79 79 GLN B O 1
ATOM 2815 N N . SER B 1 48 ? 50.255 -15.824 -85.662 1.00 75.67 80 SER B N 1
ATOM 2816 C CA . SER B 1 48 ? 49.568 -15.483 -84.491 1.00 74.96 80 SER B CA 1
ATOM 2817 C C . SER B 1 48 ? 49.475 -14.076 -84.146 1.00 74.26 80 SER B C 1
ATOM 2818 O O . SER B 1 48 ? 48.534 -13.721 -83.503 1.00 74.83 80 SER B O 1
ATOM 2821 N N . ILE B 1 49 ? 50.38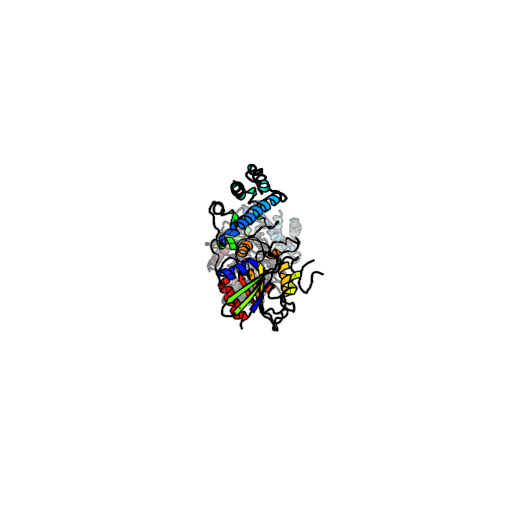9 -13.263 -84.588 1.00 69.13 81 ILE B N 1
ATOM 2822 C CA . ILE B 1 49 ? 49.991 -11.832 -84.428 1.00 67.92 81 ILE B CA 1
ATOM 2823 C C . ILE B 1 49 ? 49.329 -11.338 -85.634 1.00 67.18 81 ILE B C 1
ATOM 2824 O O . ILE B 1 49 ? 48.223 -10.895 -85.607 1.00 65.99 81 ILE B O 1
ATOM 2829 N N . ILE B 1 50 ? 50.029 -11.403 -86.721 1.00 70.54 82 ILE B N 1
ATOM 2830 C CA . ILE B 1 50 ? 48.781 -11.143 -87.787 1.00 71.00 82 ILE B CA 1
ATOM 2831 C C . ILE B 1 50 ? 47.387 -11.530 -87.675 1.00 72.08 82 ILE B C 1
ATOM 2832 O O . ILE B 1 50 ? 46.540 -11.033 -88.359 1.00 71.71 82 ILE B O 1
ATOM 2837 N N . ALA B 1 51 ? 47.173 -12.635 -86.999 1.00 80.37 83 ALA B N 1
ATOM 2838 C CA . ALA B 1 51 ? 45.859 -12.971 -86.611 1.00 80.48 83 ALA B CA 1
ATOM 2839 C C . ALA B 1 51 ? 45.228 -12.073 -85.658 1.00 81.72 83 ALA B C 1
ATOM 2840 O O . ALA B 1 51 ? 44.062 -11.845 -85.704 1.00 82.25 83 ALA B O 1
ATOM 2842 N N . ILE B 1 52 ? 46.014 -11.549 -84.761 1.00 90.65 84 ILE B N 1
ATOM 2843 C CA . ILE B 1 52 ? 45.485 -10.662 -83.800 1.00 90.52 84 ILE B CA 1
ATOM 2844 C C . ILE B 1 52 ? 45.063 -9.470 -84.459 1.00 91.06 84 ILE B C 1
ATOM 2845 O O . ILE B 1 52 ? 44.170 -8.822 -84.030 1.00 91.27 84 ILE B O 1
ATOM 2850 N N . ILE B 1 53 ? 45.759 -9.102 -85.488 1.00 67.29 85 ILE B N 1
ATOM 2851 C CA . ILE B 1 53 ? 45.393 -7.877 -86.071 1.00 69.08 85 ILE B CA 1
ATOM 2852 C C . ILE B 1 53 ? 44.127 -7.954 -86.801 1.00 69.99 85 ILE B C 1
ATOM 2853 O O . ILE B 1 53 ? 43.261 -7.131 -86.633 1.00 69.91 85 ILE B O 1
ATOM 2858 N N . ARG B 1 54 ? 44.049 -8.913 -87.681 1.00 70.47 86 ARG B N 1
ATOM 2859 C CA . ARG B 1 54 ? 42.950 -8.929 -88.541 1.00 72.13 86 ARG B CA 1
ATOM 2860 C C . ARG B 1 54 ? 41.872 -8.668 -87.628 1.00 72.04 86 ARG B C 1
ATOM 2861 O O . ARG B 1 54 ? 40.896 -8.083 -87.962 1.00 71.38 86 ARG B O 1
ATOM 2869 N N . ALA B 1 55 ? 42.069 -9.065 -86.411 1.00 85.94 87 ALA B N 1
ATOM 2870 C CA . ALA B 1 55 ? 41.014 -9.067 -85.477 1.00 86.17 87 ALA B CA 1
ATOM 2871 C C . ALA B 1 55 ? 40.810 -7.703 -85.061 1.00 86.89 87 ALA B C 1
ATOM 2872 O O . ALA B 1 55 ? 39.708 -7.237 -84.947 1.00 86.28 87 ALA B O 1
ATOM 2874 N N . MET B 1 56 ? 41.897 -7.043 -84.788 1.00 93.59 88 MET B N 1
ATOM 2875 C CA . MET B 1 56 ? 41.732 -5.755 -84.250 1.00 95.89 88 MET B CA 1
ATOM 2876 C C . MET B 1 56 ? 40.782 -5.225 -85.230 1.00 97.59 88 MET B C 1
ATOM 2877 O O . MET B 1 56 ? 39.670 -4.939 -84.910 1.00 97.34 88 MET B O 1
ATOM 2882 N N . GLY B 1 57 ? 41.184 -5.206 -86.470 1.00 122.00 89 GLY B N 1
ATOM 2883 C CA . GLY B 1 57 ? 40.220 -5.207 -87.532 1.00 124.24 89 GLY B CA 1
ATOM 2884 C C . GLY B 1 57 ? 39.258 -6.155 -88.183 1.00 126.13 89 GLY B C 1
ATOM 2885 O O . GLY B 1 57 ? 39.395 -6.511 -89.323 1.00 127.21 89 GLY B O 1
ATOM 2886 N N . ARG B 1 58 ? 38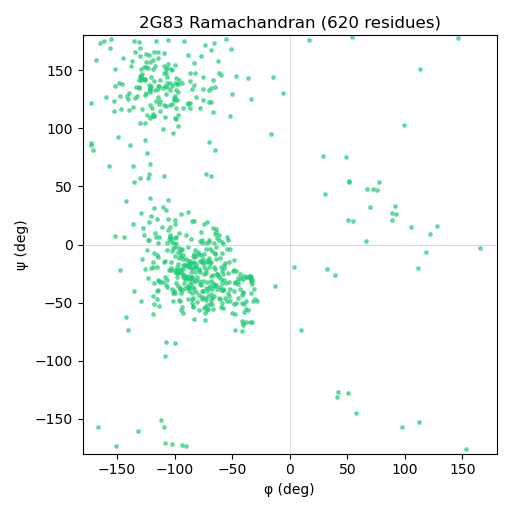.318 -6.657 -87.415 1.00 85.09 90 ARG B N 1
ATOM 2887 C CA . ARG B 1 58 ? 36.908 -6.740 -87.643 1.00 86.19 90 ARG B CA 1
ATOM 2888 C C . ARG B 1 58 ? 36.253 -6.542 -86.341 1.00 86.44 90 ARG B C 1
ATOM 2889 O O . ARG B 1 58 ? 35.079 -6.702 -86.189 1.00 85.82 90 ARG B O 1
ATOM 2897 N N . LEU B 1 59 ? 37.032 -6.227 -85.361 1.00 77.66 91 LEU B N 1
ATOM 2898 C CA . LEU B 1 59 ? 36.543 -6.521 -84.090 1.00 79.15 91 LEU B CA 1
ATOM 2899 C C . LEU B 1 59 ? 36.361 -5.190 -83.507 1.00 80.63 91 LEU B C 1
ATOM 2900 O O . LEU B 1 59 ? 35.461 -4.969 -82.724 1.00 80.92 91 LEU B O 1
ATOM 2905 N N . LYS B 1 60 ? 37.211 -4.284 -83.934 1.00 111.58 92 LYS B N 1
ATOM 2906 C CA . LYS B 1 60 ? 36.976 -2.881 -83.738 1.00 112.63 92 LYS B CA 1
ATOM 2907 C C . LYS B 1 60 ? 37.741 -2.367 -82.588 1.00 112.81 92 LYS B C 1
ATOM 2908 O O . LYS B 1 60 ? 37.363 -2.567 -81.461 1.00 112.79 92 LYS B O 1
ATOM 2914 N N . ILE B 1 61 ? 38.823 -1.682 -82.845 1.00 83.23 93 ILE B N 1
ATOM 2915 C CA . ILE B 1 61 ? 39.900 -1.906 -81.991 1.00 83.65 93 ILE B CA 1
ATOM 2916 C C . ILE B 1 61 ? 40.892 -0.897 -82.319 1.00 84.36 93 ILE B C 1
ATOM 2917 O O . ILE B 1 61 ? 41.806 -1.141 -83.051 1.00 84.26 93 ILE B O 1
ATOM 2922 N N . ASP B 1 62 ? 40.726 0.287 -81.793 1.00 133.50 94 ASP B N 1
ATOM 2923 C CA . ASP B 1 62 ? 41.758 1.244 -82.035 1.00 134.89 94 ASP B CA 1
ATOM 2924 C C . ASP B 1 62 ? 42.936 0.772 -81.256 1.00 135.81 94 ASP B C 1
ATOM 2925 O O . ASP B 1 62 ? 42.859 0.556 -80.065 1.00 135.94 94 ASP B O 1
ATOM 2930 N N . PHE B 1 63 ? 44.010 0.572 -81.983 1.00 111.14 95 PHE B N 1
ATOM 2931 C CA . PHE B 1 63 ? 45.323 0.586 -81.478 1.00 112.86 95 PHE B CA 1
ATOM 2932 C C . PHE B 1 63 ? 46.256 1.548 -80.869 1.00 114.68 95 PHE B C 1
ATOM 2933 O O . PHE B 1 63 ? 47.251 1.917 -81.454 1.00 115.12 95 PHE B O 1
ATOM 2941 N N . GLY B 1 64 ? 46.113 1.786 -79.591 1.00 134.68 96 GLY B N 1
ATOM 2942 C CA . GLY B 1 64 ? 47.266 2.233 -78.834 1.00 136.94 96 GLY B CA 1
ATOM 2943 C C . GLY B 1 64 ? 48.037 3.218 -79.647 1.00 138.04 96 GLY B C 1
ATOM 2944 O O . GLY B 1 64 ? 47.506 4.144 -80.204 1.00 138.78 96 GLY B O 1
ATOM 2945 N N . ASP B 1 65 ? 49.321 2.995 -79.724 1.00 131.82 97 ASP B N 1
ATOM 2946 C CA . ASP B 1 65 ? 50.109 3.816 -80.568 1.00 132.25 97 ASP B CA 1
ATOM 2947 C C . ASP B 1 65 ? 49.276 3.628 -81.761 1.00 132.49 97 ASP B C 1
ATOM 2948 O O . ASP B 1 65 ? 49.251 2.548 -82.305 1.00 132.74 97 ASP B O 1
ATOM 2953 N N . SER B 1 66 ? 48.573 4.634 -82.209 1.00 106.33 98 SER B N 1
ATOM 2954 C CA . SER B 1 66 ? 48.062 4.554 -83.543 1.00 106.33 98 SER B CA 1
ATOM 2955 C C . SER B 1 66 ? 49.251 4.439 -84.432 1.00 106.33 98 SER B C 1
ATOM 2956 O O . SER B 1 66 ? 49.258 3.720 -85.406 1.00 200.00 98 SER B O 1
ATOM 2959 N N . ALA B 1 67 ? 50.307 5.121 -84.090 1.00 145.40 99 ALA B N 1
ATOM 2960 C CA . ALA B 1 67 ? 51.500 4.895 -84.874 1.00 145.30 99 ALA B CA 1
ATOM 2961 C C . ALA B 1 67 ? 51.926 3.629 -85.503 1.00 145.28 99 ALA B C 1
ATOM 2962 O O . ALA B 1 67 ? 52.870 3.605 -86.249 1.00 145.23 99 ALA B O 1
ATOM 2964 N N . ARG B 1 68 ? 51.326 2.548 -84.520 1.00 127.56 100 ARG B N 1
ATOM 2965 C CA . ARG B 1 68 ? 51.575 1.322 -85.236 1.00 126.55 100 ARG B CA 1
ATOM 2966 C C . ARG B 1 68 ? 51.146 0.864 -86.582 1.00 125.82 100 ARG B C 1
ATOM 2967 O O . ARG B 1 68 ? 51.422 -0.201 -87.024 1.00 124.87 100 ARG B O 1
ATOM 2975 N N . ALA B 1 69 ? 50.449 1.745 -87.244 1.00 119.27 101 ALA B N 1
ATOM 2976 C CA . ALA B 1 69 ? 49.409 1.341 -88.116 1.00 119.18 101 ALA B CA 1
ATOM 2977 C C . ALA B 1 69 ? 50.142 0.787 -89.246 1.00 119.15 101 ALA B C 1
ATOM 2978 O O . ALA B 1 69 ? 49.570 0.373 -90.226 1.00 118.75 101 ALA B O 1
ATOM 2980 N N . ASP B 1 70 ? 51.439 0.790 -89.118 1.00 172.10 102 ASP B N 1
ATOM 2981 C CA . ASP B 1 70 ? 52.241 0.828 -90.291 1.00 172.38 102 ASP B CA 1
ATOM 2982 C C . ASP B 1 70 ? 52.907 -0.517 -90.521 1.00 172.46 102 ASP B C 1
ATOM 2983 O O . ASP B 1 70 ? 52.383 -1.398 -91.229 1.00 172.56 102 ASP B O 1
ATOM 2988 N N . ASP B 1 71 ? 54.018 -0.718 -89.855 1.00 136.11 103 ASP B N 1
ATOM 2989 C CA . ASP B 1 71 ? 54.037 -1.807 -88.946 1.00 135.19 103 ASP B CA 1
ATOM 2990 C C . ASP B 1 71 ? 53.386 -3.015 -89.500 1.00 134.20 103 ASP B C 1
ATOM 2991 O O . ASP B 1 71 ? 53.451 -3.311 -90.666 1.00 133.60 103 ASP B O 1
ATOM 2996 N N . ALA B 1 72 ? 52.530 -3.581 -88.914 1.00 118.93 104 ALA B N 1
ATOM 2997 C CA . ALA B 1 72 ? 50.880 -3.224 -89.687 1.00 117.94 104 ALA B CA 1
ATOM 2998 C C . ALA B 1 72 ? 51.203 -3.692 -91.022 1.00 117.46 104 ALA B C 1
ATOM 2999 O O . ALA B 1 72 ? 51.937 -4.631 -91.223 1.00 117.45 104 ALA B O 1
ATOM 3001 N N . ARG B 1 73 ? 50.641 -3.003 -91.975 1.00 132.68 105 ARG B N 1
ATOM 3002 C CA . ARG B 1 73 ? 51.422 -2.958 -93.239 1.00 131.86 105 ARG B CA 1
ATOM 3003 C C . ARG B 1 73 ? 52.711 -3.219 -93.910 1.00 131.26 105 ARG B C 1
ATOM 3004 O O . ARG B 1 73 ? 52.766 -3.462 -95.086 1.00 131.23 105 ARG B O 1
ATOM 3012 N N . GLN B 1 74 ? 53.783 -2.980 -93.145 1.00 86.97 106 GLN B N 1
ATOM 3013 C CA . GLN B 1 74 ? 55.045 -3.656 -93.178 1.00 85.48 106 GLN B CA 1
ATOM 3014 C C . GLN B 1 74 ? 54.935 -5.137 -92.932 1.00 83.27 106 GLN B C 1
ATOM 3015 O O . GLN B 1 74 ? 55.312 -5.962 -93.737 1.00 82.41 106 GLN B O 1
ATOM 3021 N N . LEU B 1 75 ? 54.326 -5.468 -91.832 1.00 95.05 107 LEU B N 1
ATOM 3022 C CA . LEU B 1 75 ? 53.936 -6.817 -91.608 1.00 93.92 107 LEU B CA 1
ATOM 3023 C C . LEU B 1 75 ? 53.356 -7.924 -92.375 1.00 93.12 107 LEU B C 1
ATOM 3024 O O . LEU B 1 75 ? 53.685 -9.065 -92.232 1.00 91.87 107 LEU B O 1
ATOM 3029 N N . PHE B 1 76 ? 52.410 -7.529 -93.184 1.00 102.39 108 PHE B N 1
ATOM 3030 C CA . PHE B 1 76 ? 51.849 -8.401 -94.152 1.00 101.72 108 PHE B CA 1
ATOM 3031 C C . PHE B 1 76 ? 52.652 -8.387 -95.378 1.00 101.75 108 PHE B C 1
ATOM 3032 O O . PHE B 1 76 ? 52.689 -9.326 -96.105 1.00 101.81 108 PHE B O 1
ATOM 3040 N N . VAL B 1 77 ? 53.424 -7.346 -95.534 1.00 107.86 109 VAL B N 1
ATOM 3041 C CA . VAL B 1 77 ? 54.176 -7.133 -96.724 1.00 107.36 109 VAL B CA 1
ATOM 3042 C C . VAL B 1 77 ? 55.325 -8.048 -96.826 1.00 107.79 109 VAL B C 1
ATOM 3043 O O . VAL B 1 77 ? 55.527 -8.719 -97.807 1.00 107.83 109 VAL B O 1
ATOM 3047 N N . LEU B 1 78 ? 56.126 -8.046 -95.802 1.00 76.66 110 LEU B N 1
ATOM 3048 C CA . LEU B 1 78 ? 57.110 -9.048 -95.659 1.00 76.79 110 LEU B CA 1
ATOM 3049 C C . LEU B 1 78 ? 56.367 -10.207 -95.181 1.00 77.11 110 LEU B C 1
ATOM 3050 O O . LEU B 1 78 ? 56.656 -11.349 -95.506 1.00 77.47 110 LEU B O 1
ATOM 3055 N N . ALA B 1 79 ? 55.360 -9.887 -94.390 1.00 80.94 111 ALA B N 1
ATOM 3056 C CA . ALA B 1 79 ? 54.394 -10.859 -93.996 1.00 80.43 111 ALA B CA 1
ATOM 3057 C C . ALA B 1 79 ? 55.141 -12.137 -93.968 1.00 80.94 111 ALA B C 1
ATOM 3058 O O . ALA B 1 79 ? 55.044 -12.872 -94.898 1.00 81.38 111 ALA B O 1
ATOM 3060 N N . GLU B 1 90 ? 64.354 -6.676 -88.386 1.00 82.67 122 GLU B N 1
ATOM 3061 C CA . GLU B 1 90 ? 63.532 -5.549 -88.778 1.00 84.33 122 GLU B CA 1
ATOM 3062 C C . GLU B 1 90 ? 62.168 -5.998 -88.727 1.00 84.61 122 GLU B C 1
ATOM 3063 O O . GLU B 1 90 ? 61.239 -5.238 -88.783 1.00 85.01 122 GLU B O 1
ATOM 3069 N N . LEU B 1 91 ? 62.029 -7.278 -88.792 1.00 105.81 123 LEU B N 1
ATOM 3070 C CA . LEU B 1 91 ? 60.725 -7.731 -88.830 1.00 105.36 123 LEU B CA 1
ATOM 3071 C C . LEU B 1 91 ? 60.256 -7.859 -87.456 1.00 104.84 123 LEU B C 1
ATOM 3072 O O . LEU B 1 91 ? 59.109 -7.739 -87.217 1.00 104.25 123 LEU B O 1
ATOM 3077 N N . ALA B 1 92 ? 61.106 -8.106 -86.506 1.00 79.26 124 ALA B N 1
ATOM 3078 C CA . ALA B 1 92 ? 60.569 -7.968 -85.219 1.00 78.98 124 ALA B CA 1
ATOM 3079 C C . ALA B 1 92 ? 59.879 -6.667 -85.291 1.00 79.18 124 ALA B C 1
ATOM 3080 O O . ALA B 1 92 ? 58.656 -6.557 -85.307 1.00 79.41 124 ALA B O 1
ATOM 3082 N N . GLY B 1 93 ? 60.705 -5.656 -85.288 1.00 83.77 125 GLY B N 1
ATOM 3083 C CA . GLY B 1 93 ? 60.716 -4.789 -84.166 1.00 84.28 125 GLY B CA 1
ATOM 3084 C C . GLY B 1 93 ? 59.345 -4.281 -84.221 1.00 84.85 125 GLY B C 1
ATOM 3085 O O . GLY B 1 93 ? 58.711 -3.902 -83.278 1.00 84.24 125 GLY B O 1
ATOM 3086 N N . VAL B 1 94 ? 58.868 -4.279 -85.408 1.00 124.81 126 VAL B N 1
ATOM 3087 C CA . VAL B 1 94 ? 57.515 -4.577 -85.598 1.00 125.57 126 VAL B CA 1
ATOM 3088 C C . VAL B 1 94 ? 56.447 -5.429 -85.045 1.00 126.11 126 VAL B C 1
ATOM 3089 O O . VAL B 1 94 ? 55.273 -5.202 -85.251 1.00 125.97 126 VAL B O 1
ATOM 3093 N N . ILE B 1 95 ? 56.858 -6.523 -84.471 1.00 82.66 127 ILE B N 1
ATOM 3094 C CA . ILE B 1 95 ? 55.974 -7.329 -83.702 1.00 83.61 127 ILE B CA 1
ATOM 3095 C C . ILE B 1 95 ? 56.239 -6.810 -82.395 1.00 84.01 127 ILE B C 1
ATOM 3096 O O . ILE B 1 95 ? 55.364 -6.457 -81.667 1.00 84.11 127 ILE B O 1
ATOM 3101 N N . LYS B 1 96 ? 57.495 -6.877 -82.058 1.00 84.13 128 LYS B N 1
ATOM 3102 C CA . LYS B 1 96 ? 57.898 -6.331 -80.839 1.00 84.93 128 LYS B CA 1
ATOM 3103 C C . LYS B 1 96 ? 57.143 -5.072 -80.587 1.00 85.39 128 LYS B C 1
ATOM 3104 O O . LYS B 1 96 ? 56.356 -4.979 -79.691 1.00 85.16 128 LYS B O 1
ATOM 3110 N N . ARG B 1 97 ? 57.398 -4.079 -81.400 1.00 87.00 129 ARG B N 1
ATOM 3111 C CA . ARG B 1 97 ? 56.698 -2.848 -81.287 1.00 87.29 129 ARG B CA 1
ATOM 3112 C C . ARG B 1 97 ? 55.303 -3.217 -81.000 1.00 88.05 129 ARG B C 1
ATOM 3113 O O . ARG B 1 97 ? 54.654 -2.682 -80.157 1.00 87.41 129 ARG B O 1
ATOM 3121 N N . LEU B 1 98 ? 54.878 -4.220 -81.699 1.00 95.01 130 LEU B N 1
ATOM 3122 C CA . LEU B 1 98 ? 53.499 -4.473 -81.920 1.00 96.55 130 LEU B CA 1
ATOM 3123 C C . LEU B 1 98 ? 52.811 -5.263 -80.836 1.00 97.70 130 LEU B C 1
ATOM 3124 O O . LEU B 1 98 ? 51.679 -4.985 -80.474 1.00 97.25 130 LEU B O 1
ATOM 3129 N N . TRP B 1 99 ? 53.495 -6.282 -80.338 1.00 116.89 131 TRP B N 1
ATOM 3130 C CA . TRP B 1 99 ? 52.994 -7.071 -79.234 1.00 117.22 131 TRP B CA 1
ATOM 3131 C C . TRP B 1 99 ? 52.526 -6.208 -78.131 1.00 118.11 131 TRP B C 1
ATOM 3132 O O . TRP B 1 99 ? 51.872 -6.679 -77.233 1.00 118.17 131 TRP B O 1
ATOM 3143 N N . LYS B 1 100 ? 52.867 -4.935 -78.191 1.00 135.90 132 LYS B N 1
ATOM 3144 C CA . LYS B 1 100 ? 53.197 -4.182 -77.013 1.00 135.99 132 LYS B CA 1
ATOM 3145 C C . LYS B 1 100 ? 52.275 -3.063 -76.908 1.00 135.79 132 LYS B C 1
ATOM 3146 O O . LYS B 1 100 ? 52.126 -2.497 -75.862 1.00 136.02 132 LYS B O 1
ATOM 3152 N N . ASP B 1 101 ? 51.653 -2.708 -78.006 1.00 153.40 133 ASP B N 1
ATOM 3153 C CA . ASP B 1 101 ? 50.695 -1.639 -77.942 1.00 152.93 133 ASP B CA 1
ATOM 3154 C C . ASP B 1 101 ? 49.666 -2.260 -77.083 1.00 152.16 133 ASP B C 1
ATOM 3155 O O . ASP B 1 101 ? 49.796 -3.408 -76.808 1.00 152.79 133 ASP B O 1
ATOM 3160 N N . SER B 1 102 ? 48.645 -1.541 -76.669 1.00 97.64 134 SER B N 1
ATOM 3161 C CA . SER B 1 102 ? 47.621 -2.128 -75.853 1.00 95.74 134 SER B CA 1
ATOM 3162 C C . SER B 1 102 ? 46.654 -2.625 -76.810 1.00 93.83 134 SER B C 1
ATOM 3163 O O . SER B 1 102 ? 45.923 -3.562 -76.582 1.00 93.20 134 SER B O 1
ATOM 3166 N N . GLY B 1 103 ? 46.639 -1.933 -77.906 1.00 80.16 135 GLY B N 1
ATOM 3167 C CA . GLY B 1 103 ? 45.575 -2.122 -78.829 1.00 78.97 135 GLY B CA 1
ATOM 3168 C C . GLY B 1 103 ? 45.470 -3.588 -79.003 1.00 77.29 135 GLY B C 1
ATOM 3169 O O . GLY B 1 103 ? 44.471 -4.148 -79.379 1.00 76.24 135 GLY B O 1
ATOM 3170 N N . VAL B 1 104 ? 46.571 -4.191 -78.692 1.00 92.92 136 VAL B N 1
ATOM 3171 C CA . VAL B 1 104 ? 46.918 -5.398 -79.289 1.00 91.77 136 VAL B CA 1
ATOM 3172 C C . VAL B 1 104 ? 46.458 -6.299 -78.235 1.00 90.83 136 VAL B C 1
ATOM 3173 O O . VAL B 1 104 ? 46.219 -7.436 -78.476 1.00 91.00 136 VAL B O 1
ATOM 3177 N N . GLN B 1 105 ? 46.295 -5.784 -77.041 1.00 70.02 137 GLN B N 1
ATOM 3178 C CA . GLN B 1 105 ? 46.311 -6.653 -75.918 1.00 68.20 137 GLN B CA 1
ATOM 3179 C C . GLN B 1 105 ? 45.049 -6.626 -75.198 1.00 67.70 137 GLN B C 1
ATOM 3180 O O . GLN B 1 105 ? 44.514 -7.621 -74.823 1.00 67.76 137 GLN B O 1
ATOM 3186 N N . ALA B 1 106 ? 44.544 -5.458 -75.008 1.00 93.03 138 ALA B N 1
ATOM 3187 C CA . ALA B 1 106 ? 43.391 -5.149 -75.737 1.00 92.61 138 ALA B CA 1
ATOM 3188 C C . ALA B 1 106 ? 42.516 -6.019 -76.573 1.00 92.40 138 ALA B C 1
ATOM 3189 O O . ALA B 1 106 ? 41.463 -6.442 -76.203 1.00 92.57 138 ALA B O 1
ATOM 3191 N N . CYS B 1 107 ? 43.099 -6.342 -77.740 1.00 81.21 139 CYS B N 1
ATOM 3192 C CA . CYS B 1 107 ? 42.595 -7.779 -78.336 1.00 79.81 139 CYS B CA 1
ATOM 3193 C C . CYS B 1 107 ? 42.976 -9.097 -77.815 1.00 78.19 139 CYS B C 1
ATOM 3194 O O . CYS B 1 107 ? 42.205 -9.984 -77.703 1.00 76.82 139 CYS B O 1
ATOM 3197 N N . PHE B 1 108 ? 44.232 -9.229 -77.577 1.00 65.55 140 PHE B N 1
ATOM 3198 C CA . PHE B 1 108 ? 44.739 -10.493 -77.367 1.00 64.75 140 PHE B CA 1
ATOM 3199 C C . PHE B 1 108 ? 44.035 -11.089 -76.239 1.00 64.60 140 PHE B C 1
ATOM 3200 O O . PHE B 1 108 ? 44.335 -12.150 -75.859 1.00 63.92 140 PHE B O 1
ATOM 3208 N N . ASN B 1 109 ? 43.108 -10.413 -75.642 1.00 62.41 141 ASN B N 1
ATOM 3209 C CA . ASN B 1 109 ? 42.458 -11.057 -74.572 1.00 63.26 141 ASN B CA 1
ATOM 3210 C C . ASN B 1 109 ? 41.077 -11.116 -74.903 1.00 62.96 141 ASN B C 1
ATOM 3211 O O . ASN B 1 109 ? 40.264 -11.184 -74.057 1.00 63.04 141 ASN B O 1
ATOM 3216 N N . ARG B 1 110 ? 40.757 -11.082 -76.155 1.00 106.39 142 ARG B N 1
ATOM 3217 C CA . ARG B 1 110 ? 39.465 -11.562 -76.467 1.00 106.42 142 ARG B CA 1
ATOM 3218 C C . ARG B 1 110 ? 39.577 -12.665 -77.431 1.00 105.95 142 ARG B C 1
ATOM 3219 O O . ARG B 1 110 ? 38.640 -13.021 -78.083 1.00 106.24 142 ARG B O 1
ATOM 3227 N N . SER B 1 111 ? 40.745 -13.233 -77.493 1.00 71.99 143 SER B N 1
ATOM 3228 C CA . SER B 1 111 ? 40.929 -14.288 -78.379 1.00 69.52 143 SER B CA 1
ATOM 3229 C C . SER B 1 111 ? 39.679 -15.087 -78.529 1.00 68.92 143 SER B C 1
ATOM 3230 O O . SER B 1 111 ? 39.406 -15.605 -79.556 1.00 69.45 143 SER B O 1
ATOM 3233 N N . ARG B 1 112 ? 38.887 -15.230 -77.517 1.00 54.44 144 ARG B N 1
ATOM 3234 C CA . ARG B 1 112 ? 37.865 -16.185 -77.697 1.00 54.02 144 ARG B CA 1
ATOM 3235 C C . ARG B 1 112 ? 36.943 -15.804 -78.755 1.00 53.70 144 ARG B C 1
ATOM 3236 O O . ARG B 1 112 ? 35.924 -16.382 -78.858 1.00 53.10 144 ARG B O 1
ATOM 3244 N N . GLU B 1 113 ? 37.236 -14.806 -79.544 1.00 72.62 145 GLU B N 1
ATOM 3245 C CA . GLU B 1 113 ? 36.222 -14.374 -80.450 1.00 72.21 145 GLU B CA 1
ATOM 3246 C C . GLU B 1 113 ? 36.774 -14.438 -81.775 1.00 71.11 145 GLU B C 1
ATOM 3247 O O . GLU B 1 113 ? 36.097 -14.204 -82.715 1.00 70.90 145 GLU B O 1
ATOM 3253 N N . TYR B 1 114 ? 38.042 -14.762 -81.829 1.00 64.96 146 TYR B N 1
ATOM 3254 C CA . TYR B 1 114 ? 38.662 -15.290 -83.008 1.00 64.15 146 TYR B CA 1
ATOM 3255 C C . TYR B 1 114 ? 39.483 -16.495 -82.753 1.00 63.97 146 TYR B C 1
ATOM 3256 O O . TYR B 1 114 ? 39.317 -17.128 -81.766 1.00 64.10 146 TYR B O 1
ATOM 3265 N N . GLN B 1 115 ? 40.382 -16.831 -83.644 1.00 60.71 147 GLN B N 1
ATOM 3266 C CA . GLN B 1 115 ? 41.176 -18.016 -83.444 1.00 60.80 147 GLN B CA 1
ATOM 3267 C C . GLN B 1 115 ? 42.657 -17.832 -83.395 1.00 60.70 147 GLN B C 1
ATOM 3268 O O . GLN B 1 115 ? 43.192 -17.159 -84.199 1.00 60.51 147 GLN B O 1
ATOM 3274 N N . LEU B 1 116 ? 43.313 -18.455 -82.432 1.00 64.33 148 LEU B N 1
ATOM 3275 C CA . LEU B 1 116 ? 44.687 -18.136 -82.091 1.00 64.97 148 LEU B CA 1
ATOM 3276 C C . LEU B 1 116 ? 45.596 -19.148 -81.480 1.00 65.22 148 LEU B C 1
ATOM 3277 O O . LEU B 1 116 ? 45.446 -19.558 -80.397 1.00 65.43 148 LEU B O 1
ATOM 3282 N N . ASN B 1 117 ? 46.611 -19.509 -82.182 1.00 48.90 149 ASN B N 1
ATOM 3283 C CA . ASN B 1 117 ? 47.490 -20.429 -81.640 1.00 48.96 149 ASN B CA 1
ATOM 3284 C C . ASN B 1 117 ? 47.637 -20.221 -80.210 1.00 48.38 149 ASN B C 1
ATOM 3285 O O . ASN B 1 117 ? 47.618 -19.173 -79.750 1.00 46.89 149 ASN B O 1
ATOM 3290 N N . ASP B 1 118 ? 47.766 -21.282 -79.486 1.00 56.25 150 ASP B N 1
ATOM 3291 C CA . ASP B 1 118 ? 47.618 -21.204 -78.093 1.00 56.91 150 ASP B CA 1
ATOM 3292 C C . ASP B 1 118 ? 48.928 -20.697 -77.741 1.00 57.28 150 ASP B C 1
ATOM 3293 O O . ASP B 1 118 ? 49.141 -20.058 -76.758 1.00 56.66 150 ASP B O 1
ATOM 3298 N N . SER B 1 119 ? 49.855 -21.023 -78.571 1.00 82.81 151 SER B N 1
ATOM 3299 C CA . SER B 1 119 ? 51.166 -21.019 -78.116 1.00 83.07 151 SER B CA 1
ATOM 3300 C C . SER B 1 119 ? 51.721 -19.740 -78.458 1.00 82.81 151 SER B C 1
ATOM 3301 O O . SER B 1 119 ? 52.855 -19.613 -78.599 1.00 83.87 151 SER B O 1
ATOM 3304 N N . ALA B 1 120 ? 50.896 -18.756 -78.583 1.00 73.68 152 ALA B N 1
ATOM 3305 C CA . ALA B 1 120 ? 51.323 -17.487 -79.063 1.00 72.60 152 ALA B CA 1
ATOM 3306 C C . ALA B 1 120 ? 51.946 -16.289 -78.500 1.00 71.63 152 ALA B C 1
ATOM 3307 O O . ALA B 1 120 ? 52.776 -15.645 -79.089 1.00 70.83 152 ALA B O 1
ATOM 3309 N N . ALA B 1 121 ? 51.545 -15.996 -77.295 1.00 61.22 153 ALA B N 1
ATOM 3310 C CA . ALA B 1 121 ? 52.121 -15.579 -76.075 1.00 58.91 153 ALA B CA 1
ATOM 3311 C C . ALA B 1 121 ? 53.387 -16.273 -75.840 1.00 57.43 153 ALA B C 1
ATOM 3312 O O . ALA B 1 121 ? 54.360 -15.683 -75.678 1.00 56.24 153 ALA B O 1
ATOM 3314 N N . TYR B 1 122 ? 53.403 -17.557 -75.790 1.00 70.65 154 TYR B N 1
ATOM 3315 C CA . TYR B 1 122 ? 54.623 -18.159 -75.396 1.00 69.95 154 TYR B CA 1
ATOM 3316 C C . TYR B 1 122 ? 55.576 -17.529 -76.292 1.00 70.84 154 TYR B C 1
ATOM 3317 O O . TYR B 1 122 ? 56.593 -17.106 -75.892 1.00 71.72 154 TYR B O 1
ATOM 3326 N N . TYR B 1 123 ? 55.185 -17.313 -77.509 1.00 66.61 155 TYR B N 1
ATOM 3327 C CA . TYR B 1 123 ? 56.182 -17.139 -78.509 1.00 68.91 155 TYR B CA 1
ATOM 3328 C C . TYR B 1 123 ? 56.550 -15.684 -78.564 1.00 71.79 155 TYR B C 1
ATOM 3329 O O . TYR B 1 123 ? 57.665 -15.334 -78.714 1.00 72.47 155 TYR B O 1
ATOM 3338 N N . LEU B 1 124 ? 55.595 -14.822 -78.405 1.00 101.50 156 LEU B N 1
ATOM 3339 C CA . LEU B 1 124 ? 55.843 -13.447 -78.508 1.00 103.33 156 LEU B CA 1
ATOM 3340 C C . LEU B 1 124 ? 56.556 -12.947 -77.319 1.00 105.29 156 LEU B C 1
ATOM 3341 O O . LEU B 1 124 ? 57.546 -12.275 -77.425 1.00 106.46 156 LEU B O 1
ATOM 3346 N N . ASN B 1 125 ? 56.030 -13.182 -76.153 1.00 92.03 157 ASN B N 1
ATOM 3347 C CA . ASN B 1 125 ? 56.672 -12.602 -75.050 1.00 92.28 157 ASN B CA 1
ATOM 3348 C C . ASN B 1 125 ? 58.085 -12.939 -74.972 1.00 93.62 157 ASN B C 1
ATOM 3349 O O . ASN B 1 125 ? 58.690 -12.599 -74.033 1.00 95.52 157 ASN B O 1
ATOM 3354 N N . ASP B 1 126 ? 58.669 -13.596 -75.926 1.00 70.83 158 ASP B N 1
ATOM 3355 C CA . ASP B 1 126 ? 59.897 -14.217 -75.609 1.00 72.50 158 ASP B CA 1
ATOM 3356 C C . ASP B 1 126 ? 60.809 -14.511 -76.732 1.00 74.53 158 ASP B C 1
ATOM 3357 O O . ASP B 1 126 ? 61.120 -15.633 -76.954 1.00 74.30 158 ASP B O 1
ATOM 3362 N N . LEU B 1 127 ? 61.348 -13.486 -77.355 1.00 88.57 159 LEU B N 1
ATOM 3363 C CA . LEU B 1 127 ? 61.310 -13.309 -78.773 1.00 90.38 159 LEU B CA 1
ATOM 3364 C C . LEU B 1 127 ? 62.561 -12.777 -79.342 1.00 92.13 159 LEU B C 1
ATOM 3365 O O . LEU B 1 127 ? 63.240 -13.420 -80.120 1.00 91.16 159 LEU B O 1
ATOM 3370 N N . ASP B 1 128 ? 62.752 -11.513 -79.092 1.00 99.41 160 ASP B N 1
ATOM 3371 C CA . ASP B 1 128 ? 63.949 -11.038 -78.486 1.00 102.32 160 ASP B CA 1
ATOM 3372 C C . ASP B 1 128 ? 64.936 -12.100 -78.264 1.00 103.35 160 ASP B C 1
ATOM 3373 O O . ASP B 1 128 ? 66.093 -11.819 -78.091 1.00 103.92 160 ASP B O 1
ATOM 3378 N N . ARG B 1 129 ? 64.487 -13.332 -78.256 1.00 90.75 161 ARG B N 1
ATOM 3379 C CA . ARG B 1 129 ? 65.302 -14.415 -77.871 1.00 90.28 161 ARG B CA 1
ATOM 3380 C C . ARG B 1 129 ? 65.436 -15.220 -79.060 1.00 90.77 161 ARG B C 1
ATOM 3381 O O . ARG B 1 129 ? 66.456 -15.765 -79.304 1.00 91.12 161 ARG B O 1
ATOM 3389 N N . ILE B 1 130 ? 64.390 -15.373 -79.813 1.00 88.29 162 ILE B N 1
ATOM 3390 C CA . ILE B 1 130 ? 64.548 -16.212 -80.945 1.00 89.21 162 ILE B CA 1
ATOM 3391 C C . ILE B 1 130 ? 64.636 -15.319 -82.083 1.00 90.14 162 ILE B C 1
ATOM 3392 O O . ILE B 1 130 ? 64.541 -15.746 -83.195 1.00 89.77 162 ILE B O 1
ATOM 3397 N N . ALA B 1 131 ? 64.858 -14.063 -81.827 1.00 94.82 163 ALA B N 1
ATOM 3398 C CA . ALA B 1 131 ? 65.305 -13.234 -82.910 1.00 95.31 163 ALA B CA 1
ATOM 3399 C C . ALA B 1 131 ? 66.796 -13.234 -83.209 1.00 95.81 163 ALA B C 1
ATOM 3400 O O . ALA B 1 131 ? 67.193 -13.497 -84.296 1.00 95.96 163 ALA B O 1
ATOM 3402 N N . GLN B 1 132 ? 67.637 -12.992 -82.243 1.00 118.05 164 GLN B N 1
ATOM 3403 C CA . GLN B 1 132 ? 68.987 -13.489 -82.375 1.00 118.59 164 GLN B CA 1
ATOM 3404 C C . GLN B 1 132 ? 69.163 -14.529 -83.417 1.00 117.71 164 GLN B C 1
ATOM 3405 O O . GLN B 1 132 ? 69.034 -15.691 -83.204 1.00 117.45 164 GLN B O 1
ATOM 3411 N N . PRO B 1 133 ? 69.562 -14.054 -84.557 1.00 96.59 165 PRO B N 1
ATOM 3412 C CA . PRO B 1 133 ? 70.494 -14.583 -85.354 1.00 96.15 165 PRO B CA 1
ATOM 3413 C C . PRO B 1 133 ? 71.201 -15.570 -84.507 1.00 95.69 165 PRO B C 1
ATOM 3414 O O . PRO B 1 133 ? 71.421 -15.301 -83.349 1.00 95.29 165 PRO B O 1
ATOM 3418 N N . ASN B 1 134 ? 71.611 -16.681 -85.090 1.00 92.56 166 ASN B N 1
ATOM 3419 C CA . ASN B 1 134 ? 72.332 -17.639 -84.319 1.00 91.73 166 ASN B CA 1
ATOM 3420 C C . ASN B 1 134 ? 71.459 -17.846 -83.107 1.00 90.90 166 ASN B C 1
ATOM 3421 O O . ASN B 1 134 ? 71.906 -17.667 -81.995 1.00 90.54 166 ASN B O 1
ATOM 3426 N N . TYR B 1 135 ? 70.191 -18.174 -83.371 1.00 83.12 167 TYR B N 1
ATOM 3427 C CA . TYR B 1 135 ? 69.230 -18.731 -82.448 1.00 80.02 167 TYR B CA 1
ATOM 3428 C C . TYR B 1 135 ? 68.993 -20.172 -82.738 1.00 78.50 167 TYR B C 1
ATOM 3429 O O . TYR B 1 135 ? 68.858 -20.542 -83.874 1.00 76.77 167 TYR B O 1
ATOM 3438 N N . ILE B 1 136 ? 68.966 -20.977 -81.680 1.00 130.29 168 ILE B N 1
ATOM 3439 C CA . ILE B 1 136 ? 68.423 -22.320 -81.653 1.00 128.44 168 ILE B CA 1
ATOM 3440 C C . ILE B 1 136 ? 67.324 -22.371 -80.680 1.00 126.43 168 ILE B C 1
ATOM 3441 O O . ILE B 1 136 ? 67.275 -21.553 -79.815 1.00 126.48 168 ILE B O 1
ATOM 3446 N N . PRO B 1 137 ? 66.443 -23.345 -80.804 1.00 101.45 169 PRO B N 1
ATOM 3447 C CA . PRO B 1 137 ? 65.242 -23.322 -80.032 1.00 98.61 169 PRO B CA 1
ATOM 3448 C C . PRO B 1 137 ? 65.111 -24.541 -79.279 1.00 95.84 169 PRO B C 1
ATOM 3449 O O . PRO B 1 137 ? 65.747 -25.506 -79.579 1.00 95.16 169 PRO B O 1
ATOM 3453 N N . THR B 1 138 ? 64.235 -24.481 -78.310 1.00 92.53 170 THR B N 1
ATOM 3454 C CA . THR B 1 138 ? 64.298 -25.265 -77.120 1.00 89.04 170 THR B CA 1
ATOM 3455 C C . THR B 1 138 ? 63.328 -26.388 -77.372 1.00 87.29 170 THR B C 1
ATOM 3456 O O . THR B 1 138 ? 62.255 -26.182 -77.882 1.00 86.15 170 THR B O 1
ATOM 3460 N N . GLN B 1 139 ? 63.695 -27.575 -76.976 1.00 69.63 171 GLN B N 1
ATOM 3461 C CA . GLN B 1 139 ? 62.741 -28.602 -76.894 1.00 67.06 171 GLN B CA 1
ATOM 3462 C C . GLN B 1 139 ? 61.476 -28.058 -76.600 1.00 65.87 171 GLN B C 1
ATOM 3463 O O . GLN B 1 139 ? 60.581 -28.232 -77.315 1.00 66.06 171 GLN B O 1
ATOM 3469 N N . GLN B 1 140 ? 61.445 -27.191 -75.651 1.00 55.52 172 GLN B N 1
ATOM 3470 C CA . GLN B 1 140 ? 60.203 -26.702 -75.281 1.00 52.53 172 GLN B CA 1
ATOM 3471 C C . GLN B 1 140 ? 59.711 -25.905 -76.383 1.00 53.15 172 GLN B C 1
ATOM 3472 O O . GLN B 1 140 ? 58.577 -25.803 -76.621 1.00 54.03 172 GLN B O 1
ATOM 3478 N N . ASP B 1 141 ? 60.548 -25.288 -77.116 1.00 62.78 173 ASP B N 1
ATOM 3479 C CA . ASP B 1 141 ? 59.948 -24.269 -77.871 1.00 62.74 173 ASP B CA 1
ATOM 3480 C C . ASP B 1 141 ? 59.430 -24.965 -79.012 1.00 61.65 173 ASP B C 1
ATOM 3481 O O . ASP B 1 141 ? 58.663 -24.451 -79.764 1.00 61.54 173 ASP B O 1
ATOM 3486 N N . VAL B 1 142 ? 59.919 -26.146 -79.153 1.00 58.29 174 VAL B N 1
ATOM 3487 C CA . VAL B 1 142 ? 59.665 -26.870 -80.300 1.00 58.73 174 VAL B CA 1
ATOM 3488 C C . VAL B 1 142 ? 58.450 -27.675 -80.122 1.00 59.46 174 VAL B C 1
ATOM 3489 O O . VAL B 1 142 ? 57.944 -28.251 -81.038 1.00 58.92 174 VAL B O 1
ATOM 3493 N N . LEU B 1 143 ? 58.004 -27.766 -78.901 1.00 60.42 175 LEU B N 1
ATOM 3494 C CA . LEU B 1 143 ? 56.932 -28.619 -78.549 1.00 59.38 175 LEU B CA 1
ATOM 3495 C C . LEU B 1 143 ? 55.807 -27.715 -78.564 1.00 59.05 175 LEU B C 1
ATOM 3496 O O . LEU B 1 143 ? 54.713 -28.088 -78.432 1.00 59.14 175 LEU B O 1
ATOM 3501 N N . ARG B 1 144 ? 56.097 -26.475 -78.739 1.00 57.60 176 ARG B N 1
ATOM 3502 C CA . ARG B 1 144 ? 55.085 -25.513 -78.750 1.00 56.92 176 ARG B CA 1
ATOM 3503 C C . ARG B 1 144 ? 54.767 -25.077 -80.106 1.00 56.98 176 ARG B C 1
ATOM 3504 O O . ARG B 1 144 ? 53.989 -24.231 -80.266 1.00 56.37 176 ARG B O 1
ATOM 3512 N N . THR B 1 145 ? 55.358 -25.694 -81.084 1.00 58.43 177 THR B N 1
ATOM 3513 C CA . THR B 1 145 ? 55.069 -25.431 -82.438 1.00 59.95 177 THR B CA 1
ATOM 3514 C C . THR B 1 145 ? 53.809 -26.002 -82.895 1.00 60.74 177 THR B C 1
ATOM 3515 O O . THR B 1 145 ? 53.503 -27.080 -82.588 1.00 61.43 177 THR B O 1
ATOM 3519 N N . ARG B 1 146 ? 53.123 -25.303 -83.763 1.00 59.10 178 ARG B N 1
ATOM 3520 C CA . ARG B 1 146 ? 51.911 -25.780 -84.363 1.00 58.60 178 ARG B CA 1
ATOM 3521 C C . ARG B 1 146 ? 52.093 -26.102 -85.804 1.00 57.14 178 ARG B C 1
ATOM 3522 O O . ARG B 1 146 ? 52.444 -25.289 -86.579 1.00 56.70 178 ARG B O 1
ATOM 3530 N N . VAL B 1 147 ? 51.842 -27.338 -86.134 1.00 45.01 179 VAL B N 1
ATOM 3531 C CA . VAL B 1 147 ? 51.703 -27.749 -87.465 1.00 43.78 179 VAL B CA 1
ATOM 3532 C C . VAL B 1 147 ? 50.633 -28.694 -87.609 1.00 43.62 179 VAL B C 1
ATOM 3533 O O . VAL B 1 147 ? 50.711 -29.743 -87.135 1.00 43.96 179 VAL B O 1
ATOM 3537 N N . LYS B 1 148 ? 49.632 -28.326 -88.322 1.00 47.46 180 LYS B N 1
ATOM 3538 C CA . LYS B 1 148 ? 48.588 -29.217 -88.658 1.00 47.18 180 LYS B CA 1
ATOM 3539 C C . LYS B 1 148 ? 48.873 -30.549 -89.227 1.00 46.63 180 LYS B C 1
ATOM 3540 O O . LYS B 1 148 ? 49.564 -30.661 -90.166 1.00 45.96 180 LYS B O 1
ATOM 3546 N N . THR B 1 149 ? 48.270 -31.559 -88.634 1.00 46.80 181 THR B N 1
ATOM 3547 C CA . THR B 1 149 ? 48.437 -32.947 -88.947 1.00 44.77 181 THR B CA 1
ATOM 3548 C C . THR B 1 149 ? 47.438 -33.245 -90.002 1.00 45.03 181 THR B C 1
ATOM 3549 O O . THR B 1 149 ? 46.320 -33.034 -89.806 1.00 45.07 181 THR B O 1
ATOM 3553 N N . THR B 1 150 ? 47.875 -33.698 -91.156 1.00 62.47 182 THR B N 1
ATOM 3554 C CA . THR B 1 150 ? 47.069 -34.418 -92.109 1.00 62.21 182 THR B CA 1
ATOM 3555 C C . THR B 1 150 ? 47.571 -35.799 -92.476 1.00 63.16 182 THR B C 1
ATOM 3556 O O . THR B 1 150 ? 48.659 -36.145 -92.240 1.00 64.80 182 THR B O 1
ATOM 3560 N N . GLY B 1 151 ? 46.767 -36.621 -93.046 1.00 73.15 183 GLY B N 1
ATOM 3561 C CA . GLY B 1 151 ? 47.224 -37.944 -93.277 1.00 70.74 183 GLY B CA 1
ATOM 3562 C C . GLY B 1 151 ? 47.832 -39.129 -92.719 1.00 68.47 183 GLY B C 1
ATOM 3563 O O . GLY B 1 151 ? 48.878 -39.355 -93.016 1.00 69.59 183 GLY B O 1
ATOM 3564 N N . ILE B 1 152 ? 47.411 -39.732 -91.739 1.00 29.87 184 ILE B N 1
ATOM 3565 C CA . ILE B 1 152 ? 48.037 -40.455 -90.704 1.00 29.48 184 ILE B CA 1
ATOM 3566 C C . ILE B 1 152 ? 49.464 -40.790 -90.598 1.00 29.63 184 ILE B C 1
ATOM 3567 O O . ILE B 1 152 ? 50.046 -41.309 -91.474 1.00 28.27 184 ILE B O 1
ATOM 3572 N N . VAL B 1 153 ? 50.050 -40.532 -89.465 1.00 41.75 185 VAL B N 1
ATOM 3573 C CA . VAL B 1 153 ? 51.465 -40.702 -89.290 1.00 42.97 185 VAL B CA 1
ATOM 3574 C C . VAL B 1 153 ? 51.867 -41.773 -88.357 1.00 43.09 185 VAL B C 1
ATOM 3575 O O . VAL B 1 153 ? 51.546 -41.712 -87.263 1.00 45.34 185 VAL B O 1
ATOM 3579 N N . GLU B 1 154 ? 52.624 -42.734 -88.816 1.00 30.42 186 GLU B N 1
ATOM 3580 C CA . GLU B 1 154 ? 53.022 -43.844 -88.013 1.00 32.83 186 GLU B CA 1
ATOM 3581 C C . GLU B 1 154 ? 54.394 -43.706 -87.433 1.00 34.05 186 GLU B C 1
ATOM 3582 O O . GLU B 1 154 ? 55.230 -43.215 -88.056 1.00 35.16 186 GLU B O 1
ATOM 3588 N N . THR B 1 155 ? 54.592 -44.072 -86.186 1.00 38.71 187 THR B N 1
ATOM 3589 C CA . THR B 1 155 ? 55.789 -43.835 -85.429 1.00 38.79 187 THR B CA 1
ATOM 3590 C C . THR B 1 155 ? 56.022 -44.931 -84.489 1.00 41.11 187 THR B C 1
ATOM 3591 O O . THR B 1 155 ? 55.258 -45.092 -83.639 1.00 41.51 187 THR B O 1
ATOM 3595 N N . HIS B 1 156 ? 57.097 -45.678 -84.616 1.00 42.91 188 HIS B N 1
ATOM 3596 C CA . HIS B 1 156 ? 57.463 -46.741 -83.699 1.00 43.85 188 HIS B CA 1
ATOM 3597 C C . HIS B 1 156 ? 58.441 -46.485 -82.582 1.00 45.04 188 HIS B C 1
ATOM 3598 O O . HIS B 1 156 ? 59.380 -45.832 -82.734 1.00 43.61 188 HIS B O 1
ATOM 3605 N N . PHE B 1 157 ? 58.181 -47.076 -81.443 1.00 42.94 189 PHE B N 1
ATOM 3606 C CA . PHE B 1 157 ? 59.074 -47.055 -80.325 1.00 43.72 189 PHE B CA 1
ATOM 3607 C C . PHE B 1 157 ? 58.920 -48.184 -79.365 1.00 44.58 189 PHE B C 1
ATOM 3608 O O . PHE B 1 157 ? 58.104 -49.010 -79.551 1.00 43.60 189 PHE B O 1
ATOM 3616 N N . THR B 1 158 ? 59.772 -48.235 -78.351 1.00 58.55 190 THR B N 1
ATOM 3617 C CA . THR B 1 158 ? 59.911 -49.397 -77.494 1.00 58.20 190 THR B CA 1
ATOM 3618 C C . THR B 1 158 ? 59.926 -49.078 -76.059 1.00 57.89 190 THR B C 1
ATOM 3619 O O . THR B 1 158 ? 60.548 -48.181 -75.657 1.00 57.67 190 THR B O 1
ATOM 3623 N N . PHE B 1 159 ? 59.209 -49.829 -75.282 1.00 54.55 191 PHE B N 1
ATOM 3624 C CA . PHE B 1 159 ? 59.051 -49.428 -73.954 1.00 56.54 191 PHE B CA 1
ATOM 3625 C C . PHE B 1 159 ? 58.662 -50.584 -73.160 1.00 58.67 191 PHE B C 1
ATOM 3626 O O . PHE B 1 159 ? 57.785 -51.281 -73.477 1.00 59.45 191 PHE B O 1
ATOM 3634 N N . LYS B 1 160 ? 59.379 -50.828 -72.110 1.00 62.21 192 LYS B N 1
ATOM 3635 C CA . LYS B 1 160 ? 58.937 -51.806 -71.197 1.00 63.36 192 LYS B CA 1
ATOM 3636 C C . LYS B 1 160 ? 58.639 -52.998 -71.973 1.00 64.44 192 LYS B C 1
ATOM 3637 O O . LYS B 1 160 ? 57.978 -53.896 -71.551 1.00 63.24 192 LYS B O 1
ATOM 3643 N N . ASP B 1 161 ? 59.221 -53.038 -73.124 1.00 79.76 193 ASP B N 1
ATOM 3644 C CA . ASP B 1 161 ? 59.523 -54.277 -73.714 1.00 81.89 193 ASP B CA 1
ATOM 3645 C C . ASP B 1 161 ? 58.357 -54.696 -74.504 1.00 81.98 193 ASP B C 1
ATOM 3646 O O . ASP B 1 161 ? 58.156 -55.846 -74.730 1.00 82.63 193 ASP B O 1
ATOM 3651 N N . LEU B 1 162 ? 57.600 -53.725 -74.962 1.00 60.33 194 LEU B N 1
ATOM 3652 C CA . LEU B 1 162 ? 56.750 -53.724 -76.064 1.00 58.44 194 LEU B CA 1
ATOM 3653 C C . LEU B 1 162 ? 57.035 -52.822 -77.158 1.00 59.44 194 LEU B C 1
ATOM 3654 O O . LEU B 1 162 ? 57.603 -51.803 -76.985 1.00 57.17 194 LEU B O 1
ATOM 3659 N N . HIS B 1 163 ? 56.576 -53.237 -78.313 1.00 58.88 195 HIS B N 1
ATOM 3660 C CA . HIS B 1 163 ? 56.795 -52.520 -79.510 1.00 60.31 195 HIS B CA 1
ATOM 3661 C C . HIS B 1 163 ? 55.638 -51.670 -79.852 1.00 58.07 195 HIS B C 1
ATOM 3662 O O . HIS B 1 163 ? 54.688 -52.127 -80.337 1.00 57.24 195 HIS B O 1
ATOM 3669 N N . PHE B 1 164 ? 55.737 -50.399 -79.597 1.00 52.28 196 PHE B N 1
ATOM 3670 C CA . PHE B 1 164 ? 54.655 -49.567 -79.923 1.00 50.35 196 PHE B CA 1
ATOM 3671 C C . PHE B 1 164 ? 54.649 -49.109 -81.307 1.00 48.41 196 PHE B C 1
ATOM 3672 O O . PHE B 1 164 ? 55.600 -48.610 -81.815 1.00 46.23 196 PHE B O 1
ATOM 3680 N N . LYS B 1 165 ? 53.475 -49.232 -81.867 1.00 56.94 197 LYS B N 1
ATOM 3681 C CA . LYS B 1 165 ? 53.123 -48.640 -83.073 1.00 54.78 197 LYS B CA 1
ATOM 3682 C C . LYS B 1 165 ? 52.029 -47.691 -82.932 1.00 53.14 197 LYS B C 1
ATOM 3683 O O . LYS B 1 165 ? 50.937 -48.081 -82.787 1.00 53.72 197 LYS B O 1
ATOM 3689 N N . MET B 1 166 ? 52.346 -46.427 -83.090 1.00 56.30 198 MET B N 1
ATOM 3690 C CA . MET B 1 166 ? 51.549 -45.346 -82.668 1.00 54.26 198 MET B CA 1
ATOM 3691 C C . MET B 1 166 ? 51.114 -44.658 -83.875 1.00 54.12 198 MET B C 1
ATOM 3692 O O . MET B 1 166 ? 51.854 -44.486 -84.726 1.00 54.10 198 MET B O 1
ATOM 3697 N N . PHE B 1 167 ? 49.865 -44.277 -83.959 1.00 46.61 199 PHE B N 1
ATOM 3698 C CA . PHE B 1 167 ? 49.383 -43.612 -85.099 1.00 45.01 199 PHE B CA 1
ATOM 3699 C C . PHE B 1 167 ? 48.758 -42.344 -84.685 1.00 44.57 199 PHE B C 1
ATOM 3700 O O . PHE B 1 167 ? 48.186 -42.300 -83.716 1.00 45.11 199 PHE B O 1
ATOM 3708 N N . ASP B 1 168 ? 48.923 -41.296 -85.459 1.00 36.06 200 ASP B N 1
ATOM 3709 C CA . ASP B 1 168 ? 48.645 -39.932 -85.115 1.00 34.75 200 ASP B CA 1
ATOM 3710 C C . ASP B 1 168 ? 47.925 -39.347 -86.256 1.00 34.41 200 ASP B C 1
ATOM 3711 O O . ASP B 1 168 ? 48.374 -39.425 -87.303 1.00 34.77 200 ASP B O 1
ATOM 3716 N N . VAL B 1 169 ? 46.775 -38.760 -86.034 1.00 37.46 201 VAL B N 1
ATOM 3717 C CA . VAL B 1 169 ? 45.907 -38.342 -87.092 1.00 36.63 201 VAL B CA 1
ATOM 3718 C C . VAL B 1 169 ? 45.489 -36.971 -86.883 1.00 36.53 201 VAL B C 1
ATOM 3719 O O . VAL B 1 169 ? 45.782 -36.415 -85.925 1.00 37.38 201 VAL B O 1
ATOM 3723 N N . GLY B 1 170 ? 44.785 -36.421 -87.825 1.00 34.83 202 GLY B N 1
ATOM 3724 C CA . GLY B 1 170 ? 44.315 -35.091 -87.723 1.00 33.88 202 GLY B CA 1
ATOM 3725 C C . GLY B 1 170 ? 42.919 -35.058 -87.310 1.00 35.40 202 GLY B C 1
ATOM 3726 O O . GLY B 1 170 ? 42.233 -35.935 -87.514 1.00 33.40 202 GLY B O 1
ATOM 3727 N N . GLY B 1 171 ? 42.490 -34.007 -86.707 1.00 63.03 203 GLY B N 1
ATOM 3728 C CA . GLY B 1 171 ? 41.272 -34.099 -85.998 1.00 63.20 203 GLY B CA 1
ATOM 3729 C C . GLY B 1 171 ? 40.358 -32.975 -86.178 1.00 63.31 203 GLY B C 1
ATOM 3730 O O . GLY B 1 171 ? 40.053 -32.268 -85.299 1.00 63.31 203 GLY B O 1
ATOM 3731 N N . GLN B 1 172 ? 39.875 -32.887 -87.361 1.00 54.81 204 GLN B N 1
ATOM 3732 C CA . GLN B 1 172 ? 39.317 -31.747 -87.888 1.00 53.45 204 GLN B CA 1
ATOM 3733 C C . GLN B 1 172 ? 38.401 -32.520 -88.683 1.00 53.26 204 GLN B C 1
ATOM 3734 O O . GLN B 1 172 ? 38.707 -33.519 -89.219 1.00 49.89 204 GLN B O 1
ATOM 3740 N N . ARG B 1 173 ? 37.214 -32.053 -88.735 1.00 38.17 205 ARG B N 1
ATOM 3741 C CA . ARG B 1 173 ? 36.219 -32.783 -89.316 1.00 40.36 205 ARG B CA 1
ATOM 3742 C C . ARG B 1 173 ? 36.590 -33.322 -90.634 1.00 39.81 205 ARG B C 1
ATOM 3743 O O . ARG B 1 173 ? 36.307 -34.388 -90.945 1.00 41.16 205 ARG B O 1
ATOM 3751 N N . SER B 1 174 ? 37.267 -32.565 -91.423 1.00 38.61 206 SER B N 1
ATOM 3752 C CA . SER B 1 174 ? 37.714 -33.023 -92.686 1.00 39.23 206 SER B CA 1
ATOM 3753 C C . SER B 1 174 ? 38.550 -34.154 -92.668 1.00 40.60 206 SER B C 1
ATOM 3754 O O . SER B 1 174 ? 38.923 -34.607 -93.668 1.00 42.66 206 SER B O 1
ATOM 3757 N N . GLU B 1 175 ? 38.966 -34.611 -91.544 1.00 46.05 207 GLU B N 1
ATOM 3758 C CA . GLU B 1 175 ? 40.048 -35.483 -91.658 1.00 47.53 207 GLU B CA 1
ATOM 3759 C C . GLU B 1 175 ? 39.728 -36.719 -91.092 1.00 48.18 207 GLU B C 1
ATOM 3760 O O . GLU B 1 175 ? 40.525 -37.518 -91.058 1.00 49.17 207 GLU B O 1
ATOM 3766 N N . ARG B 1 176 ? 38.521 -36.886 -90.643 1.00 50.14 208 ARG B N 1
ATOM 3767 C CA . ARG B 1 176 ? 38.206 -37.743 -89.574 1.00 49.87 208 ARG B CA 1
ATOM 3768 C C . ARG B 1 176 ? 37.751 -38.911 -90.271 1.00 50.88 208 ARG B C 1
ATOM 3769 O O . ARG B 1 176 ? 37.441 -39.876 -89.719 1.00 48.77 208 ARG B O 1
ATOM 3777 N N . LYS B 1 177 ? 37.775 -38.810 -91.542 1.00 47.72 209 LYS B N 1
ATOM 3778 C CA . LYS B 1 177 ? 37.047 -39.692 -92.308 1.00 51.24 209 LYS B CA 1
ATOM 3779 C C . LYS B 1 177 ? 37.995 -40.642 -92.887 1.00 51.01 209 LYS B C 1
ATOM 3780 O O . LYS B 1 177 ? 37.672 -41.694 -93.252 1.00 50.98 209 LYS B O 1
ATOM 3786 N N . LYS B 1 178 ? 39.214 -40.240 -92.947 1.00 54.83 210 LYS B N 1
ATOM 3787 C CA . LYS B 1 178 ? 40.281 -41.111 -93.167 1.00 54.64 210 LYS B CA 1
ATOM 3788 C C . LYS B 1 178 ? 40.474 -42.089 -92.109 1.00 53.21 210 LYS B C 1
ATOM 3789 O O . LYS B 1 178 ? 41.359 -42.827 -92.157 1.00 53.74 210 LYS B O 1
ATOM 3795 N N . TRP B 1 179 ? 39.726 -42.069 -91.075 1.00 47.07 211 TRP B N 1
ATOM 3796 C CA . TRP B 1 179 ? 40.292 -42.644 -89.933 1.00 44.92 211 TRP B CA 1
ATOM 3797 C C . TRP B 1 179 ? 40.022 -44.062 -89.995 1.00 43.97 211 TRP B C 1
ATOM 3798 O O . TRP B 1 179 ? 40.566 -44.772 -89.293 1.00 45.24 211 TRP B O 1
ATOM 3809 N N . ILE B 1 180 ? 39.129 -44.529 -90.796 1.00 43.26 212 ILE B N 1
ATOM 3810 C CA . ILE B 1 180 ? 38.681 -45.836 -90.493 1.00 42.68 212 ILE B CA 1
ATOM 3811 C C . ILE B 1 180 ? 39.727 -46.723 -90.798 1.00 40.57 212 ILE B C 1
ATOM 3812 O O . ILE B 1 180 ? 39.693 -47.832 -90.500 1.00 38.17 212 ILE B O 1
ATOM 3817 N N . HIS B 1 181 ? 40.661 -46.232 -91.494 1.00 44.96 213 HIS B N 1
ATOM 3818 C CA . HIS B 1 181 ? 41.420 -47.071 -92.297 1.00 45.53 213 HIS B CA 1
ATOM 3819 C C . HIS B 1 181 ? 42.413 -47.646 -91.400 1.00 47.30 213 HIS B C 1
ATOM 3820 O O . HIS B 1 181 ? 43.173 -48.476 -91.766 1.00 46.81 213 HIS B O 1
ATOM 3827 N N . CYS B 1 182 ? 42.358 -47.140 -90.185 1.00 46.76 214 CYS B N 1
ATOM 3828 C CA . CYS B 1 182 ? 43.132 -47.600 -89.073 1.00 49.12 214 CYS B CA 1
ATOM 3829 C C . CYS B 1 182 ? 42.487 -48.168 -87.879 1.00 47.90 214 CYS B C 1
ATOM 3830 O O . CYS B 1 182 ? 43.101 -48.369 -86.930 1.00 49.31 214 CYS B O 1
ATOM 3833 N N . PHE B 1 183 ? 41.233 -48.430 -87.909 1.00 51.59 215 PHE B N 1
ATOM 3834 C CA . PHE B 1 183 ? 40.615 -48.919 -86.744 1.00 50.25 215 PHE B CA 1
ATOM 3835 C C . PHE B 1 183 ? 40.735 -50.379 -86.523 1.00 51.22 215 PHE B C 1
ATOM 3836 O O . PHE B 1 183 ? 40.002 -50.929 -85.810 1.00 53.20 215 PHE B O 1
ATOM 3844 N N . GLU B 1 184 ? 41.689 -51.016 -87.135 1.00 44.05 216 GLU B N 1
ATOM 3845 C CA . GLU B 1 184 ? 41.786 -52.419 -87.053 1.00 42.18 216 GLU B CA 1
ATOM 3846 C C . GLU B 1 184 ? 42.910 -52.695 -86.212 1.00 40.77 216 GLU B C 1
ATOM 3847 O O . GLU B 1 184 ? 43.939 -52.169 -86.383 1.00 39.25 216 GLU B O 1
ATOM 3853 N N . GLY B 1 185 ? 42.690 -53.518 -85.247 1.00 51.26 217 GLY B N 1
ATOM 3854 C CA . GLY B 1 185 ? 43.748 -54.168 -84.596 1.00 49.08 217 GLY B CA 1
ATOM 3855 C C . GLY B 1 185 ? 44.183 -53.417 -83.436 1.00 48.27 217 GLY B C 1
ATOM 3856 O O . GLY B 1 185 ? 45.257 -53.554 -83.044 1.00 48.75 217 GLY B O 1
ATOM 3857 N N . VAL B 1 186 ? 43.316 -52.640 -82.867 1.00 49.58 218 VAL B N 1
ATOM 3858 C CA . VAL B 1 186 ? 43.735 -51.544 -82.078 1.00 47.90 218 VAL B CA 1
ATOM 3859 C C . VAL B 1 186 ? 43.744 -51.815 -80.661 1.00 49.32 218 VAL B C 1
ATOM 3860 O O . VAL B 1 186 ? 42.761 -52.098 -80.118 1.00 50.09 218 VAL B O 1
ATOM 3864 N N . THR B 1 187 ? 44.866 -51.615 -80.030 1.00 42.38 219 THR B N 1
ATOM 3865 C CA . THR B 1 187 ? 45.161 -52.153 -78.753 1.00 42.51 219 THR B CA 1
ATOM 3866 C C . THR B 1 187 ? 44.785 -51.136 -77.747 1.00 41.78 219 THR B C 1
ATOM 3867 O O . THR B 1 187 ? 44.276 -51.432 -76.742 1.00 40.87 219 THR B O 1
ATOM 3871 N N . ALA B 1 188 ? 45.043 -49.898 -78.049 1.00 48.22 220 ALA B N 1
ATOM 3872 C CA . ALA B 1 188 ? 44.542 -48.868 -77.259 1.00 47.84 220 ALA B CA 1
ATOM 3873 C C . ALA B 1 188 ? 44.430 -47.624 -77.940 1.00 47.79 220 ALA B C 1
ATOM 3874 O O . ALA B 1 188 ? 44.892 -47.490 -78.965 1.00 49.16 220 ALA B O 1
ATOM 3876 N N . ILE B 1 189 ? 43.774 -46.706 -77.303 1.00 36.72 221 ILE B N 1
ATOM 3877 C CA . ILE B 1 189 ? 43.480 -45.438 -77.829 1.00 33.98 221 ILE B CA 1
ATOM 3878 C C . ILE B 1 189 ? 43.836 -44.409 -76.855 1.00 34.25 221 ILE B C 1
ATOM 3879 O O . ILE B 1 189 ? 43.675 -44.572 -75.734 1.00 34.29 221 ILE B O 1
ATOM 3884 N N . ILE B 1 190 ? 44.364 -43.314 -77.315 1.00 38.11 222 ILE B N 1
ATOM 3885 C CA . ILE B 1 190 ? 44.423 -42.177 -76.520 1.00 38.89 222 ILE B CA 1
ATOM 3886 C C . ILE B 1 190 ? 43.731 -41.043 -77.045 1.00 39.31 222 ILE B C 1
ATOM 3887 O O . ILE B 1 190 ? 44.138 -40.509 -77.946 1.00 39.90 222 ILE B O 1
ATOM 3892 N N . PHE B 1 191 ? 42.653 -40.663 -76.426 1.00 36.50 223 PHE B N 1
ATOM 3893 C CA . PHE B 1 191 ? 41.851 -39.607 -76.873 1.00 36.43 223 PHE B CA 1
ATOM 3894 C C . PHE B 1 191 ? 42.085 -38.393 -76.106 1.00 37.54 223 PHE B C 1
ATOM 3895 O O . PHE B 1 191 ? 41.940 -38.375 -74.944 1.00 36.79 223 PHE B O 1
ATOM 3903 N N . CYS B 1 192 ? 42.486 -37.354 -76.806 1.00 27.48 224 CYS B N 1
ATOM 3904 C CA . CYS B 1 192 ? 43.044 -36.198 -76.221 1.00 29.32 224 CYS B CA 1
ATOM 3905 C C . CYS B 1 192 ? 42.034 -35.096 -76.221 1.00 30.55 224 CYS B C 1
ATOM 3906 O O . CYS B 1 192 ? 41.455 -34.850 -77.177 1.00 32.98 224 CYS B O 1
ATOM 3909 N N . VAL B 1 193 ? 41.841 -34.391 -75.136 1.00 33.22 225 VAL B N 1
ATOM 3910 C CA . VAL B 1 193 ? 40.845 -33.380 -75.116 1.00 33.73 225 VAL B CA 1
ATOM 3911 C C . VAL B 1 193 ? 41.427 -32.155 -74.601 1.00 34.06 225 VAL B C 1
ATOM 3912 O O . VAL B 1 193 ? 42.182 -32.191 -73.746 1.00 35.33 225 VAL B O 1
ATOM 3916 N N . ALA B 1 194 ? 41.033 -31.037 -75.085 1.00 45.01 226 ALA B N 1
ATOM 3917 C CA . ALA B 1 194 ? 41.624 -29.872 -74.620 1.00 45.19 226 ALA B CA 1
ATOM 3918 C C . ALA B 1 194 ? 40.816 -29.132 -73.717 1.00 45.32 226 ALA B C 1
ATOM 3919 O O . ALA B 1 194 ? 39.788 -28.699 -74.031 1.00 45.14 226 ALA B O 1
ATOM 3921 N N . LEU B 1 195 ? 41.309 -28.955 -72.549 1.00 44.04 227 LEU B N 1
ATOM 3922 C CA . LEU B 1 195 ? 40.461 -28.558 -71.536 1.00 45.99 227 LEU B CA 1
ATOM 3923 C C . LEU B 1 195 ? 40.103 -27.166 -71.681 1.00 47.07 227 LEU B C 1
ATOM 3924 O O . LEU B 1 195 ? 39.183 -26.736 -71.162 1.00 49.02 227 LEU B O 1
ATOM 3929 N N . SER B 1 196 ? 40.858 -26.426 -72.410 1.00 44.19 228 SER B N 1
ATOM 3930 C CA . SER B 1 196 ? 40.721 -25.061 -72.324 1.00 45.46 228 SER B CA 1
ATOM 3931 C C . SER B 1 196 ? 39.906 -24.637 -73.456 1.00 47.61 228 SER B C 1
ATOM 3932 O O . SER B 1 196 ? 39.865 -23.526 -73.794 1.00 47.93 228 SER B O 1
ATOM 3935 N N . ASP B 1 197 ? 39.177 -25.562 -73.996 1.00 67.25 229 ASP B N 1
ATOM 3936 C CA . ASP B 1 197 ? 38.446 -25.383 -75.191 1.00 69.64 229 ASP B CA 1
ATOM 3937 C C . ASP B 1 197 ? 37.092 -25.095 -74.802 1.00 70.69 229 ASP B C 1
ATOM 3938 O O . ASP B 1 197 ? 36.243 -25.018 -75.586 1.00 72.07 229 ASP B O 1
ATOM 3943 N N . TYR B 1 198 ? 36.875 -24.939 -73.538 1.00 56.12 230 TYR B N 1
ATOM 3944 C CA . TYR B 1 198 ? 35.554 -24.832 -73.054 1.00 54.94 230 TYR B CA 1
ATOM 3945 C C . TYR B 1 198 ? 34.801 -23.651 -73.495 1.00 53.79 230 TYR B C 1
ATOM 3946 O O . TYR B 1 198 ? 33.628 -23.659 -73.490 1.00 52.98 230 TYR B O 1
ATOM 3955 N N . ASP B 1 199 ? 35.474 -22.616 -73.915 1.00 51.74 231 ASP B N 1
ATOM 3956 C CA . ASP B 1 199 ? 34.788 -21.421 -74.161 1.00 51.36 231 ASP B CA 1
ATOM 3957 C C . ASP B 1 199 ? 35.070 -20.896 -75.495 1.00 51.65 231 ASP B C 1
ATOM 3958 O O . ASP B 1 199 ? 34.710 -19.825 -75.825 1.00 52.08 231 ASP B O 1
ATOM 3963 N N . LEU B 1 200 ? 35.643 -21.750 -76.302 1.00 49.36 232 LEU B N 1
ATOM 3964 C CA . LEU B 1 200 ? 35.836 -21.500 -77.675 1.00 47.86 232 LEU B CA 1
ATOM 3965 C C . LEU B 1 200 ? 34.956 -22.205 -78.627 1.00 48.12 232 LEU B C 1
ATOM 3966 O O . LEU B 1 200 ? 34.187 -22.994 -78.268 1.00 48.07 232 LEU B O 1
ATOM 3971 N N . VAL B 1 201 ? 35.112 -21.896 -79.891 1.00 58.95 233 VAL B N 1
ATOM 3972 C CA . VAL B 1 201 ? 34.378 -22.558 -80.926 1.00 59.53 233 VAL B CA 1
ATOM 3973 C C . VAL B 1 201 ? 35.196 -23.083 -82.081 1.00 60.69 233 VAL B C 1
ATOM 3974 O O . VAL B 1 201 ? 36.227 -22.564 -82.343 1.00 59.61 233 VAL B O 1
ATOM 3978 N N . LEU B 1 202 ? 34.672 -23.971 -82.866 1.00 62.00 234 LEU B N 1
ATOM 3979 C CA . LEU B 1 202 ? 35.533 -24.595 -83.777 1.00 62.87 234 LEU B CA 1
ATOM 3980 C C . LEU B 1 202 ? 35.811 -23.720 -84.878 1.00 64.08 234 LEU B C 1
ATOM 3981 O O . LEU B 1 202 ? 35.104 -22.846 -85.162 1.00 64.52 234 LEU B O 1
ATOM 3986 N N . ALA B 1 203 ? 36.839 -24.007 -85.589 1.00 56.48 235 ALA B N 1
ATOM 3987 C CA . ALA B 1 203 ? 37.119 -23.132 -86.627 1.00 57.87 235 ALA B CA 1
ATOM 3988 C C . ALA B 1 203 ? 36.395 -23.534 -87.822 1.00 58.94 235 ALA B C 1
ATOM 3989 O O . ALA B 1 203 ? 36.489 -22.896 -88.805 1.00 60.18 235 ALA B O 1
ATOM 3991 N N . GLU B 1 204 ? 35.672 -24.612 -87.760 1.00 64.70 236 GLU B N 1
ATOM 3992 C CA . GLU B 1 204 ? 35.179 -25.219 -88.938 1.00 64.89 236 GLU B CA 1
ATOM 3993 C C . GLU B 1 204 ? 33.775 -24.898 -88.918 1.00 65.50 236 GLU B C 1
ATOM 3994 O O . GLU B 1 204 ? 33.185 -24.662 -89.911 1.00 66.78 236 GLU B O 1
ATOM 4000 N N . ASP B 1 205 ? 33.216 -24.897 -87.749 1.00 59.20 237 ASP B N 1
ATOM 4001 C CA . ASP B 1 205 ? 31.881 -24.453 -87.579 1.00 60.93 237 ASP B CA 1
ATOM 4002 C C . ASP B 1 205 ? 31.742 -23.633 -86.371 1.00 62.29 237 ASP B C 1
ATOM 4003 O O . ASP B 1 205 ? 31.378 -24.104 -85.388 1.00 62.22 237 ASP B O 1
ATOM 4008 N N . GLU B 1 206 ? 31.999 -22.369 -86.480 1.00 74.48 238 GLU B N 1
ATOM 4009 C CA . GLU B 1 206 ? 31.907 -21.509 -85.376 1.00 75.59 238 GLU B CA 1
ATOM 4010 C C . GLU B 1 206 ? 30.920 -21.701 -84.327 1.00 73.72 238 GLU B C 1
ATOM 4011 O O . GLU B 1 206 ? 31.182 -21.473 -83.230 1.00 73.34 238 GLU B O 1
ATOM 4017 N N . GLU B 1 207 ? 29.794 -22.205 -84.621 1.00 47.19 239 GLU B N 1
ATOM 4018 C CA . GLU B 1 207 ? 28.962 -22.433 -83.562 1.00 47.13 239 GLU B CA 1
ATOM 4019 C C . GLU B 1 207 ? 29.083 -23.555 -82.688 1.00 44.63 239 GLU B C 1
ATOM 4020 O O . GLU B 1 207 ? 28.635 -23.535 -81.596 1.00 43.17 239 GLU B O 1
ATOM 4026 N N . MET B 1 208 ? 29.724 -24.556 -83.209 1.00 47.39 240 MET B N 1
ATOM 4027 C CA . MET B 1 208 ? 30.086 -25.561 -82.304 1.00 45.43 240 MET B CA 1
ATOM 4028 C C . MET B 1 208 ? 31.129 -25.095 -81.354 1.00 45.10 240 MET B C 1
ATOM 4029 O O . MET B 1 208 ? 32.152 -24.625 -81.731 1.00 43.95 240 MET B O 1
ATOM 4034 N N . ASN B 1 209 ? 30.788 -25.192 -80.098 1.00 55.71 241 ASN B N 1
ATOM 4035 C CA . ASN B 1 209 ? 31.682 -25.100 -79.035 1.00 53.65 241 ASN B CA 1
ATOM 4036 C C . ASN B 1 209 ? 32.535 -26.237 -79.126 1.00 53.92 241 ASN B C 1
ATOM 4037 O O . ASN B 1 209 ? 32.106 -27.268 -79.357 1.00 54.97 241 ASN B O 1
ATOM 4042 N N . ARG B 1 210 ? 33.779 -26.054 -78.849 1.00 49.88 242 ARG B N 1
ATOM 4043 C CA . ARG B 1 210 ? 34.731 -26.992 -79.189 1.00 46.73 242 ARG B CA 1
ATOM 4044 C C . ARG B 1 210 ? 34.715 -28.125 -78.253 1.00 45.53 242 ARG B C 1
ATOM 4045 O O . ARG B 1 210 ? 35.267 -29.102 -78.510 1.00 45.19 242 ARG B O 1
ATOM 4053 N N . MET B 1 211 ? 34.083 -27.996 -77.144 1.00 43.38 243 MET B N 1
ATOM 4054 C CA . MET B 1 211 ? 34.242 -28.948 -76.117 1.00 45.21 243 MET B CA 1
ATOM 4055 C C . MET B 1 211 ? 33.109 -29.876 -76.151 1.00 45.44 243 MET B C 1
ATOM 4056 O O . MET B 1 211 ? 33.100 -30.874 -75.570 1.00 45.80 243 MET B O 1
ATOM 4061 N N . HIS B 1 212 ? 32.157 -29.510 -76.935 1.00 50.61 244 HIS B N 1
ATOM 4062 C CA . HIS B 1 212 ? 30.982 -30.200 -77.157 1.00 48.23 244 HIS B CA 1
ATOM 4063 C C . HIS B 1 212 ? 31.290 -31.040 -78.318 1.00 46.06 244 HIS B C 1
ATOM 4064 O O . HIS B 1 212 ? 30.845 -32.102 -78.404 1.00 43.10 244 HIS B O 1
ATOM 4071 N N . GLU B 1 213 ? 32.109 -30.574 -79.196 1.00 38.99 245 GLU B N 1
ATOM 4072 C CA . GLU B 1 213 ? 32.577 -31.390 -80.223 1.00 38.05 245 GLU B CA 1
ATOM 4073 C C . GLU B 1 213 ? 33.430 -32.438 -79.715 1.00 39.01 245 GLU B C 1
ATOM 4074 O O . GLU B 1 213 ? 33.373 -33.507 -80.129 1.00 39.69 245 GLU B O 1
ATOM 4080 N N . SER B 1 214 ? 34.224 -32.162 -78.753 1.00 34.89 246 SER B N 1
ATOM 4081 C CA . SER B 1 214 ? 35.070 -33.159 -78.315 1.00 36.57 246 SER B CA 1
ATOM 4082 C C . SER B 1 214 ? 34.307 -34.192 -77.664 1.00 36.92 246 SER B C 1
ATOM 4083 O O . SER B 1 214 ? 34.811 -35.140 -77.271 1.00 38.17 246 SER B O 1
ATOM 4086 N N . MET B 1 215 ? 33.041 -34.016 -77.524 1.00 47.06 247 MET B N 1
ATOM 4087 C CA . MET B 1 215 ? 32.325 -34.747 -76.542 1.00 46.07 247 MET B CA 1
ATOM 4088 C C . MET B 1 215 ? 31.576 -35.695 -77.340 1.00 45.74 247 MET B C 1
ATOM 4089 O O . MET B 1 215 ? 31.399 -36.775 -76.976 1.00 44.93 247 MET B O 1
ATOM 4094 N N . LYS B 1 216 ? 31.162 -35.284 -78.486 1.00 42.83 248 LYS B N 1
ATOM 4095 C CA . LYS B 1 216 ? 30.418 -36.113 -79.303 1.00 44.00 248 LYS B CA 1
ATOM 4096 C C . LYS B 1 216 ? 31.272 -36.955 -80.065 1.00 44.18 248 LYS B C 1
ATOM 4097 O O . LYS B 1 216 ? 30.840 -37.929 -80.562 1.00 44.73 248 LY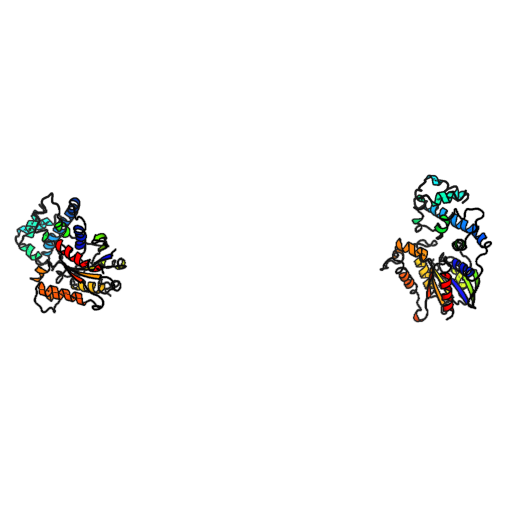S B O 1
ATOM 4103 N N . LEU B 1 217 ? 32.503 -36.561 -80.192 1.00 44.15 249 LEU B N 1
ATOM 4104 C CA . LEU B 1 217 ? 33.454 -37.338 -80.883 1.00 42.38 249 LEU B CA 1
ATOM 4105 C C . LEU B 1 217 ? 33.881 -38.467 -80.054 1.00 42.81 249 LEU B C 1
ATOM 4106 O O . LEU B 1 217 ? 34.015 -39.519 -80.517 1.00 41.04 249 LEU B O 1
ATOM 4111 N N . PHE B 1 218 ? 34.056 -38.266 -78.790 1.00 57.25 250 PHE B N 1
ATOM 4112 C CA . PHE B 1 218 ? 34.249 -39.334 -77.866 1.00 57.90 250 PHE B CA 1
ATOM 4113 C C . PHE B 1 218 ? 33.111 -40.287 -77.764 1.00 59.88 250 PHE B C 1
ATOM 4114 O O . PHE B 1 218 ? 33.283 -41.439 -77.758 1.00 60.12 250 PHE B O 1
ATOM 4122 N N . ASP B 1 219 ? 31.914 -39.816 -77.668 1.00 61.52 251 ASP B N 1
ATOM 4123 C CA . ASP B 1 219 ? 30.814 -40.690 -77.616 1.00 61.52 251 ASP B CA 1
ATOM 4124 C C . ASP B 1 219 ? 31.061 -41.678 -78.670 1.00 61.31 251 ASP B C 1
ATOM 4125 O O . ASP B 1 219 ? 30.690 -42.789 -78.591 1.00 61.14 251 ASP B O 1
ATOM 4130 N N . SER B 1 220 ? 31.701 -41.286 -79.699 1.00 39.61 252 SER B N 1
ATOM 4131 C CA . SER B 1 220 ? 31.373 -41.866 -80.899 1.00 39.32 252 SER B CA 1
ATOM 4132 C C . SER B 1 220 ? 32.474 -42.699 -81.190 1.00 39.83 252 SER B C 1
ATOM 4133 O O . SER B 1 220 ? 32.395 -43.539 -81.984 1.00 41.65 252 SER B O 1
ATOM 4136 N N . ILE B 1 221 ? 33.534 -42.497 -80.489 1.00 32.63 253 ILE B N 1
ATOM 4137 C CA . ILE B 1 221 ? 34.620 -43.399 -80.444 1.00 33.12 253 ILE B CA 1
ATOM 4138 C C . ILE B 1 221 ? 34.526 -44.297 -79.273 1.00 34.79 253 ILE B C 1
ATOM 4139 O O . ILE B 1 221 ? 34.692 -45.435 -79.360 1.00 34.28 253 ILE B O 1
ATOM 4144 N N . CYS B 1 222 ? 34.273 -43.761 -78.124 1.00 41.08 254 CYS B N 1
ATOM 4145 C CA . CYS B 1 222 ? 34.335 -44.577 -76.995 1.00 42.34 254 CYS B CA 1
ATOM 4146 C C . CYS B 1 222 ? 33.626 -45.812 -77.359 1.00 42.37 254 CYS B C 1
ATOM 4147 O O . CYS B 1 222 ? 33.941 -46.866 -76.946 1.00 42.64 254 CYS B O 1
ATOM 4150 N N . ASN B 1 223 ? 32.635 -45.689 -78.157 1.00 49.27 255 ASN B N 1
ATOM 4151 C CA . ASN B 1 223 ? 31.450 -46.405 -77.930 1.00 49.07 255 ASN B CA 1
ATOM 4152 C C . ASN B 1 223 ? 31.229 -47.054 -79.218 1.00 49.18 255 ASN B C 1
ATOM 4153 O O . ASN B 1 223 ? 30.484 -47.923 -79.336 1.00 48.55 255 ASN B O 1
ATOM 4158 N N . ASN B 1 224 ? 31.955 -46.632 -80.203 1.00 62.05 256 ASN B N 1
ATOM 4159 C CA . ASN B 1 224 ? 32.124 -47.324 -81.437 1.00 63.88 256 ASN B CA 1
ATOM 4160 C C . ASN B 1 224 ? 32.855 -48.496 -81.237 1.00 65.60 256 ASN B C 1
ATOM 4161 O O . ASN B 1 224 ? 33.352 -48.687 -80.219 1.00 64.58 256 ASN B O 1
ATOM 4166 N N . LYS B 1 225 ? 32.881 -49.339 -82.195 1.00 68.78 257 LYS B N 1
ATOM 4167 C CA . LYS B 1 225 ? 32.534 -50.646 -81.906 1.00 72.37 257 LYS B CA 1
ATOM 4168 C C . LYS B 1 225 ? 33.600 -51.445 -82.350 1.00 72.29 257 LYS B C 1
ATOM 4169 O O . LYS B 1 225 ? 33.808 -52.515 -81.906 1.00 72.67 257 LYS B O 1
ATOM 4175 N N . TRP B 1 226 ? 34.340 -50.877 -83.245 1.00 57.40 258 TRP B N 1
ATOM 4176 C CA . TRP B 1 226 ? 35.625 -51.361 -83.487 1.00 56.98 258 TRP B CA 1
ATOM 4177 C C . TRP B 1 226 ? 36.364 -51.421 -82.200 1.00 57.00 258 TRP B C 1
ATOM 4178 O O . TRP B 1 226 ? 37.203 -52.217 -82.033 1.00 58.00 258 TRP B O 1
ATOM 4189 N N . PHE B 1 227 ? 36.017 -50.645 -81.223 1.00 55.54 259 PHE B N 1
ATOM 4190 C CA . PHE B 1 227 ? 36.911 -50.544 -80.123 1.00 55.13 259 PHE B CA 1
ATOM 4191 C C . PHE B 1 227 ? 36.465 -51.176 -78.863 1.00 56.46 259 PHE B C 1
ATOM 4192 O O . PHE B 1 227 ? 36.376 -50.548 -77.891 1.00 56.10 259 PHE B O 1
ATOM 4200 N N . THR B 1 228 ? 36.201 -52.446 -78.860 1.00 68.37 260 THR B N 1
ATOM 4201 C CA . THR B 1 228 ? 35.317 -52.987 -77.879 1.00 67.88 260 THR B CA 1
ATOM 4202 C C . THR B 1 228 ? 36.171 -53.628 -76.879 1.00 67.90 260 THR B C 1
ATOM 4203 O O . THR B 1 228 ? 35.934 -53.554 -75.723 1.00 67.53 260 THR B O 1
ATOM 4207 N N . ASP B 1 229 ? 37.213 -54.249 -77.356 1.00 62.46 261 ASP B N 1
ATOM 4208 C CA . ASP B 1 229 ? 38.192 -54.842 -76.510 1.00 62.25 261 ASP B CA 1
ATOM 4209 C C . ASP B 1 229 ? 39.432 -54.025 -76.633 1.00 60.01 261 ASP B C 1
ATOM 4210 O O . ASP B 1 229 ? 40.499 -54.501 -76.514 1.00 59.50 261 ASP B O 1
ATOM 4215 N N . THR B 1 230 ? 39.265 -52.751 -76.846 1.00 48.47 262 THR B N 1
ATOM 4216 C CA . THR B 1 230 ? 40.360 -51.863 -76.952 1.00 46.02 262 THR B CA 1
ATOM 4217 C C . THR B 1 230 ? 40.371 -51.076 -75.692 1.00 44.93 262 THR B C 1
ATOM 4218 O O . THR B 1 230 ? 39.365 -50.809 -75.175 1.00 44.23 262 THR B O 1
ATOM 4222 N N . SER B 1 231 ? 41.527 -50.741 -75.172 1.00 49.66 263 SER B N 1
ATOM 4223 C CA . SER B 1 231 ? 41.631 -49.934 -74.011 1.00 47.86 263 SER B CA 1
ATOM 4224 C C . SER B 1 231 ? 41.512 -48.515 -74.327 1.00 47.47 263 SER B C 1
ATOM 4225 O O . SER B 1 231 ? 41.888 -48.104 -75.326 1.00 48.05 263 SER B O 1
ATOM 4228 N N . ILE B 1 232 ? 40.959 -47.749 -73.441 1.00 46.14 264 ILE B N 1
ATOM 4229 C CA . ILE B 1 232 ? 40.538 -46.451 -73.754 1.00 45.64 264 ILE B CA 1
ATOM 4230 C C . ILE B 1 232 ? 41.052 -45.478 -72.778 1.00 45.16 264 ILE B C 1
ATOM 4231 O O . ILE B 1 232 ? 40.591 -45.360 -71.718 1.00 44.58 264 ILE B O 1
ATOM 4236 N N . ILE B 1 233 ? 42.039 -44.745 -73.205 1.00 47.34 265 ILE B N 1
ATOM 4237 C CA . ILE B 1 233 ? 42.641 -43.784 -72.387 1.00 47.43 265 ILE B CA 1
ATOM 4238 C C . ILE B 1 233 ? 42.141 -42.479 -72.829 1.00 44.76 265 ILE B C 1
ATOM 4239 O O . ILE B 1 233 ? 41.804 -42.326 -73.920 1.00 43.01 265 ILE B O 1
ATOM 4244 N N . LEU B 1 234 ? 42.075 -41.557 -71.922 1.00 42.79 266 LEU B N 1
ATOM 4245 C CA . LEU B 1 234 ? 41.518 -40.309 -72.168 1.00 41.95 266 LEU B CA 1
ATOM 4246 C C . LEU B 1 234 ? 42.335 -39.293 -71.495 1.00 43.47 266 LEU B C 1
ATOM 4247 O O . LEU B 1 234 ? 42.554 -39.405 -70.372 1.00 42.42 266 LEU B O 1
ATOM 4252 N N . PHE B 1 235 ? 42.808 -38.289 -72.213 1.00 50.65 267 PHE B N 1
ATOM 4253 C CA . PHE B 1 235 ? 43.777 -37.331 -71.729 1.00 49.34 267 PHE B CA 1
ATOM 4254 C C . PHE B 1 235 ? 43.105 -36.052 -71.790 1.00 49.15 267 PHE B C 1
ATOM 4255 O O . PHE B 1 235 ? 42.844 -35.570 -72.784 1.00 48.63 267 PHE B O 1
ATOM 4263 N N . LEU B 1 236 ? 42.834 -35.467 -70.687 1.00 49.40 268 LEU B N 1
ATOM 4264 C CA . LEU B 1 236 ? 42.297 -34.190 -70.738 1.00 48.76 268 LEU B CA 1
ATOM 4265 C C . LEU B 1 236 ? 43.388 -33.246 -70.555 1.00 49.60 268 LEU B C 1
ATOM 4266 O O . LEU B 1 236 ? 43.893 -33.127 -69.507 1.00 48.22 268 LEU B O 1
ATOM 4271 N N . ASN B 1 237 ? 43.707 -32.512 -71.590 1.00 38.72 269 ASN B N 1
ATOM 4272 C CA . ASN B 1 237 ? 45.010 -32.008 -71.815 1.00 39.03 269 ASN B CA 1
ATOM 4273 C C . ASN B 1 237 ? 44.909 -30.580 -71.721 1.00 39.18 269 ASN B C 1
ATOM 4274 O O . ASN B 1 237 ? 43.869 -30.075 -71.646 1.00 38.65 269 ASN B O 1
ATOM 4279 N N . LYS B 1 238 ? 45.996 -29.907 -71.607 1.00 59.19 270 LYS B N 1
ATOM 4280 C CA . LYS B 1 238 ? 45.975 -28.506 -71.436 1.00 59.11 270 LYS B CA 1
ATOM 4281 C C . LYS B 1 238 ? 45.538 -27.945 -70.172 1.00 58.73 270 LYS B C 1
ATOM 4282 O O . LYS B 1 238 ? 44.835 -27.014 -70.139 1.00 57.92 270 LYS B O 1
ATOM 4288 N N . LYS B 1 239 ? 46.046 -28.465 -69.111 1.00 43.90 271 LYS B N 1
ATOM 4289 C CA . LYS B 1 239 ? 45.463 -28.281 -67.874 1.00 42.96 271 LYS B CA 1
ATOM 4290 C C . LYS B 1 239 ? 46.140 -27.187 -67.269 1.00 43.20 271 LYS B C 1
ATOM 4291 O O . LYS B 1 239 ? 45.730 -26.699 -66.293 1.00 43.04 271 LYS B O 1
ATOM 4297 N N . ASP B 1 240 ? 47.194 -26.739 -67.875 1.00 43.61 272 ASP B N 1
ATOM 4298 C CA . ASP B 1 240 ? 47.680 -25.497 -67.473 1.00 44.25 272 ASP B CA 1
ATOM 4299 C C . ASP B 1 240 ? 46.855 -24.430 -67.935 1.00 45.04 272 ASP B C 1
ATOM 4300 O O . ASP B 1 240 ? 46.316 -23.739 -67.200 1.00 45.62 272 ASP B O 1
ATOM 4305 N N . LEU B 1 241 ? 46.780 -24.258 -69.199 1.00 39.90 273 LEU B N 1
ATOM 4306 C CA . LEU B 1 241 ? 45.886 -23.310 -69.716 1.00 41.88 273 LEU B CA 1
ATOM 4307 C C . LEU B 1 241 ? 44.571 -23.186 -69.047 1.00 43.30 273 LEU B C 1
ATOM 4308 O O . LEU B 1 241 ? 43.962 -22.199 -69.079 1.00 43.02 273 LEU B O 1
ATOM 4313 N N . PHE B 1 242 ? 44.102 -24.221 -68.455 1.00 48.06 274 PHE B N 1
ATOM 4314 C CA . PHE B 1 242 ? 42.730 -24.335 -68.092 1.00 49.42 274 PHE B CA 1
ATOM 4315 C C . PHE B 1 242 ? 42.704 -23.733 -66.746 1.00 51.76 274 PHE B C 1
ATOM 4316 O O . PHE B 1 242 ? 41.790 -23.067 -66.353 1.00 51.49 274 PHE B O 1
ATOM 4324 N N . GLU B 1 243 ? 43.757 -23.951 -66.024 1.00 52.87 275 GLU B N 1
ATOM 4325 C CA . GLU B 1 243 ? 43.833 -23.518 -64.685 1.00 56.53 275 GLU B CA 1
ATOM 4326 C C . GLU B 1 243 ? 43.776 -22.065 -64.610 1.00 57.72 275 GLU B C 1
ATOM 4327 O O . GLU B 1 243 ? 43.392 -21.533 -63.634 1.00 57.45 275 GLU B O 1
ATOM 4333 N N . GLU B 1 244 ? 44.172 -21.415 -65.664 1.00 45.20 276 GLU B N 1
ATOM 4334 C CA . GLU B 1 244 ? 44.009 -20.031 -65.765 1.00 47.18 276 GLU B CA 1
ATOM 4335 C C . GLU B 1 244 ? 42.806 -19.488 -66.391 1.00 46.29 276 GLU B C 1
ATOM 4336 O O . GLU B 1 244 ? 42.447 -18.426 -66.082 1.00 47.34 276 GLU B O 1
ATOM 4342 N N . LYS B 1 245 ? 42.149 -20.176 -67.279 1.00 46.87 277 LYS B N 1
ATOM 4343 C CA . LYS B 1 245 ? 40.839 -19.728 -67.662 1.00 45.99 277 LYS B CA 1
ATOM 4344 C C . LYS B 1 245 ? 39.897 -19.889 -66.557 1.00 46.61 277 LYS B C 1
ATOM 4345 O O . LYS B 1 245 ? 39.123 -19.058 -66.269 1.00 44.94 277 LYS B O 1
ATOM 4351 N N . ILE B 1 246 ? 39.904 -21.027 -65.954 1.00 64.80 278 ILE B N 1
ATOM 4352 C CA . ILE B 1 246 ? 38.870 -21.254 -65.078 1.00 65.39 278 ILE B CA 1
ATOM 4353 C C . ILE B 1 246 ? 38.719 -20.225 -64.056 1.00 66.40 278 ILE B C 1
ATOM 4354 O O . ILE B 1 246 ? 37.806 -20.246 -63.334 1.00 66.79 278 ILE B O 1
ATOM 4359 N N . LYS B 1 247 ? 39.585 -19.256 -64.013 1.00 67.69 279 LYS B N 1
ATOM 4360 C CA . LYS B 1 247 ? 39.408 -18.201 -63.058 1.00 67.29 279 LYS B CA 1
ATOM 4361 C C . LYS B 1 247 ? 38.707 -17.035 -63.614 1.00 66.95 279 LYS B C 1
ATOM 4362 O O . LYS B 1 247 ? 38.159 -16.281 -62.914 1.00 65.27 279 LYS B O 1
ATOM 4368 N N . LYS B 1 248 ? 38.771 -16.892 -64.906 1.00 63.67 280 LYS B N 1
ATOM 4369 C CA . LYS B 1 248 ? 38.251 -15.769 -65.566 1.00 63.78 280 LYS B CA 1
ATOM 4370 C C . LYS B 1 248 ? 37.006 -16.042 -66.317 1.00 62.91 280 LYS B C 1
ATOM 4371 O O . LYS B 1 248 ? 36.211 -15.195 -66.481 1.00 61.88 280 LYS B O 1
ATOM 4377 N N . SER B 1 249 ? 36.837 -17.229 -66.804 1.00 68.98 281 SER B N 1
ATOM 4378 C CA . SER B 1 249 ? 35.726 -17.492 -67.633 1.00 68.11 281 SER B CA 1
ATOM 4379 C C . SER B 1 249 ? 35.030 -18.655 -67.074 1.00 67.36 281 SER B C 1
ATOM 4380 O O . SER B 1 249 ? 35.651 -19.522 -66.586 1.00 67.73 281 SER B O 1
ATOM 4383 N N . PRO B 1 250 ? 33.726 -18.695 -67.109 1.00 52.88 282 PRO B N 1
ATOM 4384 C CA . PRO B 1 250 ? 33.076 -19.596 -66.257 1.00 52.05 282 PRO B CA 1
ATOM 4385 C C . PRO B 1 250 ? 32.553 -20.727 -67.010 1.00 51.76 282 PRO B C 1
ATOM 4386 O O . PRO B 1 250 ? 32.197 -20.612 -68.122 1.00 51.76 282 PRO B O 1
ATOM 4390 N N . LEU B 1 251 ? 32.458 -21.841 -66.348 1.00 46.99 283 LEU B N 1
ATOM 4391 C CA . LEU B 1 251 ? 32.352 -23.044 -67.008 1.00 46.32 283 LEU B CA 1
ATOM 4392 C C . LEU B 1 251 ? 31.052 -23.228 -67.515 1.00 46.41 283 LEU B C 1
ATOM 4393 O O . LEU B 1 251 ? 30.824 -24.241 -68.064 1.00 46.22 283 LEU B O 1
ATOM 4398 N N . THR B 1 252 ? 30.175 -22.260 -67.379 1.00 58.39 284 THR B N 1
ATOM 4399 C CA . THR B 1 252 ? 28.772 -22.497 -67.610 1.00 57.53 284 THR B CA 1
ATOM 4400 C C . THR B 1 252 ? 28.445 -22.185 -68.983 1.00 57.48 284 THR B C 1
ATOM 4401 O O . THR B 1 252 ? 27.402 -22.423 -69.419 1.00 57.37 284 THR B O 1
ATOM 4405 N N . ILE B 1 253 ? 29.380 -21.598 -69.663 1.00 39.50 285 ILE B N 1
ATOM 4406 C CA . ILE B 1 253 ? 29.373 -21.492 -71.076 1.00 39.83 285 ILE B CA 1
ATOM 4407 C C . ILE B 1 253 ? 29.358 -22.733 -71.831 1.00 41.79 285 ILE B C 1
ATOM 4408 O O . ILE B 1 253 ? 28.720 -22.815 -72.814 1.00 40.30 285 ILE B O 1
ATOM 4413 N N . CYS B 1 254 ? 30.088 -23.723 -71.384 1.00 68.19 286 CYS B N 1
ATOM 4414 C CA . CYS B 1 254 ? 29.939 -25.075 -71.876 1.00 69.91 286 CYS B CA 1
ATOM 4415 C C . CYS B 1 254 ? 28.796 -25.803 -71.315 1.00 69.75 286 CYS B C 1
ATOM 4416 O O . CYS B 1 254 ? 27.976 -26.273 -71.993 1.00 70.47 286 CYS B O 1
ATOM 4419 N N . TYR B 1 255 ? 28.750 -25.895 -70.033 1.00 59.71 287 TYR B N 1
ATOM 4420 C CA . TYR B 1 255 ? 27.772 -26.684 -69.410 1.00 60.37 287 TYR B CA 1
ATOM 4421 C C . TYR B 1 255 ? 26.964 -25.784 -68.543 1.00 60.37 287 TYR B C 1
ATOM 4422 O O . TYR B 1 255 ? 27.486 -25.217 -67.686 1.00 59.22 287 TYR B O 1
ATOM 4431 N N . PRO B 1 256 ? 25.694 -25.606 -68.753 1.00 56.52 288 PRO B N 1
ATOM 4432 C CA . PRO B 1 256 ? 25.105 -24.481 -68.136 1.00 56.65 288 PRO B CA 1
ATOM 4433 C C . PRO B 1 256 ? 24.479 -24.842 -66.911 1.00 56.33 288 PRO B C 1
ATOM 4434 O O . PRO B 1 256 ? 24.033 -24.013 -66.234 1.00 55.57 288 PRO B O 1
ATOM 4438 N N . GLU B 1 257 ? 24.502 -26.094 -66.610 1.00 68.42 289 GLU B N 1
ATOM 4439 C CA . GLU B 1 257 ? 23.932 -26.572 -65.418 1.00 69.22 289 GLU B CA 1
ATOM 4440 C C . GLU B 1 257 ? 24.949 -26.880 -64.446 1.00 67.86 289 GLU B C 1
ATOM 4441 O O . GLU B 1 257 ? 24.677 -27.443 -63.460 1.00 68.91 289 GLU B O 1
ATOM 4447 N N . TYR B 1 258 ? 26.163 -26.576 -64.710 1.00 70.51 290 TYR B N 1
ATOM 4448 C CA . TYR B 1 258 ? 27.064 -26.666 -63.644 1.00 68.57 290 TYR B CA 1
ATOM 4449 C C . TYR B 1 258 ? 26.379 -25.795 -62.674 1.00 68.45 290 TYR B C 1
ATOM 4450 O O . TYR B 1 258 ? 25.468 -25.167 -63.014 1.00 69.23 290 TYR B O 1
ATOM 4459 N N . ALA B 1 259 ? 26.885 -25.656 -61.483 1.00 54.17 291 ALA B N 1
ATOM 4460 C CA . ALA B 1 259 ? 26.228 -26.149 -60.340 1.00 53.10 291 ALA B CA 1
ATOM 4461 C C . ALA B 1 259 ? 27.156 -26.178 -59.205 1.00 52.33 291 ALA B C 1
ATOM 4462 O O . ALA B 1 259 ? 26.808 -26.469 -58.119 1.00 51.20 291 ALA B O 1
ATOM 4464 N N . GLY B 1 260 ? 28.367 -25.825 -59.465 1.00 40.77 292 GLY B N 1
ATOM 4465 C CA . GLY B 1 260 ? 29.387 -26.052 -58.514 1.00 40.61 292 GLY B CA 1
ATOM 4466 C C . GLY B 1 260 ? 30.310 -24.960 -58.815 1.00 39.97 292 GLY B C 1
ATOM 4467 O O . GLY B 1 260 ? 30.008 -24.167 -59.601 1.00 39.40 292 GLY B O 1
ATOM 4468 N N . SER B 1 261 ? 31.446 -24.941 -58.194 1.00 44.50 293 SER B N 1
ATOM 4469 C CA . SER B 1 261 ? 32.210 -23.766 -58.122 1.00 46.49 293 SER B CA 1
ATOM 4470 C C . SER B 1 261 ? 33.128 -23.762 -59.230 1.00 47.80 293 SER B C 1
ATOM 4471 O O . SER B 1 261 ? 33.156 -24.666 -59.984 1.00 48.73 293 SER B O 1
ATOM 4474 N N . ASN B 1 262 ? 33.849 -22.705 -59.385 1.00 51.31 294 ASN B N 1
ATOM 4475 C CA . ASN B 1 262 ? 34.519 -22.546 -60.601 1.00 52.78 294 ASN B CA 1
ATOM 4476 C C . ASN B 1 262 ? 35.950 -22.408 -60.419 1.00 50.41 294 ASN B C 1
ATOM 4477 O O . ASN B 1 262 ? 36.578 -21.490 -60.810 1.00 48.31 294 ASN B O 1
ATOM 4482 N N . THR B 1 263 ? 36.437 -23.466 -59.844 1.00 51.20 295 THR B N 1
ATOM 4483 C CA . THR B 1 263 ? 37.799 -23.604 -59.384 1.00 50.49 295 THR B CA 1
ATOM 4484 C C . THR B 1 263 ? 38.340 -24.871 -60.026 1.00 50.27 295 THR B C 1
ATOM 4485 O O . THR B 1 263 ? 37.576 -25.798 -60.293 1.00 51.64 295 THR B O 1
ATOM 4489 N N . TYR B 1 264 ? 39.622 -24.970 -60.237 1.00 43.41 296 TYR B N 1
ATOM 4490 C CA . TYR B 1 264 ? 40.198 -26.098 -60.881 1.00 43.41 296 TYR B CA 1
ATOM 4491 C C . TYR B 1 264 ? 39.551 -27.375 -60.632 1.00 43.92 296 TYR B C 1
ATOM 4492 O O . TYR B 1 264 ? 39.415 -28.166 -61.480 1.00 43.33 296 TYR B O 1
ATOM 4501 N N . GLU B 1 265 ? 39.181 -27.612 -59.429 1.00 56.08 297 GLU B N 1
ATOM 4502 C CA . GLU B 1 265 ? 39.399 -28.865 -58.855 1.00 55.25 297 GLU B CA 1
ATOM 4503 C C . GLU B 1 265 ? 38.134 -29.508 -59.125 1.00 54.32 297 GLU B C 1
ATOM 4504 O O . GLU B 1 265 ? 38.041 -30.667 -59.168 1.00 54.74 297 GLU B O 1
ATOM 4510 N N . GLU B 1 266 ? 37.143 -28.705 -59.357 1.00 44.22 298 GLU B N 1
ATOM 4511 C CA . GLU B 1 266 ? 35.826 -29.121 -59.267 1.00 43.69 298 GLU B CA 1
ATOM 4512 C C . GLU B 1 266 ? 35.393 -29.004 -60.613 1.00 43.91 298 GLU B C 1
ATOM 4513 O O . GLU B 1 266 ? 34.589 -29.711 -61.066 1.00 44.79 298 GLU B O 1
ATOM 4519 N N . ALA B 1 267 ? 35.960 -28.090 -61.297 1.00 46.61 299 ALA B N 1
ATOM 4520 C CA . ALA B 1 267 ? 35.566 -27.910 -62.614 1.00 46.54 299 ALA B CA 1
ATOM 4521 C C . ALA B 1 267 ? 36.142 -28.938 -63.459 1.00 46.46 299 ALA B C 1
ATOM 4522 O O . ALA B 1 267 ? 35.763 -29.149 -64.537 1.00 46.42 299 ALA B O 1
ATOM 4524 N N . ALA B 1 268 ? 37.095 -29.606 -62.932 1.00 50.83 300 ALA B N 1
ATOM 4525 C CA . ALA B 1 268 ? 37.917 -30.376 -63.735 1.00 50.45 300 ALA B CA 1
ATOM 4526 C C . ALA B 1 268 ? 37.374 -31.685 -63.629 1.00 49.58 300 ALA B C 1
ATOM 4527 O O . ALA B 1 268 ? 37.569 -32.474 -64.453 1.00 49.50 300 ALA B O 1
ATOM 4529 N N . ALA B 1 269 ? 36.701 -31.932 -62.555 1.00 48.47 301 ALA B N 1
ATOM 4530 C CA . ALA B 1 269 ? 36.028 -33.149 -62.406 1.00 47.19 301 ALA B CA 1
ATOM 4531 C C . ALA B 1 269 ? 34.732 -33.046 -62.990 1.00 45.85 301 ALA B C 1
ATOM 4532 O O . ALA B 1 269 ? 34.256 -33.936 -63.508 1.00 45.84 301 ALA B O 1
ATOM 4534 N N . TYR B 1 270 ? 34.112 -31.937 -62.943 1.00 41.74 302 TYR B N 1
ATOM 4535 C CA . TYR B 1 270 ? 32.900 -31.957 -63.614 1.00 41.49 302 TYR B CA 1
ATOM 4536 C C . TYR B 1 270 ? 33.095 -32.555 -64.925 1.00 42.47 302 TYR B C 1
ATOM 4537 O O . TYR B 1 270 ? 32.267 -33.192 -65.443 1.00 43.56 302 TYR B O 1
ATOM 4546 N N . ILE B 1 271 ? 34.225 -32.349 -65.494 1.00 43.38 303 ILE B N 1
ATOM 4547 C CA . ILE B 1 271 ? 34.370 -32.639 -66.870 1.00 42.61 303 ILE B CA 1
ATOM 4548 C C . ILE B 1 271 ? 34.829 -34.010 -67.040 1.00 43.51 303 ILE B C 1
ATOM 4549 O O . ILE B 1 271 ? 34.515 -34.610 -67.970 1.00 42.73 303 ILE B O 1
ATOM 4554 N N . GLN B 1 272 ? 35.567 -34.547 -66.119 1.00 47.85 304 GLN B N 1
ATOM 4555 C CA . GLN B 1 272 ? 35.914 -35.900 -66.238 1.00 49.07 304 GLN B CA 1
ATOM 4556 C C . GLN B 1 272 ? 34.678 -36.576 -66.346 1.00 50.28 304 GLN B C 1
ATOM 4557 O O . GLN B 1 272 ? 34.542 -37.451 -67.089 1.00 51.32 304 GLN B O 1
ATOM 4563 N N . CYS B 1 273 ? 33.761 -36.220 -65.499 1.00 44.35 305 CYS B N 1
ATOM 4564 C CA . CYS B 1 273 ? 32.605 -36.984 -65.234 1.00 45.72 305 CYS B CA 1
ATOM 4565 C C . CYS B 1 273 ? 31.730 -36.859 -66.380 1.00 45.11 305 CYS B C 1
ATOM 4566 O O . CYS B 1 273 ? 30.927 -37.640 -66.601 1.00 45.28 305 CYS B O 1
ATOM 4569 N N . GLN B 1 274 ? 31.889 -35.838 -67.144 1.00 49.34 306 GLN B N 1
ATOM 4570 C CA . GLN B 1 274 ? 30.936 -35.634 -68.141 1.00 50.37 306 GLN B CA 1
ATOM 4571 C C . GLN B 1 274 ? 31.271 -36.473 -69.258 1.00 51.55 306 GLN B C 1
ATOM 4572 O O . GLN B 1 274 ? 30.440 -36.812 -69.995 1.00 53.73 306 GLN B O 1
ATOM 4578 N N . PHE B 1 275 ? 32.526 -36.726 -69.465 1.00 43.59 307 PHE B N 1
ATOM 4579 C CA . PHE B 1 275 ? 32.962 -37.531 -70.530 1.00 41.85 307 PHE B CA 1
ATOM 4580 C C . PHE B 1 275 ? 32.883 -38.939 -70.071 1.00 41.49 307 PHE B C 1
ATOM 4581 O O . PHE B 1 275 ? 32.469 -39.728 -70.783 1.00 42.15 307 PHE B O 1
ATOM 4589 N N . GLU B 1 276 ? 33.361 -39.279 -68.912 1.00 50.29 308 GLU B N 1
ATOM 4590 C CA . GLU B 1 276 ? 33.607 -40.644 -68.627 1.00 50.76 308 GLU B CA 1
ATOM 4591 C C . GLU B 1 276 ? 32.231 -41.308 -68.641 1.00 51.10 308 GLU B C 1
ATOM 4592 O O . GLU B 1 276 ? 32.052 -42.448 -68.378 1.00 50.09 308 GLU B O 1
ATOM 4598 N N . ASP B 1 277 ? 31.250 -40.587 -69.061 1.00 49.00 309 ASP B N 1
ATOM 4599 C CA . ASP B 1 277 ? 29.907 -40.938 -68.823 1.00 50.91 309 ASP B CA 1
ATOM 4600 C C . ASP B 1 277 ? 29.093 -40.987 -70.059 1.00 50.32 309 ASP B C 1
ATOM 4601 O O . ASP B 1 277 ? 27.946 -41.150 -70.030 1.00 50.33 309 ASP B O 1
ATOM 4606 N N . LEU B 1 278 ? 29.737 -40.865 -71.171 1.00 43.41 310 LEU B N 1
ATOM 4607 C CA . LEU B 1 278 ? 29.117 -40.972 -72.397 1.00 42.24 310 LEU B CA 1
ATOM 4608 C C . LEU B 1 278 ? 29.433 -42.333 -72.782 1.00 43.03 310 LEU B C 1
ATOM 4609 O O . LEU B 1 278 ? 29.118 -42.772 -73.822 1.00 41.87 310 LEU B O 1
ATOM 4614 N N . ASN B 1 279 ? 30.045 -43.028 -71.887 1.00 39.87 311 ASN B N 1
ATOM 4615 C CA . ASN B 1 279 ? 30.329 -44.379 -72.101 1.00 42.28 311 ASN B CA 1
ATOM 4616 C C . ASN B 1 279 ? 29.208 -45.224 -71.823 1.00 44.86 311 ASN B C 1
ATOM 4617 O O . ASN B 1 279 ? 28.808 -45.340 -70.723 1.00 44.46 311 ASN B O 1
ATOM 4622 N N . LYS B 1 280 ? 28.848 -46.051 -72.753 1.00 66.62 312 LYS B N 1
ATOM 4623 C CA . LYS B 1 280 ? 27.673 -46.798 -72.603 1.00 69.17 312 LYS B CA 1
ATOM 4624 C C . LYS B 1 280 ? 27.918 -48.198 -72.305 1.00 71.88 312 LYS B C 1
ATOM 4625 O O . LYS B 1 280 ? 27.033 -48.914 -72.117 1.00 73.04 312 LYS B O 1
ATOM 4631 N N . ARG B 1 281 ? 29.139 -48.596 -72.189 1.00 61.80 313 ARG B N 1
ATOM 4632 C CA . ARG B 1 281 ? 29.362 -49.910 -71.771 1.00 63.98 313 ARG B CA 1
ATOM 4633 C C . ARG B 1 281 ? 30.136 -50.114 -70.559 1.00 64.73 313 ARG B C 1
ATOM 4634 O O . ARG B 1 281 ? 31.182 -50.656 -70.627 1.00 64.52 313 ARG B O 1
ATOM 4642 N N . LYS B 1 282 ? 29.599 -49.765 -69.421 1.00 88.12 314 LYS B N 1
ATOM 4643 C CA . LYS B 1 282 ? 30.419 -49.523 -68.300 1.00 87.69 314 LYS B CA 1
ATOM 4644 C C . LYS B 1 282 ? 30.577 -50.741 -67.545 1.00 89.03 314 LYS B C 1
ATOM 4645 O O . LYS B 1 282 ? 31.592 -51.034 -67.026 1.00 90.45 314 LYS B O 1
ATOM 4651 N N . ASP B 1 283 ? 29.554 -51.507 -67.468 1.00 75.52 315 ASP B N 1
ATOM 4652 C CA . ASP B 1 283 ? 29.775 -52.767 -66.908 1.00 76.52 315 ASP B CA 1
ATOM 4653 C C . ASP B 1 283 ? 31.067 -53.230 -67.458 1.00 75.70 315 ASP B C 1
ATOM 4654 O O . ASP B 1 283 ? 31.883 -53.670 -66.747 1.00 75.78 315 ASP B O 1
ATOM 4659 N N . THR B 1 284 ? 31.290 -53.052 -68.733 1.00 68.62 316 THR B N 1
ATOM 4660 C CA . THR B 1 284 ? 32.297 -53.799 -69.426 1.00 67.78 316 THR B CA 1
ATOM 4661 C C . THR B 1 284 ? 33.571 -53.053 -69.616 1.00 67.01 316 THR B C 1
ATOM 4662 O O . THR B 1 284 ? 34.599 -53.627 -69.806 1.00 66.51 316 THR B O 1
ATOM 4666 N N . LYS B 1 285 ? 33.503 -51.756 -69.594 1.00 54.17 317 LYS B N 1
ATOM 4667 C CA . LYS B 1 285 ? 34.598 -51.023 -70.080 1.00 52.38 317 LYS B CA 1
ATOM 4668 C C . LYS B 1 285 ? 34.934 -49.825 -69.345 1.00 50.21 317 LYS B C 1
ATOM 4669 O O . LYS B 1 285 ? 34.129 -48.996 -69.130 1.00 48.64 317 LYS B O 1
ATOM 4675 N N . GLU B 1 286 ? 36.187 -49.740 -68.979 1.00 48.95 318 GLU B N 1
ATOM 4676 C CA . GLU B 1 286 ? 36.669 -48.671 -68.171 1.00 47.26 318 GLU B CA 1
ATOM 4677 C C . GLU B 1 286 ? 37.290 -47.588 -68.926 1.00 45.16 318 GLU B C 1
ATOM 4678 O O . GLU B 1 286 ? 38.032 -47.811 -69.791 1.00 45.96 318 GLU B O 1
ATOM 4684 N N . ILE B 1 287 ? 37.010 -46.380 -68.558 1.00 52.57 319 ILE B N 1
ATOM 4685 C CA . ILE B 1 287 ? 37.758 -45.304 -69.045 1.00 51.38 319 ILE B CA 1
ATOM 4686 C C . ILE B 1 287 ? 38.661 -44.714 -68.066 1.00 50.14 319 ILE B C 1
ATOM 4687 O O . ILE B 1 287 ? 38.339 -44.499 -66.910 1.00 50.77 319 ILE B O 1
ATOM 4692 N N . TYR B 1 288 ? 39.807 -44.418 -68.588 1.00 32.70 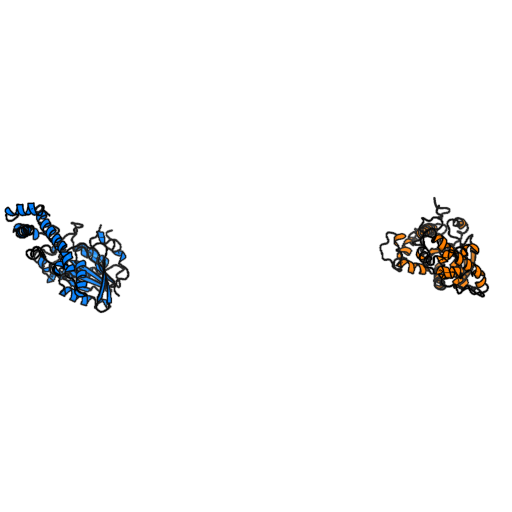320 TYR B N 1
ATOM 4693 C CA . TYR B 1 288 ? 40.974 -44.295 -67.851 1.00 30.53 320 TYR B CA 1
ATOM 4694 C C . TYR B 1 288 ? 41.562 -42.978 -68.125 1.00 28.69 320 TYR B C 1
ATOM 4695 O O . TYR B 1 288 ? 42.088 -42.785 -69.107 1.00 28.56 320 TYR B O 1
ATOM 4704 N N . THR B 1 289 ? 41.440 -42.062 -67.206 1.00 43.21 321 THR B N 1
ATOM 4705 C CA . THR B 1 289 ? 41.538 -40.665 -67.462 1.00 42.56 321 THR B CA 1
ATOM 4706 C C . THR B 1 289 ? 42.725 -40.099 -66.818 1.00 42.24 321 THR B C 1
ATOM 4707 O O . THR B 1 289 ? 43.013 -40.401 -65.731 1.00 40.68 321 THR B O 1
ATOM 4711 N N . HIS B 1 290 ? 43.419 -39.254 -67.539 1.00 44.81 322 HIS B N 1
ATOM 4712 C CA . HIS B 1 290 ? 44.538 -38.561 -67.015 1.00 45.39 322 HIS B CA 1
ATOM 4713 C C . HIS B 1 290 ? 44.399 -37.151 -67.268 1.00 46.91 322 HIS B C 1
ATOM 4714 O O . HIS B 1 290 ? 43.845 -36.824 -68.215 1.00 47.40 322 HIS B O 1
ATOM 4721 N N . PHE B 1 291 ? 44.882 -36.302 -66.384 1.00 55.11 323 PHE B N 1
ATOM 4722 C CA . PHE B 1 291 ? 44.977 -34.893 -66.665 1.00 55.58 323 PHE B CA 1
ATOM 4723 C C . PHE B 1 291 ? 46.340 -34.542 -67.050 1.00 55.83 323 PHE B C 1
ATOM 4724 O O . PHE B 1 291 ? 47.206 -34.787 -66.323 1.00 54.51 323 PHE B O 1
ATOM 4732 N N . THR B 1 292 ? 46.555 -33.903 -68.212 1.00 45.12 324 THR B N 1
ATOM 4733 C CA . THR B 1 292 ? 47.849 -33.767 -68.878 1.00 44.31 324 THR B CA 1
ATOM 4734 C C . THR B 1 292 ? 48.270 -32.433 -69.300 1.00 45.91 324 THR B C 1
ATOM 4735 O O . THR B 1 292 ? 47.503 -31.715 -69.743 1.00 46.36 324 THR B O 1
ATOM 4739 N N . CYS B 1 293 ? 49.553 -32.132 -69.229 1.00 61.71 325 CYS B N 1
ATOM 4740 C CA . CYS B 1 293 ? 50.195 -31.160 -70.100 1.00 61.88 325 CYS B CA 1
ATOM 4741 C C . CYS B 1 293 ? 51.088 -31.749 -71.098 1.00 61.89 325 CYS B C 1
ATOM 4742 O O . CYS B 1 293 ? 52.129 -32.141 -70.800 1.00 62.45 325 CYS B O 1
ATOM 4745 N N . ALA B 1 294 ? 50.725 -31.730 -72.335 1.00 42.99 326 ALA B N 1
ATOM 4746 C CA . ALA B 1 294 ? 51.566 -32.339 -73.270 1.00 42.55 326 ALA B CA 1
ATOM 4747 C C . ALA B 1 294 ? 52.826 -31.674 -73.530 1.00 43.20 326 ALA B C 1
ATOM 4748 O O . ALA B 1 294 ? 53.657 -32.194 -74.166 1.00 41.44 326 ALA B O 1
ATOM 4750 N N . THR B 1 295 ? 52.975 -30.477 -73.058 1.00 52.10 327 THR B N 1
ATOM 4751 C CA . THR B 1 295 ? 54.205 -29.812 -73.203 1.00 53.64 327 THR B CA 1
ATOM 4752 C C . THR B 1 295 ? 55.132 -30.050 -72.115 1.00 53.84 327 THR B C 1
ATOM 4753 O O . THR B 1 295 ? 56.259 -29.862 -72.295 1.00 54.87 327 THR B O 1
ATOM 4757 N N . ASP B 1 296 ? 54.684 -30.506 -70.973 1.00 51.36 328 ASP B N 1
ATOM 4758 C CA . ASP B 1 296 ? 55.571 -30.711 -69.878 1.00 49.68 328 ASP B CA 1
ATOM 4759 C C . ASP B 1 296 ? 55.892 -32.113 -69.845 1.00 49.91 328 ASP B C 1
ATOM 4760 O O . ASP B 1 296 ? 55.053 -32.895 -69.880 1.00 50.01 328 ASP B O 1
ATOM 4765 N N . THR B 1 297 ? 57.145 -32.433 -69.820 1.00 44.01 329 THR B N 1
ATOM 4766 C CA . THR B 1 297 ? 57.642 -33.526 -70.538 1.00 44.41 329 THR B CA 1
ATOM 4767 C C . THR B 1 297 ? 57.573 -34.553 -69.555 1.00 45.52 329 THR B C 1
ATOM 4768 O O . THR B 1 297 ? 57.734 -35.668 -69.802 1.00 44.33 329 THR B O 1
ATOM 4772 N N . LYS B 1 298 ? 57.359 -34.189 -68.353 1.00 52.67 330 LYS B N 1
ATOM 4773 C CA . LYS B 1 298 ? 57.442 -35.219 -67.400 1.00 54.96 330 LYS B CA 1
ATOM 4774 C C . LYS B 1 298 ? 56.238 -35.498 -66.649 1.00 53.27 330 LYS B C 1
ATOM 4775 O O . LYS B 1 298 ? 56.162 -36.491 -66.045 1.00 50.92 330 LYS B O 1
ATOM 4781 N N . ASN B 1 299 ? 55.279 -34.628 -66.672 1.00 60.71 331 ASN B N 1
ATOM 4782 C CA . ASN B 1 299 ? 53.978 -35.132 -66.707 1.00 59.90 331 ASN B CA 1
ATOM 4783 C C . ASN B 1 299 ? 54.133 -36.183 -67.610 1.00 58.72 331 ASN B C 1
ATOM 4784 O O . ASN B 1 299 ? 54.134 -37.275 -67.239 1.00 59.71 331 ASN B O 1
ATOM 4789 N N . VAL B 1 300 ? 54.254 -35.871 -68.857 1.00 42.92 332 VAL B N 1
ATOM 4790 C CA . VAL B 1 300 ? 53.863 -36.851 -69.791 1.00 41.50 332 VAL B CA 1
ATOM 4791 C C . VAL B 1 300 ? 54.449 -38.152 -69.620 1.00 42.81 332 VAL B C 1
ATOM 4792 O O . VAL B 1 300 ? 53.985 -39.072 -70.139 1.00 42.83 332 VAL B O 1
ATOM 4796 N N . GLN B 1 301 ? 55.475 -38.256 -68.852 1.00 33.15 333 GLN B N 1
ATOM 4797 C CA . GLN B 1 301 ? 56.178 -39.456 -68.804 1.00 34.44 333 GLN B CA 1
ATOM 4798 C C . GLN B 1 301 ? 55.647 -40.272 -67.723 1.00 35.30 333 GLN B C 1
ATOM 4799 O O . GLN B 1 301 ? 55.786 -41.424 -67.713 1.00 35.20 333 GLN B O 1
ATOM 4805 N N . PHE B 1 302 ? 55.001 -39.652 -66.793 1.00 56.90 334 PHE B N 1
ATOM 4806 C CA . PHE B 1 302 ? 54.644 -40.277 -65.590 1.00 56.39 334 PHE B CA 1
ATOM 4807 C C . PHE B 1 302 ? 53.428 -40.916 -65.950 1.00 55.25 334 PHE B C 1
ATOM 4808 O O . PHE B 1 302 ? 53.051 -41.895 -65.428 1.00 55.29 334 PHE B O 1
ATOM 4816 N N . VAL B 1 303 ? 52.803 -40.313 -66.898 1.00 53.72 335 VAL B N 1
ATOM 4817 C CA . VAL B 1 303 ? 51.500 -40.626 -67.294 1.00 52.53 335 VAL B CA 1
ATOM 4818 C C . VAL B 1 303 ? 51.514 -41.730 -68.256 1.00 52.93 335 VAL B C 1
ATOM 4819 O O . VAL B 1 303 ? 50.655 -42.513 -68.279 1.00 51.79 335 VAL B O 1
ATOM 4823 N N . PHE B 1 304 ? 52.527 -41.830 -69.055 1.00 44.80 336 PHE B N 1
ATOM 4824 C CA . PHE B 1 304 ? 52.516 -42.807 -70.062 1.00 45.54 336 PHE B CA 1
ATOM 4825 C C . PHE B 1 304 ? 52.997 -44.084 -69.550 1.00 46.98 336 PHE B C 1
ATOM 4826 O O . PHE B 1 304 ? 52.725 -45.113 -70.077 1.00 47.17 336 PHE B O 1
ATOM 4834 N N . ASP B 1 305 ? 53.767 -44.000 -68.505 1.00 44.61 337 ASP B N 1
ATOM 4835 C CA . ASP B 1 305 ? 54.094 -45.120 -67.680 1.00 45.22 337 ASP B CA 1
ATOM 4836 C C . ASP B 1 305 ? 52.865 -45.692 -67.169 1.00 44.11 337 ASP B C 1
ATOM 4837 O O . ASP B 1 305 ? 52.765 -46.843 -67.067 1.00 42.18 337 ASP B O 1
ATOM 4842 N N . ALA B 1 306 ? 51.906 -44.895 -66.833 1.00 50.03 338 ALA B N 1
ATOM 4843 C CA . ALA B 1 306 ? 50.685 -45.410 -66.376 1.00 49.25 338 ALA B CA 1
ATOM 4844 C C . ALA B 1 306 ? 49.883 -46.048 -67.386 1.00 50.24 338 ALA B C 1
ATOM 4845 O O . ALA B 1 306 ? 49.332 -47.021 -67.141 1.00 50.82 338 ALA B O 1
ATOM 4847 N N . VAL B 1 307 ? 49.760 -45.450 -68.532 1.00 37.78 339 VAL B N 1
ATOM 4848 C CA . VAL B 1 307 ? 49.038 -46.013 -69.610 1.00 37.20 339 VAL B CA 1
ATOM 4849 C C . VAL B 1 307 ? 49.519 -47.349 -69.882 1.00 37.97 339 VAL B C 1
ATOM 4850 O O . VAL B 1 307 ? 48.800 -48.227 -70.099 1.00 36.85 339 VAL B O 1
ATOM 4854 N N . THR B 1 308 ? 50.785 -47.500 -69.887 1.00 48.59 340 THR B N 1
ATOM 4855 C CA . THR B 1 308 ? 51.352 -48.703 -70.316 1.00 51.20 340 THR B CA 1
ATOM 4856 C C . THR B 1 308 ? 51.054 -49.789 -69.351 1.00 52.10 340 THR B C 1
ATOM 4857 O O . THR B 1 308 ? 50.996 -50.898 -69.696 1.00 52.00 340 THR B O 1
ATOM 4861 N N . ASP B 1 309 ? 50.847 -49.479 -68.113 1.00 52.42 341 ASP B N 1
ATOM 4862 C CA . ASP B 1 309 ? 50.767 -50.473 -67.129 1.00 53.93 341 ASP B CA 1
ATOM 4863 C C . ASP B 1 309 ? 49.400 -50.986 -67.324 1.00 55.35 341 ASP B C 1
ATOM 4864 O O . ASP B 1 309 ? 49.142 -52.140 -67.303 1.00 55.89 341 ASP B O 1
ATOM 4869 N N . VAL B 1 310 ? 48.480 -50.094 -67.500 1.00 59.64 342 VAL B N 1
ATOM 4870 C CA . VAL B 1 310 ? 47.175 -50.484 -67.900 1.00 58.07 342 VAL B CA 1
ATOM 4871 C C . VAL B 1 310 ? 47.195 -51.338 -69.094 1.00 57.23 342 VAL B C 1
ATOM 4872 O O . VAL B 1 310 ? 46.596 -52.308 -69.147 1.00 57.41 342 VAL B O 1
ATOM 4876 N N . ILE B 1 311 ? 47.896 -50.956 -70.092 1.00 66.35 343 ILE B N 1
ATOM 4877 C CA . ILE B 1 311 ? 47.640 -51.492 -71.347 1.00 66.62 343 ILE B CA 1
ATOM 4878 C C . ILE B 1 311 ? 47.971 -52.861 -71.182 1.00 68.36 343 ILE B C 1
ATOM 4879 O O . ILE B 1 311 ? 47.827 -53.642 -72.053 1.00 69.05 343 ILE B O 1
ATOM 4884 N N . ILE B 1 312 ? 48.520 -53.166 -70.060 1.00 72.78 344 ILE B N 1
ATOM 4885 C CA . ILE B 1 312 ? 49.154 -54.409 -69.979 1.00 73.06 344 ILE B CA 1
ATOM 4886 C C . ILE B 1 312 ? 48.213 -55.271 -69.318 1.00 74.37 344 ILE B C 1
ATOM 4887 O O . ILE B 1 312 ? 47.460 -55.905 -69.932 1.00 76.14 344 ILE B O 1
ATOM 4892 N N . LYS B 1 313 ? 48.183 -55.281 -68.038 1.00 65.75 345 LYS B N 1
ATOM 4893 C CA . LYS B 1 313 ? 46.972 -55.708 -67.492 1.00 67.14 345 LYS B CA 1
ATOM 4894 C C . LYS B 1 313 ? 45.970 -55.126 -68.366 1.00 66.52 345 LYS B C 1
ATOM 4895 O O . LYS B 1 313 ? 45.317 -55.807 -69.112 1.00 65.70 345 LYS B O 1
ATOM 4901 N N . ARG C 2 1 ? -53.089 2.679 27.465 1.00 72.68 3 ARG C N 1
ATOM 4902 C CA . ARG C 2 1 ? -53.270 3.888 26.734 1.00 73.40 3 ARG C CA 1
ATOM 4903 C C . ARG C 2 1 ? -53.430 4.878 27.840 1.00 71.75 3 ARG C C 1
ATOM 4904 O O . ARG C 2 1 ? -53.692 4.517 28.942 1.00 70.54 3 ARG C O 1
ATOM 4912 N N . GLY C 2 2 ? -53.276 6.146 27.527 1.00 81.95 4 GLY C N 1
ATOM 4913 C CA . GLY C 2 2 ? -53.034 7.169 28.514 1.00 78.77 4 GLY C CA 1
ATOM 4914 C C . GLY C 2 2 ? -51.693 7.856 28.554 1.00 76.88 4 GLY C C 1
ATOM 4915 O O . GLY C 2 2 ? -51.591 8.901 29.107 1.00 77.20 4 GLY C O 1
ATOM 4916 N N . TYR C 2 3 ? -50.671 7.259 27.992 1.00 50.12 5 TYR C N 1
ATOM 4917 C CA . TYR C 2 3 ? -49.349 7.701 28.205 1.00 48.11 5 TYR C CA 1
ATOM 4918 C C . TYR C 2 3 ? -48.679 8.063 26.921 1.00 48.58 5 TYR C C 1
ATOM 4919 O O . TYR C 2 3 ? -49.061 7.600 25.894 1.00 47.23 5 TYR C O 1
ATOM 4928 N N . TYR C 2 4 ? -47.666 8.906 26.996 1.00 73.81 6 TYR C N 1
ATOM 4929 C CA . TYR C 2 4 ? -46.991 9.349 25.823 1.00 74.92 6 TYR C CA 1
ATOM 4930 C C . TYR C 2 4 ? -45.608 9.030 25.683 1.00 73.79 6 TYR C C 1
ATOM 4931 O O . TYR C 2 4 ? -45.177 8.855 24.631 1.00 75.19 6 TYR C O 1
ATOM 4940 N N . HIS C 2 5 ? -44.837 8.962 26.689 1.00 80.87 7 HIS C N 1
ATOM 4941 C CA . HIS C 2 5 ? -43.627 8.368 26.346 1.00 79.94 7 HIS C CA 1
ATOM 4942 C C . HIS C 2 5 ? -43.342 8.390 27.711 1.00 78.93 7 HIS C C 1
ATOM 4943 O O . HIS C 2 5 ? -42.738 9.261 28.182 1.00 79.42 7 HIS C O 1
ATOM 4950 N N . GLY C 2 6 ? -43.783 7.388 28.388 1.00 78.12 8 GLY C N 1
ATOM 4951 C CA . GLY C 2 6 ? -43.701 7.433 29.794 1.00 75.33 8 GLY C CA 1
ATOM 4952 C C . GLY C 2 6 ? -44.480 8.404 30.531 1.00 73.24 8 GLY C C 1
ATOM 4953 O O . GLY C 2 6 ? -44.368 8.444 31.667 1.00 73.80 8 GLY C O 1
ATOM 4954 N N . ILE C 2 7 ? -45.285 9.174 29.861 1.00 57.12 9 ILE C N 1
ATOM 4955 C CA . ILE C 2 7 ? -45.827 10.336 30.415 1.00 54.40 9 ILE C CA 1
ATOM 4956 C C . ILE C 2 7 ? -47.246 10.252 30.266 1.00 54.47 9 ILE C C 1
ATOM 4957 O O . ILE C 2 7 ? -47.748 9.825 29.289 1.00 53.13 9 ILE C O 1
ATOM 4962 N N . TRP C 2 8 ? -47.911 10.704 31.270 1.00 65.20 10 TRP C N 1
ATOM 4963 C CA . TRP C 2 8 ? -49.244 10.418 31.408 1.00 64.80 10 TRP C CA 1
ATOM 4964 C C . TRP C 2 8 ? -49.859 11.594 30.892 1.00 65.07 10 TRP C C 1
ATOM 4965 O O . TRP C 2 8 ? -49.746 12.606 31.430 1.00 65.82 10 TRP C O 1
ATOM 4976 N N . VAL C 2 9 ? -50.591 11.453 29.838 1.00 58.77 11 VAL C N 1
ATOM 4977 C CA . VAL C 2 9 ? -51.264 12.571 29.314 1.00 60.47 11 VAL C CA 1
ATOM 4978 C C . VAL C 2 9 ? -52.711 12.463 29.287 1.00 62.60 11 VAL C C 1
ATOM 4979 O O . VAL C 2 9 ? -53.345 13.436 29.099 1.00 62.88 11 VAL C O 1
ATOM 4983 N N . GLY C 2 10 ? -53.249 11.274 29.361 1.00 63.22 12 GLY C N 1
ATOM 4984 C CA . GLY C 2 10 ? -54.668 11.124 29.386 1.00 65.60 12 GLY C CA 1
ATOM 4985 C C . GLY C 2 10 ? -55.337 10.465 28.214 1.00 67.70 12 GLY C C 1
ATOM 4986 O O . GLY C 2 10 ? -54.917 10.568 27.105 1.00 67.11 12 GLY C O 1
ATOM 4987 N N . GLU C 2 11 ? -56.454 9.822 28.465 1.00 76.70 13 GLU C N 1
ATOM 4988 C CA . GLU C 2 11 ? -57.120 9.071 27.440 1.00 80.22 13 GLU C CA 1
ATOM 4989 C C . GLU C 2 11 ? -57.896 9.843 26.382 1.00 80.09 13 GLU C C 1
ATOM 4990 O O . GLU C 2 11 ? -58.589 10.792 26.661 1.00 80.29 13 GLU C O 1
ATOM 4997 N N . ARG D 2 1 ? 22.361 -37.099 -89.658 1.00 94.65 3 ARG D N 1
ATOM 4998 C CA . ARG D 2 1 ? 23.535 -36.857 -90.445 1.00 94.44 3 ARG D CA 1
ATOM 4999 C C . ARG D 2 1 ? 24.590 -36.551 -89.465 1.00 93.69 3 ARG D C 1
ATOM 5000 O O . ARG D 2 1 ? 24.318 -36.251 -88.355 1.00 94.81 3 ARG D O 1
ATOM 5008 N N . GLY D 2 2 ? 25.820 -36.629 -89.857 1.00 59.98 4 GLY D N 1
ATOM 5009 C CA . GLY D 2 2 ? 26.826 -36.192 -88.964 1.00 56.71 4 GLY D CA 1
ATOM 5010 C C . GLY D 2 2 ? 27.692 -37.330 -88.649 1.00 54.35 4 GLY D C 1
ATOM 5011 O O . GLY D 2 2 ? 28.635 -37.163 -87.993 1.00 54.38 4 GLY D O 1
ATOM 5012 N N . TYR D 2 3 ? 27.353 -38.506 -89.088 1.00 46.47 5 TYR D N 1
ATOM 5013 C CA . TYR D 2 3 ? 28.181 -39.594 -88.798 1.00 44.18 5 TYR D CA 1
ATOM 5014 C C . TYR D 2 3 ? 28.605 -40.162 -90.045 1.00 43.37 5 TYR D C 1
ATOM 5015 O O . TYR D 2 3 ? 27.943 -40.083 -90.969 1.00 40.34 5 TYR D O 1
ATOM 5024 N N . TYR D 2 4 ? 29.816 -40.633 -90.079 1.00 78.15 6 TYR D N 1
ATOM 5025 C CA . TYR D 2 4 ? 30.308 -41.425 -91.139 1.00 79.97 6 TYR D CA 1
ATOM 5026 C C . TYR D 2 4 ? 30.440 -42.789 -90.657 1.00 80.15 6 TYR D C 1
ATOM 5027 O O . TYR D 2 4 ? 29.478 -43.566 -90.704 1.00 81.76 6 TYR D O 1
ATOM 5036 N N . HIS D 2 5 ? 31.603 -43.150 -90.231 1.00 45.27 7 HIS D N 1
ATOM 5037 C CA . HIS D 2 5 ? 31.706 -44.556 -90.089 1.00 45.90 7 HIS D CA 1
ATOM 5038 C C . HIS D 2 5 ? 31.658 -44.743 -88.679 1.00 45.18 7 HIS D C 1
ATOM 5039 O O . HIS D 2 5 ? 32.300 -45.575 -88.136 1.00 45.93 7 HIS D O 1
ATOM 5046 N N . GLY D 2 6 ? 30.834 -43.959 -88.070 1.00 50.66 8 GLY D N 1
ATOM 5047 C CA . GLY D 2 6 ? 30.509 -44.184 -86.714 1.00 49.07 8 GLY D CA 1
ATOM 5048 C C . GLY D 2 6 ? 31.232 -43.161 -85.981 1.00 48.81 8 GLY D C 1
ATOM 5049 O O . GLY D 2 6 ? 31.371 -43.225 -84.841 1.00 50.86 8 GLY D O 1
ATOM 5050 N N . ILE D 2 7 ? 31.687 -42.190 -86.702 1.00 48.55 9 ILE D N 1
ATOM 5051 C CA . ILE D 2 7 ? 32.510 -41.179 -86.203 1.00 46.30 9 ILE D CA 1
ATOM 5052 C C . ILE D 2 7 ? 31.779 -39.976 -86.574 1.00 45.22 9 ILE D C 1
ATOM 5053 O O . ILE D 2 7 ? 31.032 -40.002 -87.433 1.00 41.94 9 ILE D O 1
ATOM 5058 N N . TRP D 2 8 ? 32.030 -38.907 -85.879 1.00 58.04 10 TRP D N 1
ATOM 5059 C CA . TRP D 2 8 ? 31.181 -37.802 -85.844 1.00 58.78 10 TRP D CA 1
ATOM 5060 C C . TRP D 2 8 ? 31.959 -36.811 -86.499 1.00 57.51 10 TRP D C 1
ATOM 5061 O O . TRP D 2 8 ? 32.954 -36.450 -86.051 1.00 57.49 10 TRP D O 1
ATOM 5072 N N . VAL D 2 9 ? 31.509 -36.379 -87.625 1.00 54.92 11 VAL D N 1
ATOM 5073 C CA . VAL D 2 9 ? 32.356 -35.691 -88.480 1.00 56.10 11 VAL D CA 1
ATOM 5074 C C . VAL D 2 9 ? 31.594 -34.555 -88.759 1.00 57.63 11 VAL D C 1
ATOM 5075 O O . VAL D 2 9 ? 31.696 -34.028 -89.777 1.00 57.75 11 VAL D O 1
ATOM 5079 N N . GLY D 2 10 ? 30.752 -34.224 -87.847 1.00 59.98 12 GLY D N 1
ATOM 5080 C CA . GLY D 2 10 ? 29.868 -33.119 -87.980 1.00 63.62 12 GLY D CA 1
ATOM 5081 C C . GLY D 2 10 ? 29.149 -33.333 -89.232 1.00 66.50 12 GLY D C 1
ATOM 5082 O O . GLY D 2 10 ? 29.416 -34.269 -89.869 1.00 66.07 12 GLY D O 1
ATOM 5083 N N . GLU D 2 11 ? 28.234 -32.476 -89.595 1.00 94.36 13 GLU D N 1
ATOM 5084 C CA . GLU D 2 11 ? 28.158 -31.995 -90.949 1.00 96.60 13 GLU D CA 1
ATOM 5085 C C . GLU D 2 11 ? 29.258 -31.071 -91.407 1.00 96.70 13 GLU D C 1
ATOM 5086 O O . GLU D 2 11 ? 29.143 -30.464 -92.456 1.00 97.33 13 GLU D O 1
#

CATH classification: 3.40.50.300 (+1 more: 1.10.400.10)

Solvent-accessible surface area: 29740 Å² total; per-residue (Å²): 141,11,40,3,0,0,0,0,10,16,60,3,14,10,29,21,2,26,28,0,5,53,28,34,36,103,96,8,32,46,94,99,63,7,88,135,51,60,65,35,0,79,59,22,6,38,109,1,0,11,10,0,15,112,0,8,63,128,47,171,37,115,48,47,70,109,46,40,20,87,4,9,177,61,0,94,93,43,101,167,53,29,25,5,6,77,99,0,17,128,8,82,6,0,51,45,0,43,98,93,36,104,86,20,95,32,52,76,16,5,25,54,2,5,103,50,15,96,89,1,40,105,104,147,11,61,4,59,60,53,0,0,4,62,15,72,87,104,21,68,23,64,71,86,51,82,11,82,38,84,130,39,60,0,59,2,31,8,0,4,2,23,36,67,16,1,113,82,1,31,156,9,2,130,62,15,43,0,2,2,2,1,1,3,0,8,15,0,7,38,52,9,62,68,43,126,142,34,21,26,0,66,0,6,28,77,0,1,31,10,2,0,32,6,170,103,0,58,140,4,24,4,0,0,2,0,4,28,52,51,57,0,79,89,39,6,150,154,14,55,0,60,65,3,16,94,145,21,99,35,55,56,45,57,127,82,0,6,40,58,0,50,60,56,0,52,82,42,8,154,52,122,141,123,24,115,20,66,31,45,58,1,18,5,23,57,49,158,32,2,87,143,6,5,52,33,4,0,71,33,17,95,176,149,7,42,0,0,0,0,0,8,13,54,3,12,9,34,25,5,30,31,0,5,49,28,41,33,87,75,15,28,59,99,90,60,9,95,109,61,94,60,32,0,73,54,12,10,27,98,0,0,22,17,1,19,107,0,5,60,131,39,169,37,139,29,43,60,81,65,29,42,59,3,11,145,78,1,86,106,73,61,168,60,30,22,4,8,96,89,1,24,153,16,65,1,1,51,51,0,48,99,81,30,115,95,21,72,33,38,74,17,3,28,57,4,5,100,54,16,79,94,3,41,90,106,153,17,81,4,60,66,56,0,1,5,59,17,72,92,108,21,74,45,50,68,92,46,80,7,84,39,101,137,43,59,0,54,2,24,10,0,4,2,23,24,84,20,0,106,79,0,27,161,10,2,134,63,14,47,0,0,3,1,1,0,1,0,4,16,0,6,39,48,9,65,74,48,118,144,30,18,17,0,65,0,4,25,89,0,1,34,8,1,0,28,12,138,112,0,70,147,6,31,1,0,0,3,0,5,31,53,55,59,0,82,92,39,4,137,154,12,57,1,59,74,3,15,93,137,21,93,40,50,57,68,54,129,88,0,5,41,54,0,49,69,54,0,51,84,43,4,147,55,113,152,115,22,102,7,63,33,44,62,1,16,6,26,57,45,148,29,2,91,151,8,6,54,31,0,0,55,41,23,75,192,281,7,118,95,95,40,0,8,20,20,193,258,5,120,101,86,32,0,20,16,2,155

Nearest PDB structures (foldseek):
  2g83-assembly2_D  TM=1.100E+00  e=2.079E+00  unclassified
  2g83-assembly1_C  TM=1.100E+00  e=5.659E+00  unclassified
  2gtp-assembly2_B  TM=9.974E-01  e=9.439E-54  Homo sapiens
  2ik8-assembly2_C  TM=9.954E-01  e=7.389E-54  Homo sapiens
  2g83-assembly2_B  TM=9.938E-01  e=1.363E-53  Homo sapiens